Protein AF-A0A7C4NMW8-F1 (afdb_monomer_lite)

Radius of gyration: 54.1 Å; chains: 1; bounding box: 124×41×170 Å

Secondary structure (DSSP, 8-state):
-HHHHHHHHHHHHHHHHHHHS-----------PPP----HHHHHHHHHHHHHHHHHHHHHHHHHHHHHHHHHHHHHHHHHHHHHHHHHHHHHHHHHHHHHHHHHHHHTTSS-HHHHHHHHHHHHHHHHHHHHHHHHHHHHHHHHHHHHHHHHHHHHHHHHHHHHHHHHHHHHHHHHHHHHHHHHHTS--STT---HHHHHHHHHHHHHHHHHHHHHHHHHHHHHHHHHHHHHHHHHHHHHHHHHHHHHHHHHHHHHHHHHHHHHHHHHHHHHHHHHHHHHHHHHHHHHHHHHHHHHHHHHHHHHHHHHHHHHHHHHHHHHHHHSTT--HHHHHHHHHHHHHHHHHHHHHHHHHHHHHHHHHHHHHHHHHHHHHHHHHHHHHHHHHHHHHHHHHHHHHHHHHHHHHHHHHHHHHHHHHHHHHHHHHHHHHHHHHHHHHHHHHHHHHHHHHHHHHHHHHHHHHHS---

Sequence (466 aa):
MKAVREILFRISALSIIVTLLVSPMSSVIAEEEPPIKIPLGLEMSASLKEIIMQHKEAIHLYIMEARTRNMIASQERLRLIDEYHQQLRQRIQLMNQERDNLLEKLQNGTISPQEFSLEIRRLMAESRILAIFSEKLGHKISDIGKNLSQDLTHVADEIVEANMLFSDQLKEMHQQIREELIMGMYTHDIWNVTNCTKLQSISSALNKALSRLEEARNKLMEKIENLRNNISAIDESIQQSSPNSSDCLELLSNLTARLDGLRKEIFYLNKTKSESMKKLSRLREDLNQFTGRLEELEKRINELESQYRALNSEKRELENKLNLKGEESKERERVRERLQELLREMNKLNTTRRQCNEIMNEIRNMIEKHLKVIEELRNATQRFQEEIRKKIREREELLKIVEEVREKCDAENRTVVKMYIKKSLLERMLKFLESELKKIELKIKILSNWLREVDEKIAEFCQQPT

pLDDT: mean 79.67, std 15.3, range [34.31, 96.19]

Structure (mmCIF, N/CA/C/O backbone):
data_AF-A0A7C4NMW8-F1
#
_entry.id   AF-A0A7C4NMW8-F1
#
loop_
_atom_site.group_PDB
_atom_site.id
_atom_site.type_symbol
_atom_site.label_atom_id
_atom_site.label_alt_id
_atom_site.label_comp_id
_atom_site.label_asym_id
_atom_site.label_entity_id
_atom_site.label_seq_id
_atom_site.pdbx_PDB_ins_code
_atom_site.Cartn_x
_atom_site.Cartn_y
_atom_site.Cartn_z
_atom_site.occupancy
_atom_site.B_iso_or_equiv
_atom_site.auth_seq_id
_atom_site.auth_comp_id
_atom_site.auth_asym_id
_atom_site.auth_atom_id
_atom_site.pdbx_PDB_model_num
ATOM 1 N N . MET A 1 1 ? -7.201 -20.386 -32.436 1.00 49.16 1 MET A N 1
ATOM 2 C CA . MET A 1 1 ? -6.227 -21.250 -33.150 1.00 49.16 1 MET A CA 1
ATOM 3 C C . MET A 1 1 ? -6.683 -21.724 -34.537 1.00 49.16 1 MET A C 1
ATOM 5 O O . MET A 1 1 ? -5.850 -21.712 -35.431 1.00 49.16 1 MET A O 1
ATOM 9 N N . LYS A 1 2 ? -7.959 -22.079 -34.782 1.00 40.78 2 LYS A N 1
ATOM 10 C CA . LYS A 1 2 ? -8.428 -22.478 -36.135 1.00 40.78 2 LYS A CA 1
ATOM 11 C C . LYS A 1 2 ? -8.317 -21.368 -37.200 1.00 40.78 2 LYS A C 1
ATOM 13 O O . LYS A 1 2 ? -7.809 -21.635 -38.278 1.00 40.78 2 LYS A O 1
ATOM 18 N N . ALA A 1 3 ? -8.656 -20.122 -36.857 1.00 40.47 3 ALA A N 1
ATOM 19 C CA . ALA A 1 3 ? -8.582 -18.986 -37.788 1.00 40.47 3 ALA A CA 1
ATOM 20 C C . ALA A 1 3 ? -7.149 -18.641 -38.253 1.00 40.47 3 ALA A C 1
ATOM 22 O O . ALA A 1 3 ? -6.945 -18.215 -39.382 1.00 40.47 3 ALA A O 1
ATOM 23 N N . VAL A 1 4 ? -6.137 -18.880 -37.411 1.00 48.34 4 VAL A N 1
ATOM 24 C CA . VAL A 1 4 ? -4.728 -18.583 -37.738 1.00 48.34 4 VAL A CA 1
ATOM 25 C C . VAL A 1 4 ? -4.149 -19.624 -38.705 1.00 48.34 4 VAL A C 1
ATOM 27 O O . VAL A 1 4 ? -3.396 -19.271 -39.607 1.00 48.34 4 VAL A O 1
ATOM 30 N N . ARG A 1 5 ? -4.565 -20.895 -38.588 1.00 49.50 5 ARG A N 1
ATOM 31 C CA . ARG A 1 5 ? -4.198 -21.953 -39.548 1.00 49.50 5 ARG A CA 1
ATOM 32 C C . ARG A 1 5 ? -4.803 -21.725 -40.931 1.00 49.50 5 ARG A C 1
ATOM 34 O O . ARG A 1 5 ? -4.155 -22.026 -41.925 1.00 49.50 5 ARG A O 1
ATOM 41 N N . GLU A 1 6 ? -6.012 -21.177 -40.995 1.00 47.78 6 GLU A N 1
ATOM 42 C CA . GLU A 1 6 ? -6.699 -20.924 -42.264 1.00 47.78 6 GLU A CA 1
ATOM 43 C C . GLU A 1 6 ? -6.092 -19.735 -43.031 1.00 47.78 6 GLU A C 1
ATOM 45 O O . GLU A 1 6 ? -6.010 -19.764 -44.257 1.00 47.78 6 GLU A O 1
ATOM 50 N N . ILE A 1 7 ? -5.573 -18.733 -42.312 1.00 50.16 7 ILE A N 1
ATOM 51 C CA . ILE A 1 7 ? -4.850 -17.595 -42.900 1.00 50.16 7 ILE A CA 1
ATOM 52 C C . ILE A 1 7 ? -3.465 -18.027 -43.412 1.00 50.16 7 ILE A C 1
ATOM 54 O O . ILE A 1 7 ? -3.103 -17.695 -44.538 1.00 50.16 7 ILE A O 1
ATOM 58 N N . LEU A 1 8 ? -2.724 -18.839 -42.647 1.00 43.47 8 LEU A N 1
ATOM 59 C CA . LEU A 1 8 ? -1.419 -19.374 -43.068 1.00 43.47 8 LEU A CA 1
ATOM 60 C C . LEU A 1 8 ? -1.516 -20.287 -44.303 1.00 43.47 8 LEU A C 1
ATOM 62 O O . LEU A 1 8 ? -0.653 -20.218 -45.174 1.00 43.47 8 LEU A O 1
ATOM 66 N N . PHE A 1 9 ? -2.586 -21.080 -44.424 1.00 53.34 9 PHE A N 1
ATOM 67 C CA . PHE A 1 9 ? -2.800 -21.957 -45.583 1.00 53.34 9 PHE A CA 1
ATOM 68 C C . PHE A 1 9 ? -3.190 -21.186 -46.858 1.00 53.34 9 PHE A C 1
ATOM 70 O O . PHE A 1 9 ? -2.839 -21.584 -47.966 1.00 53.34 9 PHE A O 1
ATOM 77 N N . ARG A 1 10 ? -3.886 -20.046 -46.727 1.00 48.50 10 ARG A N 1
ATOM 78 C CA . ARG A 1 10 ? -4.208 -19.180 -47.876 1.00 48.50 10 ARG A CA 1
ATOM 79 C C . ARG A 1 10 ? -2.997 -18.377 -48.360 1.00 48.50 10 ARG A C 1
ATOM 81 O O . ARG A 1 10 ? -2.871 -18.152 -49.560 1.00 48.50 10 ARG A O 1
ATOM 88 N N . ILE A 1 11 ? -2.087 -18.000 -47.459 1.00 49.03 11 ILE A N 1
ATOM 89 C CA . ILE A 1 11 ? -0.842 -17.291 -47.806 1.00 49.03 11 ILE A CA 1
ATOM 90 C C . ILE A 1 11 ? 0.150 -18.228 -48.517 1.00 49.03 11 ILE A C 1
ATOM 92 O O . ILE A 1 11 ? 0.778 -17.818 -49.494 1.00 49.03 11 ILE A O 1
ATOM 96 N N . SER A 1 12 ? 0.245 -19.501 -48.113 1.00 45.97 12 SER A N 1
ATOM 97 C CA . SER A 1 12 ? 1.097 -20.478 -48.808 1.00 45.97 12 SER A CA 1
ATOM 98 C C . SER A 1 12 ? 0.558 -20.857 -50.195 1.00 45.97 12 SER A C 1
ATOM 100 O O . SER A 1 12 ? 1.340 -20.978 -51.136 1.00 45.97 12 SER A O 1
ATOM 102 N N . ALA A 1 13 ? -0.766 -20.954 -50.362 1.00 44.22 13 ALA A N 1
ATOM 103 C CA . ALA A 1 13 ? -1.389 -21.211 -51.664 1.00 44.22 13 ALA A CA 1
ATOM 104 C C . ALA A 1 13 ? -1.203 -20.045 -52.657 1.00 44.22 13 ALA A C 1
ATOM 106 O O . ALA A 1 13 ? -0.971 -20.275 -53.842 1.00 44.22 13 ALA A O 1
ATOM 107 N N . LEU A 1 14 ? -1.235 -18.795 -52.178 1.00 42.06 14 LEU A N 1
ATOM 108 C CA . LEU A 1 14 ? -0.956 -17.610 -53.001 1.00 42.06 14 LEU A CA 1
ATOM 109 C C . LEU A 1 14 ? 0.518 -17.524 -53.433 1.00 42.06 14 LEU A C 1
ATOM 111 O O . LEU A 1 14 ? 0.790 -17.109 -54.556 1.00 42.06 14 LEU A O 1
ATOM 115 N N . SER A 1 15 ? 1.458 -17.983 -52.601 1.00 42.44 15 SER A N 1
ATOM 116 C CA . SER A 1 15 ? 2.891 -18.008 -52.941 1.00 42.44 15 SER A CA 1
ATOM 117 C C . SER A 1 15 ? 3.217 -18.993 -54.077 1.00 42.44 15 SER A C 1
ATOM 119 O O . SER A 1 15 ? 4.022 -18.689 -54.958 1.00 42.44 15 SER A O 1
ATOM 121 N N . ILE A 1 16 ? 2.521 -20.137 -54.121 1.00 43.94 16 ILE A N 1
ATOM 122 C CA . ILE A 1 16 ? 2.691 -21.165 -55.165 1.00 43.94 16 ILE A CA 1
ATOM 123 C C . ILE A 1 16 ? 2.050 -20.731 -56.497 1.00 43.94 16 ILE A C 1
ATOM 125 O O . ILE A 1 16 ? 2.579 -21.018 -57.568 1.00 43.94 16 ILE A O 1
ATOM 129 N N . ILE A 1 17 ? 0.947 -19.975 -56.458 1.00 42.94 17 ILE A N 1
ATOM 130 C CA . ILE A 1 17 ? 0.294 -19.452 -57.672 1.00 42.94 17 ILE A CA 1
ATOM 131 C C . ILE A 1 17 ? 1.106 -18.302 -58.295 1.00 42.94 17 ILE A C 1
ATOM 133 O O . ILE A 1 17 ? 1.182 -18.198 -59.518 1.00 42.94 17 ILE A O 1
ATOM 137 N N . VAL A 1 18 ? 1.778 -17.479 -57.483 1.00 39.56 18 VAL A N 1
ATOM 138 C CA . VAL A 1 18 ? 2.639 -16.387 -57.975 1.00 39.56 18 VAL A CA 1
ATOM 139 C C . VAL A 1 18 ? 3.952 -16.911 -58.570 1.00 39.56 18 VAL A C 1
ATOM 141 O O . VAL A 1 18 ? 4.450 -16.333 -59.531 1.00 39.56 18 VAL A O 1
ATOM 144 N N . THR A 1 19 ? 4.477 -18.043 -58.093 1.00 45.19 19 THR A N 1
ATOM 145 C CA . THR A 1 19 ? 5.669 -18.677 -58.693 1.00 45.19 19 THR A CA 1
ATOM 146 C C . THR A 1 19 ? 5.367 -19.455 -59.978 1.00 45.19 19 THR A C 1
ATOM 148 O O . THR A 1 19 ? 6.251 -19.591 -60.819 1.00 45.19 19 THR A O 1
ATOM 151 N N . LEU A 1 20 ? 4.120 -19.890 -60.194 1.00 41.28 20 LEU A N 1
ATOM 152 C CA . LEU A 1 20 ? 3.691 -20.551 -61.437 1.00 41.28 20 LEU A CA 1
ATOM 153 C C . LEU A 1 20 ? 3.237 -19.584 -62.548 1.00 41.28 20 LEU A C 1
ATOM 155 O O . LEU A 1 20 ? 3.164 -19.993 -63.703 1.00 41.28 20 LEU A O 1
ATOM 159 N N . LEU A 1 21 ? 2.975 -18.309 -62.236 1.00 36.28 21 LEU A N 1
ATOM 160 C CA . LEU A 1 21 ? 2.531 -17.296 -63.210 1.00 36.28 21 LEU A CA 1
ATOM 161 C C . LEU A 1 21 ? 3.660 -16.416 -63.786 1.00 36.28 21 LEU A C 1
ATOM 163 O O . LEU A 1 21 ? 3.390 -15.595 -64.659 1.00 36.28 21 LEU A O 1
ATOM 167 N N . VAL A 1 22 ? 4.915 -16.591 -63.352 1.00 37.41 22 VAL A N 1
ATOM 168 C CA . VAL A 1 22 ? 6.076 -15.794 -63.820 1.00 37.41 22 VAL A CA 1
ATOM 169 C C . VAL A 1 22 ? 7.091 -16.650 -64.603 1.00 37.41 22 VAL A C 1
ATOM 171 O O . VAL A 1 22 ? 8.282 -16.363 -64.640 1.00 37.41 22 VAL A O 1
ATOM 174 N N . SER A 1 23 ? 6.627 -17.701 -65.286 1.00 34.31 23 SER A N 1
ATOM 175 C CA . SER A 1 23 ? 7.383 -18.319 -66.388 1.00 34.31 23 SER A CA 1
ATOM 176 C C . SER A 1 23 ? 6.855 -17.784 -67.722 1.00 34.31 23 SER A C 1
ATOM 178 O O . SER A 1 23 ? 5.720 -18.104 -68.085 1.00 34.31 23 SER A O 1
ATOM 180 N N . PRO A 1 24 ? 7.621 -16.967 -68.466 1.00 37.84 24 PRO A N 1
ATOM 181 C CA . PRO A 1 24 ? 7.195 -16.518 -69.776 1.00 37.84 24 PRO A CA 1
ATOM 182 C C . PRO A 1 24 ? 7.506 -17.594 -70.821 1.00 37.84 24 PRO A C 1
ATOM 184 O O . PRO A 1 24 ? 8.658 -17.958 -71.054 1.00 37.84 24 PRO A O 1
ATOM 187 N N . MET A 1 25 ? 6.463 -18.042 -71.522 1.00 34.38 25 MET A N 1
ATOM 188 C CA . MET A 1 25 ? 6.618 -18.350 -72.938 1.00 34.38 25 MET A CA 1
ATOM 189 C C . MET A 1 25 ? 7.061 -17.069 -73.651 1.00 34.38 25 MET A C 1
ATOM 191 O O . MET A 1 25 ? 6.269 -16.143 -73.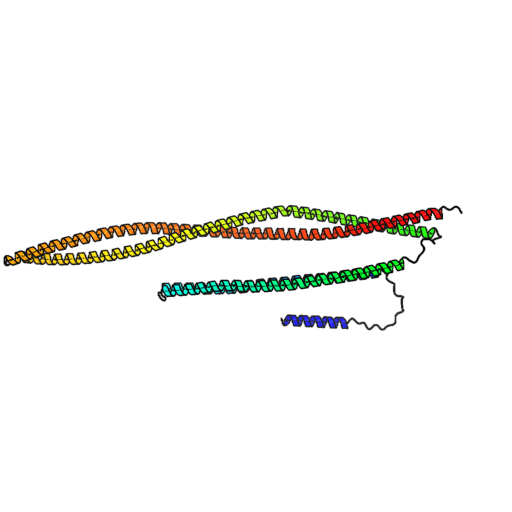783 1.00 34.38 25 MET A O 1
ATOM 195 N N . SER A 1 26 ? 8.298 -17.060 -74.138 1.00 36.88 26 SER A N 1
ATOM 196 C CA . SER A 1 26 ? 8.734 -16.236 -75.268 1.00 36.88 26 SER A CA 1
ATOM 197 C C . SER A 1 26 ? 9.766 -17.027 -76.064 1.00 36.88 26 SER A C 1
ATOM 199 O O . SER A 1 26 ? 10.967 -16.815 -75.957 1.00 36.88 26 SER A O 1
ATOM 201 N N . SER A 1 27 ? 9.286 -17.978 -76.863 1.00 41.97 27 SER A N 1
ATOM 202 C CA . SER A 1 27 ? 10.015 -18.473 -78.027 1.00 41.97 27 SER A CA 1
ATOM 203 C C . SER A 1 27 ? 9.708 -17.548 -79.205 1.00 41.97 27 SER A C 1
ATOM 205 O O . SER A 1 27 ? 8.776 -17.813 -79.960 1.00 41.97 27 SER A O 1
ATOM 207 N N . VAL A 1 28 ? 10.454 -16.452 -79.355 1.00 35.62 28 VAL A N 1
ATOM 208 C CA . VAL A 1 28 ? 10.549 -15.724 -80.628 1.00 35.62 28 VAL A CA 1
ATOM 209 C C . VAL A 1 28 ? 11.983 -15.231 -80.793 1.00 35.62 28 VAL A C 1
ATOM 211 O O . VAL A 1 28 ? 12.540 -14.565 -79.929 1.00 35.62 28 VAL A O 1
ATOM 214 N N . ILE A 1 29 ? 12.542 -15.638 -81.924 1.00 46.81 29 ILE A N 1
ATOM 215 C CA . ILE A 1 29 ? 13.834 -15.308 -82.516 1.00 46.81 29 ILE A CA 1
ATOM 216 C C . ILE A 1 29 ? 14.128 -13.803 -82.391 1.00 46.81 29 ILE A C 1
ATOM 218 O O . ILE A 1 29 ? 13.397 -12.987 -82.947 1.00 46.81 29 ILE A O 1
ATOM 222 N N . ALA A 1 30 ? 15.214 -13.453 -81.705 1.00 36.47 30 ALA A N 1
ATOM 223 C CA . ALA A 1 30 ? 15.873 -12.158 -81.816 1.00 36.47 30 ALA A CA 1
ATOM 224 C C . ALA A 1 30 ? 17.383 -12.380 -81.669 1.00 36.47 30 ALA A C 1
ATOM 226 O O . ALA A 1 30 ? 17.824 -13.175 -80.842 1.00 36.47 30 ALA A O 1
ATOM 227 N N . GLU A 1 31 ? 18.124 -11.741 -82.563 1.00 38.16 31 GLU A N 1
ATOM 228 C CA . GLU A 1 31 ? 19.546 -11.909 -82.841 1.00 38.16 31 GLU A CA 1
ATOM 229 C C . GLU A 1 31 ? 20.434 -11.830 -81.587 1.00 38.16 31 GLU A C 1
ATOM 231 O O . GLU A 1 31 ? 20.224 -11.005 -80.699 1.00 38.16 31 GLU A O 1
ATOM 236 N N . GLU A 1 32 ? 21.441 -12.707 -81.535 1.00 42.84 32 GLU A N 1
ATOM 237 C CA . GLU A 1 32 ? 22.483 -12.730 -80.509 1.00 42.84 32 GLU A CA 1
ATOM 238 C C . GLU A 1 32 ? 23.329 -11.446 -80.568 1.00 42.84 32 GLU A C 1
ATOM 240 O O . GLU A 1 32 ? 24.292 -11.346 -81.331 1.00 42.84 32 GLU A O 1
ATOM 245 N N . GLU A 1 33 ? 23.010 -10.466 -79.722 1.00 43.19 33 GLU A N 1
ATOM 246 C CA . GLU A 1 33 ? 24.017 -9.517 -79.251 1.00 43.19 33 GLU A CA 1
ATOM 247 C C . GLU A 1 33 ? 24.941 -10.233 -78.246 1.00 43.19 33 GLU A C 1
ATOM 249 O O . GLU A 1 33 ? 24.459 -10.948 -77.360 1.00 43.19 33 GLU A O 1
ATOM 254 N N . PRO A 1 34 ? 26.275 -10.077 -78.351 1.00 44.00 34 PRO A N 1
ATOM 255 C CA . PRO A 1 34 ? 27.205 -10.742 -77.451 1.00 44.00 34 PRO A CA 1
ATOM 256 C C . PRO A 1 34 ? 26.971 -10.268 -76.008 1.00 44.00 34 PRO A C 1
ATOM 258 O O . PRO A 1 34 ? 26.771 -9.071 -75.783 1.00 44.00 34 PRO A O 1
ATOM 261 N N . PRO A 1 35 ? 27.034 -11.172 -75.011 1.00 44.22 35 PRO A N 1
ATOM 262 C CA . PRO A 1 35 ? 26.771 -10.822 -73.625 1.00 44.22 35 PRO A CA 1
ATOM 263 C C . PRO A 1 35 ? 27.739 -9.723 -73.193 1.00 44.22 35 PRO A C 1
ATOM 265 O O . PRO A 1 35 ? 28.961 -9.897 -73.217 1.00 44.22 35 PRO A O 1
ATOM 268 N N . ILE A 1 36 ? 27.178 -8.577 -72.808 1.00 45.88 36 ILE A N 1
ATOM 269 C CA . ILE A 1 36 ? 27.913 -7.467 -72.210 1.00 45.88 36 ILE A CA 1
ATOM 270 C C . ILE A 1 36 ? 28.590 -8.023 -70.952 1.00 45.88 36 ILE A C 1
ATOM 272 O O . ILE A 1 36 ? 27.945 -8.216 -69.923 1.00 45.88 36 ILE A O 1
ATOM 276 N N . LYS A 1 37 ? 29.890 -8.328 -71.047 1.00 45.94 37 LYS A N 1
ATOM 277 C CA . LYS A 1 37 ? 30.715 -8.755 -69.912 1.00 45.94 37 LYS A CA 1
ATOM 278 C C . LYS A 1 37 ? 30.719 -7.629 -68.884 1.00 45.94 37 LYS A C 1
ATOM 280 O O . LYS A 1 37 ? 31.415 -6.626 -69.051 1.00 45.94 37 LYS A O 1
ATOM 285 N N . ILE A 1 38 ? 29.918 -7.796 -67.836 1.00 48.00 38 ILE A N 1
ATOM 286 C CA . ILE A 1 38 ? 29.947 -6.938 -66.657 1.00 48.00 38 ILE A CA 1
ATOM 287 C C . ILE A 1 38 ? 31.390 -6.977 -66.128 1.00 48.00 38 ILE A C 1
ATOM 289 O O . ILE A 1 38 ? 31.969 -8.058 -66.020 1.00 48.00 38 ILE A O 1
ATOM 293 N N . PRO A 1 39 ? 32.022 -5.825 -65.847 1.00 57.22 39 PRO A N 1
ATOM 294 C CA . PRO A 1 39 ? 33.359 -5.813 -65.275 1.00 57.22 39 PRO A CA 1
ATOM 295 C C . PRO A 1 39 ? 33.366 -6.627 -63.979 1.00 57.22 39 PRO A C 1
ATOM 297 O O . PRO A 1 39 ? 32.587 -6.338 -63.078 1.00 57.22 39 PRO A O 1
ATOM 300 N N . LEU A 1 40 ? 34.259 -7.608 -63.879 1.00 56.06 40 LEU A N 1
ATOM 301 C CA . LEU A 1 40 ? 34.371 -8.590 -62.788 1.00 56.06 40 LEU A CA 1
ATOM 302 C C . LEU A 1 40 ? 34.248 -7.976 -61.373 1.00 56.06 40 LEU A C 1
ATOM 304 O O . LEU A 1 40 ? 33.588 -8.518 -60.492 1.00 56.06 40 LEU A O 1
ATOM 308 N N . GLY A 1 41 ? 34.784 -6.767 -61.164 1.00 55.41 41 GLY A N 1
ATOM 309 C CA . GLY A 1 41 ? 34.668 -6.043 -59.891 1.00 55.41 41 GLY A CA 1
ATOM 310 C C . GLY A 1 41 ? 33.250 -5.565 -59.527 1.00 55.41 41 GLY A C 1
ATOM 311 O O . GLY A 1 41 ? 32.942 -5.416 -58.344 1.00 55.41 41 GLY A O 1
ATOM 312 N N . LEU A 1 42 ? 32.375 -5.328 -60.509 1.00 59.97 42 LEU A N 1
ATOM 313 C CA . LEU A 1 42 ? 30.954 -5.020 -60.293 1.00 59.97 42 LEU A CA 1
ATOM 314 C C . LEU A 1 42 ? 30.159 -6.278 -59.929 1.00 59.97 42 LEU A C 1
ATOM 316 O O . LEU A 1 42 ? 29.295 -6.197 -59.060 1.00 59.97 42 LEU A O 1
ATOM 320 N N . GLU A 1 43 ? 30.489 -7.423 -60.527 1.00 64.19 43 GLU A N 1
ATOM 321 C CA . GLU A 1 43 ? 29.882 -8.723 -60.215 1.00 64.19 43 GLU A CA 1
ATOM 322 C C . GLU A 1 43 ? 30.256 -9.181 -58.797 1.00 64.19 43 GLU A C 1
ATOM 324 O O . GLU A 1 43 ? 29.385 -9.475 -57.978 1.00 64.19 43 GLU A O 1
ATOM 329 N N . MET A 1 44 ? 31.538 -9.080 -58.437 1.00 60.34 44 MET A N 1
ATOM 330 C CA . MET A 1 44 ? 32.023 -9.344 -57.078 1.00 60.34 44 MET A CA 1
ATOM 331 C C . MET A 1 44 ? 31.428 -8.387 -56.040 1.00 60.34 44 MET A C 1
ATOM 333 O O . MET A 1 44 ? 31.054 -8.798 -54.942 1.00 60.34 44 MET A O 1
ATOM 337 N N . SER A 1 45 ? 31.303 -7.096 -56.373 1.00 63.62 45 SER A N 1
ATOM 338 C CA . SER A 1 45 ? 30.678 -6.127 -55.469 1.00 63.62 45 SER A CA 1
ATOM 339 C C . SER A 1 45 ? 29.182 -6.387 -55.282 1.00 63.62 45 SER A C 1
ATOM 341 O O . SER A 1 45 ? 28.671 -6.124 -54.190 1.00 63.62 45 SER A O 1
ATOM 343 N N . ALA A 1 46 ? 28.483 -6.864 -56.314 1.00 69.31 46 ALA A N 1
ATOM 344 C CA . ALA A 1 46 ? 27.080 -7.251 -56.227 1.00 69.31 46 ALA A CA 1
ATOM 345 C C . ALA A 1 46 ? 26.909 -8.497 -55.345 1.00 69.31 46 ALA A C 1
ATOM 347 O O . ALA A 1 46 ? 26.120 -8.453 -54.403 1.00 69.31 46 ALA A O 1
ATOM 348 N N . SER A 1 47 ? 27.732 -9.528 -55.558 1.00 71.62 47 SER A N 1
ATOM 349 C CA . SER A 1 47 ? 27.728 -10.765 -54.765 1.00 71.62 47 SER A CA 1
ATOM 350 C C . SER A 1 47 ? 28.034 -10.519 -53.277 1.00 71.62 47 SER A C 1
ATOM 352 O O . SER A 1 47 ? 27.296 -10.962 -52.397 1.00 71.62 47 SER A O 1
ATOM 354 N N . LEU A 1 48 ? 29.044 -9.695 -52.959 1.00 70.50 48 LEU A N 1
ATOM 355 C CA . LEU A 1 48 ? 29.348 -9.314 -51.571 1.00 70.50 48 LEU A CA 1
ATOM 356 C C . LEU A 1 48 ? 28.176 -8.569 -50.910 1.00 70.50 48 LEU A C 1
ATOM 358 O O . LEU A 1 48 ? 27.850 -8.813 -49.747 1.00 70.50 48 LEU A O 1
ATOM 362 N N . LYS A 1 49 ? 27.539 -7.640 -51.635 1.00 72.25 49 LYS A N 1
ATOM 363 C CA . LYS A 1 49 ? 26.376 -6.903 -51.120 1.00 72.25 49 LYS A CA 1
ATOM 364 C C . LYS A 1 49 ? 25.199 -7.830 -50.852 1.00 72.25 49 LYS A C 1
ATOM 366 O O . LYS A 1 49 ? 24.521 -7.637 -49.847 1.00 72.25 49 LYS A O 1
ATOM 371 N N . GLU A 1 50 ? 24.974 -8.807 -51.720 1.00 78.06 50 GLU A N 1
ATOM 372 C CA . GLU A 1 50 ? 23.913 -9.794 -51.565 1.00 78.06 50 GLU A CA 1
ATOM 373 C C . GLU A 1 50 ? 24.134 -10.666 -50.324 1.00 78.06 50 GLU A C 1
ATOM 375 O O . GLU A 1 50 ? 23.242 -10.751 -49.483 1.00 78.06 50 GLU A O 1
ATOM 380 N N . ILE A 1 51 ? 25.344 -11.194 -50.120 1.00 73.12 51 ILE A N 1
ATOM 381 C CA . ILE A 1 51 ? 25.676 -12.008 -48.938 1.00 73.12 51 ILE A CA 1
ATOM 382 C C . ILE A 1 51 ? 25.573 -11.188 -47.642 1.00 73.12 51 ILE A C 1
ATOM 384 O O . ILE A 1 51 ? 25.016 -11.653 -46.646 1.00 73.12 51 ILE A O 1
ATOM 388 N N . ILE A 1 52 ? 26.032 -9.929 -47.645 1.00 72.50 52 ILE A N 1
ATOM 389 C CA . ILE A 1 52 ? 25.863 -9.017 -46.499 1.00 72.50 52 ILE A CA 1
ATOM 390 C C . ILE A 1 52 ? 24.378 -8.767 -46.208 1.00 72.50 52 ILE A C 1
ATOM 392 O O . ILE A 1 52 ? 23.977 -8.706 -45.043 1.00 72.50 52 ILE A O 1
ATOM 396 N N . MET A 1 53 ? 23.561 -8.594 -47.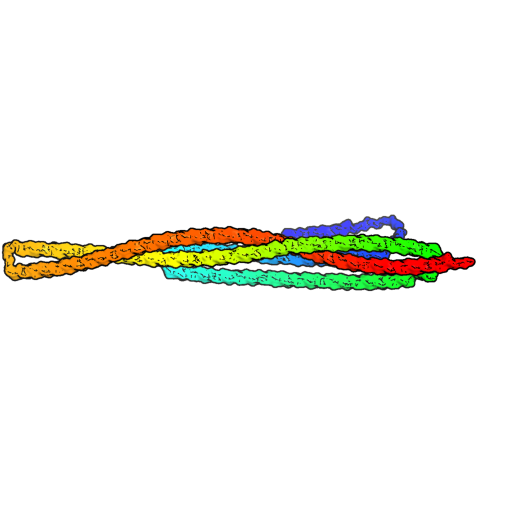249 1.00 76.50 53 MET A N 1
ATOM 397 C CA . MET A 1 53 ? 22.129 -8.348 -47.110 1.00 76.50 53 MET A CA 1
ATOM 398 C C . MET A 1 53 ? 21.409 -9.573 -46.541 1.00 76.50 53 MET A C 1
ATOM 400 O O . MET A 1 53 ? 20.706 -9.433 -45.542 1.00 76.50 53 MET A O 1
ATOM 404 N N . GLN A 1 54 ? 21.664 -10.763 -47.088 1.00 76.31 54 GLN A N 1
ATOM 405 C CA . GLN A 1 54 ? 21.103 -12.029 -46.608 1.00 76.31 54 GLN A CA 1
ATOM 406 C C . GLN A 1 54 ? 21.491 -12.305 -45.148 1.00 76.31 54 GLN A C 1
ATOM 408 O O . GLN A 1 54 ? 20.638 -12.634 -44.324 1.00 76.31 54 GLN A O 1
ATOM 413 N N . HIS A 1 55 ? 22.757 -12.090 -44.781 1.00 79.38 55 HIS A N 1
ATOM 414 C CA . HIS A 1 55 ? 23.215 -12.258 -43.401 1.00 79.38 55 HIS A CA 1
ATOM 415 C C . HIS A 1 55 ? 22.551 -11.259 -42.438 1.00 79.38 55 HIS A C 1
ATOM 417 O O . HIS A 1 55 ? 22.129 -11.617 -41.334 1.00 79.38 55 HIS A O 1
ATOM 423 N N . LYS A 1 56 ? 22.393 -10.000 -42.866 1.00 77.56 56 LYS A N 1
ATOM 424 C CA . LYS A 1 56 ? 21.697 -8.970 -42.086 1.00 77.56 56 LYS A CA 1
ATOM 425 C C . LYS A 1 56 ? 20.217 -9.308 -41.889 1.00 77.56 56 LYS A C 1
ATOM 427 O O . LYS A 1 56 ? 19.694 -9.081 -40.798 1.00 77.56 56 LYS A O 1
ATOM 432 N N . GLU A 1 57 ? 19.554 -9.833 -42.915 1.00 82.62 57 GLU A N 1
ATOM 433 C CA . GLU A 1 57 ? 18.165 -10.294 -42.840 1.00 82.62 57 GLU A CA 1
ATOM 434 C C . GLU A 1 57 ? 18.017 -11.495 -41.901 1.00 82.62 57 GLU A C 1
ATOM 436 O O . GLU A 1 57 ? 17.131 -11.479 -41.046 1.00 82.62 57 GLU A O 1
ATOM 441 N N . ALA A 1 58 ? 18.929 -12.469 -41.968 1.00 79.38 58 ALA A N 1
ATOM 442 C CA . ALA A 1 58 ? 18.938 -13.626 -41.074 1.00 79.38 58 ALA A CA 1
ATOM 443 C C . ALA A 1 58 ? 19.089 -13.214 -39.598 1.00 79.38 58 ALA A C 1
ATOM 445 O O . ALA A 1 58 ? 18.266 -13.583 -38.760 1.00 79.38 58 ALA A O 1
ATOM 446 N N . ILE A 1 59 ? 20.073 -12.363 -39.273 1.00 80.69 59 ILE A N 1
ATOM 447 C CA . ILE A 1 59 ? 20.238 -11.832 -37.907 1.00 80.69 59 ILE A CA 1
ATOM 448 C C . ILE A 1 59 ? 18.988 -11.066 -37.465 1.00 80.69 59 ILE A C 1
ATOM 450 O O . ILE A 1 59 ? 18.553 -11.179 -36.316 1.00 80.69 59 ILE A O 1
ATOM 454 N N . HIS A 1 60 ? 18.406 -10.260 -38.356 1.00 82.38 60 HIS A N 1
ATOM 455 C CA . HIS A 1 60 ? 17.210 -9.497 -38.030 1.00 82.38 60 HIS A CA 1
ATOM 456 C C . HIS A 1 60 ? 16.027 -10.409 -37.686 1.00 82.38 60 HIS A C 1
ATOM 458 O O . HIS A 1 60 ? 15.329 -10.142 -36.704 1.00 82.38 60 HIS A O 1
ATOM 464 N N . LEU A 1 61 ? 15.842 -11.495 -38.439 1.00 83.81 61 LEU A N 1
ATOM 465 C CA . LEU A 1 61 ? 14.798 -12.486 -38.199 1.00 83.81 61 LEU A CA 1
ATOM 466 C C . LEU A 1 61 ? 14.966 -13.154 -36.826 1.00 83.81 61 LEU A C 1
ATOM 468 O O . LEU A 1 61 ? 14.021 -13.146 -36.038 1.00 83.81 61 LEU A O 1
ATOM 472 N N . TYR A 1 62 ? 16.178 -13.604 -36.486 1.00 84.75 62 TYR A N 1
ATOM 473 C CA . TYR A 1 62 ? 16.468 -14.202 -35.177 1.00 84.75 62 TYR A CA 1
ATOM 474 C C . TYR A 1 62 ? 16.221 -13.228 -34.015 1.00 84.75 62 TYR A C 1
ATOM 476 O O . TYR A 1 62 ? 15.632 -13.588 -32.993 1.00 84.75 62 TYR A O 1
ATOM 484 N N . ILE A 1 63 ? 16.585 -11.949 -34.170 1.00 80.38 63 ILE A N 1
ATOM 485 C CA . ILE A 1 63 ? 16.300 -10.918 -33.158 1.00 80.38 63 ILE A CA 1
ATOM 486 C C . ILE A 1 63 ? 14.788 -10.698 -33.000 1.00 80.38 63 ILE A C 1
ATOM 488 O O . ILE A 1 63 ? 14.302 -10.508 -31.878 1.00 80.38 63 ILE A O 1
ATOM 492 N N . MET A 1 64 ? 14.034 -10.687 -34.102 1.00 84.75 64 MET A N 1
ATOM 493 C CA . MET A 1 64 ? 12.576 -10.546 -34.064 1.00 84.75 64 MET A CA 1
ATOM 494 C C . MET A 1 64 ? 11.906 -11.743 -33.400 1.00 84.75 64 MET A C 1
ATOM 496 O O . MET A 1 64 ? 10.995 -11.563 -32.587 1.00 84.75 64 MET A O 1
ATOM 500 N N . GLU A 1 65 ? 12.398 -12.944 -33.670 1.00 84.06 65 GLU A N 1
ATOM 501 C CA . GLU A 1 65 ? 11.927 -14.161 -33.033 1.00 84.06 65 GLU A CA 1
ATOM 502 C C . GLU A 1 65 ? 12.201 -14.156 -31.522 1.00 84.06 65 GLU A C 1
ATOM 504 O O . GLU A 1 65 ? 11.267 -14.330 -30.735 1.00 84.06 65 GLU A O 1
ATOM 509 N N . ALA A 1 66 ? 13.422 -13.820 -31.091 1.00 82.25 66 ALA A N 1
ATOM 510 C CA . ALA A 1 66 ? 13.766 -13.681 -29.673 1.00 82.25 66 ALA A CA 1
ATOM 511 C C . ALA A 1 66 ? 12.880 -12.653 -28.951 1.00 82.25 66 ALA A C 1
ATOM 513 O O . ALA A 1 66 ? 12.390 -12.902 -27.844 1.00 82.25 66 ALA A O 1
ATOM 514 N N . ARG A 1 67 ? 12.628 -11.494 -29.578 1.00 84.44 67 ARG A N 1
ATOM 515 C CA . ARG A 1 67 ? 11.723 -10.475 -29.019 1.00 84.44 67 ARG A CA 1
ATOM 516 C C . ARG A 1 67 ? 10.294 -10.988 -28.895 1.00 84.44 67 ARG A C 1
ATOM 518 O O . ARG A 1 67 ? 9.654 -10.737 -27.875 1.00 84.44 67 ARG A O 1
ATOM 525 N N . THR A 1 68 ? 9.810 -11.712 -29.899 1.00 85.19 68 THR A N 1
ATOM 526 C CA . THR A 1 68 ? 8.454 -12.270 -29.907 1.00 85.19 68 THR A CA 1
ATOM 527 C C . THR A 1 68 ? 8.294 -13.332 -28.820 1.00 85.19 68 THR A C 1
ATOM 529 O O . THR A 1 68 ? 7.348 -13.256 -28.036 1.00 85.19 68 THR A O 1
ATOM 532 N N . ARG A 1 69 ? 9.251 -14.262 -28.688 1.00 85.94 69 ARG A N 1
ATOM 533 C CA . ARG A 1 69 ? 9.253 -15.289 -27.630 1.00 85.94 69 ARG A CA 1
ATOM 534 C C . ARG A 1 69 ? 9.283 -14.662 -26.231 1.00 85.94 69 ARG A C 1
ATOM 536 O O . ARG A 1 69 ? 8.493 -15.041 -25.369 1.00 85.94 69 ARG A O 1
ATOM 543 N N . ASN A 1 70 ? 10.115 -13.638 -26.018 1.00 87.31 70 ASN A N 1
ATOM 544 C CA . ASN A 1 70 ? 10.164 -12.911 -24.745 1.00 87.31 70 ASN A CA 1
ATOM 545 C C . ASN A 1 70 ? 8.842 -12.182 -24.440 1.00 87.31 70 ASN A C 1
ATOM 547 O O . ASN A 1 70 ? 8.318 -12.283 -23.330 1.00 87.31 70 ASN A O 1
ATOM 551 N N . MET A 1 71 ? 8.251 -11.508 -25.434 1.00 89.25 71 MET A N 1
ATOM 552 C CA . MET A 1 71 ? 6.949 -10.853 -25.283 1.00 89.25 71 MET A CA 1
ATOM 553 C C . MET A 1 71 ? 5.857 -11.853 -24.880 1.00 89.25 71 MET A C 1
ATOM 555 O O . MET A 1 71 ? 5.128 -11.590 -23.924 1.00 89.25 71 MET A O 1
ATOM 559 N N . ILE A 1 72 ? 5.777 -13.008 -25.550 1.00 87.06 72 ILE A N 1
ATOM 560 C CA . ILE A 1 72 ? 4.805 -14.068 -25.237 1.00 87.06 72 ILE A CA 1
ATOM 561 C C . ILE A 1 72 ? 5.017 -14.590 -23.809 1.00 87.06 72 ILE A C 1
ATOM 563 O O . ILE A 1 72 ? 4.067 -14.669 -23.033 1.00 87.06 72 ILE A O 1
ATOM 567 N N . ALA A 1 73 ? 6.260 -14.881 -23.419 1.00 86.81 73 ALA A N 1
ATOM 568 C CA . ALA A 1 73 ? 6.577 -15.357 -22.073 1.00 86.81 73 ALA A CA 1
ATOM 569 C C . ALA A 1 73 ? 6.290 -14.310 -20.978 1.00 86.81 73 ALA A C 1
ATOM 571 O O . ALA A 1 73 ? 5.960 -14.667 -19.845 1.00 86.81 73 ALA A O 1
ATOM 572 N N . SER A 1 74 ? 6.429 -13.018 -21.286 1.00 81.94 74 SER A N 1
ATOM 573 C CA . SER A 1 74 ? 6.061 -11.923 -20.383 1.00 81.94 74 SER A CA 1
ATOM 574 C C . SER A 1 74 ? 4.541 -11.806 -20.234 1.00 81.94 74 SER A C 1
ATOM 576 O O . SER A 1 74 ? 4.030 -11.743 -19.116 1.00 81.94 74 SER A O 1
ATOM 578 N N . GLN A 1 75 ? 3.804 -11.869 -21.347 1.00 88.50 75 GLN A N 1
ATOM 579 C CA . GLN A 1 75 ? 2.339 -11.866 -21.343 1.00 88.50 75 GLN A CA 1
ATOM 580 C C . GLN A 1 75 ? 1.766 -13.062 -20.580 1.00 88.50 75 GLN A C 1
ATOM 582 O O . GLN A 1 75 ? 0.851 -12.885 -19.782 1.00 88.50 75 GLN A O 1
ATOM 587 N N . GLU A 1 76 ? 2.326 -14.259 -20.758 1.00 89.81 76 GLU A N 1
ATOM 588 C CA . GLU A 1 76 ? 1.868 -15.451 -20.040 1.00 89.81 76 GLU A CA 1
ATOM 589 C C . GLU A 1 76 ? 2.154 -15.361 -18.534 1.00 89.81 76 GLU A C 1
ATOM 591 O O . GLU A 1 76 ? 1.309 -15.736 -17.720 1.00 89.81 76 GLU A O 1
ATOM 596 N N . ARG A 1 77 ? 3.301 -14.786 -18.138 1.00 90.12 77 ARG A N 1
ATOM 597 C CA . ARG A 1 77 ? 3.589 -14.489 -16.726 1.00 90.12 77 ARG A CA 1
ATOM 598 C C . ARG A 1 77 ? 2.560 -13.534 -16.130 1.00 90.12 77 ARG A C 1
ATOM 600 O O . ARG A 1 77 ? 2.033 -13.821 -15.059 1.00 90.12 77 ARG A O 1
ATOM 607 N N . LEU A 1 78 ? 2.254 -12.435 -16.821 1.00 85.25 78 LEU A N 1
ATOM 608 C CA . LEU A 1 78 ? 1.242 -11.472 -16.376 1.00 85.25 78 LEU A CA 1
ATOM 609 C C . LEU A 1 78 ? -0.144 -12.119 -16.278 1.00 85.25 78 LEU A C 1
ATOM 611 O O . LEU A 1 78 ? -0.805 -11.981 -15.253 1.00 85.25 78 LEU A O 1
ATOM 615 N N . ARG A 1 79 ? -0.539 -12.906 -17.286 1.00 93.62 79 ARG A N 1
ATOM 616 C CA . ARG A 1 79 ? -1.812 -13.638 -17.302 1.00 93.62 79 ARG A CA 1
ATOM 617 C C . ARG A 1 79 ? -1.949 -14.569 -16.096 1.00 93.62 79 ARG A C 1
ATOM 619 O O . ARG A 1 79 ? -2.985 -14.563 -15.438 1.00 93.62 79 ARG A O 1
ATOM 626 N N . LEU A 1 80 ? -0.906 -15.342 -15.787 1.00 91.12 80 LEU A N 1
ATOM 627 C CA . LEU A 1 80 ? -0.896 -16.238 -14.628 1.00 91.12 80 LEU A CA 1
ATOM 628 C C . LEU A 1 80 ? -0.941 -15.474 -13.304 1.00 91.12 80 LEU A C 1
ATOM 630 O O . LEU A 1 80 ? -1.664 -15.881 -12.397 1.00 91.12 80 LEU A O 1
ATOM 634 N N . ILE A 1 81 ? -0.196 -14.372 -13.186 1.00 86.62 81 ILE A N 1
ATOM 635 C CA . ILE A 1 81 ? -0.223 -13.511 -11.997 1.00 86.62 81 ILE A CA 1
ATOM 636 C C . ILE A 1 81 ? -1.635 -12.958 -11.773 1.00 86.62 81 ILE A C 1
ATOM 638 O O . ILE A 1 81 ? -2.146 -13.034 -10.655 1.00 86.62 81 ILE A O 1
ATOM 642 N N . ASP A 1 82 ? -2.285 -12.460 -12.824 1.00 87.12 82 ASP A N 1
ATOM 643 C CA . ASP A 1 82 ? -3.640 -11.913 -12.747 1.00 87.12 82 ASP A CA 1
ATOM 644 C C . ASP A 1 82 ? -4.675 -12.974 -12.369 1.00 87.12 82 ASP A C 1
ATOM 646 O O . ASP A 1 82 ? -5.498 -12.739 -11.479 1.00 87.12 82 ASP A O 1
ATOM 650 N N . GLU A 1 83 ? -4.611 -14.156 -12.987 1.00 89.81 83 GLU A N 1
ATOM 651 C CA . GLU A 1 83 ? -5.499 -15.281 -12.678 1.00 89.81 83 GLU A CA 1
ATOM 652 C C . GLU A 1 83 ? -5.358 -15.705 -11.207 1.00 89.81 83 GLU A C 1
ATOM 654 O O . GLU A 1 83 ? -6.352 -15.826 -10.484 1.00 89.81 83 GLU A O 1
ATOM 659 N N . TYR A 1 84 ? -4.121 -15.828 -10.715 1.00 89.94 84 TYR A N 1
ATOM 660 C CA . TYR A 1 84 ? -3.855 -16.147 -9.312 1.00 89.94 84 TYR A CA 1
ATOM 661 C C . TYR A 1 84 ? -4.310 -15.033 -8.362 1.00 89.94 84 TYR A C 1
ATOM 663 O O . TYR A 1 84 ? -4.896 -15.318 -7.315 1.00 89.94 84 TYR A O 1
ATOM 671 N N . HIS A 1 85 ? -4.099 -13.763 -8.713 1.00 84.75 85 HIS A N 1
ATOM 672 C CA . HIS A 1 85 ? -4.587 -12.639 -7.917 1.00 84.75 85 HIS A CA 1
ATOM 673 C C . HIS A 1 85 ? -6.114 -12.599 -7.844 1.00 84.75 85 HIS A C 1
ATOM 675 O O . HIS A 1 85 ? -6.666 -12.288 -6.787 1.00 84.75 85 HIS A O 1
ATOM 681 N N . GLN A 1 86 ? -6.815 -12.901 -8.939 1.00 89.50 86 GLN A N 1
ATOM 682 C CA . GLN A 1 86 ? -8.274 -13.000 -8.941 1.00 89.50 86 GLN A CA 1
ATOM 683 C C . GLN A 1 86 ? -8.761 -14.138 -8.040 1.00 89.50 86 GLN A C 1
ATOM 685 O O . GLN A 1 86 ? -9.627 -13.901 -7.197 1.00 89.50 86 GLN A O 1
ATOM 690 N N . GLN A 1 87 ? -8.160 -15.325 -8.141 1.00 87.75 87 GLN A N 1
ATOM 691 C CA . GLN A 1 87 ? -8.503 -16.467 -7.287 1.00 87.75 87 GLN A CA 1
ATOM 692 C C . GLN A 1 87 ? -8.253 -16.168 -5.800 1.00 87.75 87 GLN A C 1
ATOM 694 O O . GLN A 1 87 ? -9.109 -16.445 -4.958 1.00 87.75 87 GLN A O 1
ATOM 699 N N . LEU A 1 88 ? -7.128 -15.526 -5.464 1.00 86.88 88 LEU A N 1
ATOM 700 C CA . LEU A 1 88 ? -6.828 -15.090 -4.096 1.00 86.88 88 LEU A CA 1
ATOM 701 C C . LEU A 1 88 ? -7.852 -14.076 -3.579 1.00 86.88 88 LEU A C 1
ATOM 703 O O . LEU A 1 88 ? -8.343 -14.223 -2.460 1.00 86.88 88 LEU A O 1
ATOM 707 N N . ARG A 1 89 ? -8.210 -13.070 -4.388 1.00 87.75 89 ARG A N 1
ATOM 708 C CA . ARG A 1 89 ? -9.234 -12.078 -4.022 1.00 87.75 89 ARG A CA 1
ATOM 709 C C . ARG A 1 89 ? -10.578 -12.742 -3.735 1.00 87.75 89 ARG A C 1
ATOM 711 O O . ARG A 1 89 ? -11.161 -12.470 -2.689 1.00 87.75 89 ARG A O 1
ATOM 718 N N . GLN A 1 90 ? -11.026 -13.641 -4.610 1.00 90.62 90 GLN A N 1
ATOM 719 C CA . GLN A 1 90 ? -12.273 -14.387 -4.424 1.00 90.62 90 GLN A CA 1
ATOM 720 C C . GLN A 1 90 ? -12.240 -15.231 -3.145 1.00 90.62 90 GLN A C 1
ATOM 722 O O . GLN A 1 90 ? -13.188 -15.205 -2.361 1.00 90.62 90 GLN A O 1
ATOM 727 N N . ARG A 1 91 ? -11.133 -15.937 -2.878 1.00 89.62 91 ARG A N 1
ATOM 728 C CA . ARG A 1 91 ? -11.015 -16.772 -1.674 1.00 89.62 91 ARG A CA 1
ATOM 729 C C . ARG A 1 91 ? -10.989 -15.942 -0.391 1.00 89.62 91 ARG A C 1
ATOM 731 O O . ARG A 1 91 ? -11.653 -16.305 0.572 1.00 89.62 91 ARG A O 1
ATOM 738 N N . ILE A 1 92 ? -10.277 -14.814 -0.380 1.00 87.38 92 ILE A N 1
ATOM 739 C CA . ILE A 1 92 ? -10.257 -13.884 0.761 1.00 87.38 92 ILE A CA 1
ATOM 740 C C . ILE A 1 92 ? -11.649 -13.300 1.012 1.00 87.38 92 ILE A C 1
ATOM 742 O O . ILE A 1 92 ? -12.065 -13.199 2.164 1.00 87.38 92 ILE A O 1
ATOM 746 N N . GLN A 1 93 ? -12.382 -12.938 -0.044 1.00 91.19 93 GLN A N 1
ATOM 747 C CA . GLN A 1 93 ? -13.760 -12.462 0.082 1.00 91.19 93 GLN A CA 1
ATOM 748 C C . GLN A 1 93 ? -14.669 -13.523 0.707 1.00 91.19 93 GLN A C 1
ATOM 750 O O . GLN A 1 93 ? -15.359 -13.209 1.673 1.00 91.19 93 GLN A O 1
ATOM 755 N N . LEU A 1 94 ? -14.613 -14.770 0.225 1.00 92.56 94 LEU A N 1
ATOM 756 C CA . LEU A 1 94 ? -15.380 -15.884 0.791 1.00 92.56 94 LEU A CA 1
ATOM 757 C C . LEU A 1 94 ? -15.034 -16.127 2.267 1.00 92.56 94 LEU A C 1
ATOM 759 O O . LEU A 1 94 ? -15.935 -16.214 3.093 1.00 92.56 94 LEU A O 1
ATOM 763 N N . MET A 1 95 ? -13.746 -16.151 2.628 1.00 91.12 95 MET A N 1
ATOM 764 C CA . MET A 1 95 ? -13.332 -16.316 4.029 1.00 91.12 95 MET A CA 1
ATOM 765 C C . MET A 1 95 ? -13.797 -15.157 4.921 1.00 91.12 95 MET A C 1
ATOM 767 O O . MET A 1 95 ? -14.168 -15.380 6.070 1.00 91.12 95 MET A O 1
ATOM 771 N N . ASN A 1 96 ? -13.767 -13.917 4.421 1.00 91.06 96 ASN A N 1
ATOM 772 C CA . ASN A 1 96 ? -14.264 -12.762 5.172 1.00 91.06 96 ASN A CA 1
ATOM 773 C C . ASN A 1 96 ? -15.778 -12.850 5.381 1.00 91.06 96 ASN A C 1
ATOM 775 O O . ASN A 1 96 ? -16.234 -12.632 6.497 1.00 91.06 96 ASN A O 1
ATOM 779 N N . GLN A 1 97 ? -16.536 -13.232 4.350 1.00 94.94 97 GLN A N 1
ATOM 780 C CA . GLN A 1 97 ? -17.975 -13.476 4.467 1.00 94.94 97 GLN A CA 1
ATOM 781 C C . GLN A 1 97 ? -18.274 -14.587 5.477 1.00 94.94 97 GLN A C 1
ATOM 783 O O . GLN A 1 97 ? -19.146 -14.435 6.323 1.00 94.94 97 GLN A O 1
ATOM 788 N N . GLU A 1 98 ? -17.528 -15.690 5.436 1.00 95.25 98 GLU A N 1
ATOM 789 C CA . GLU A 1 98 ? -17.704 -16.802 6.369 1.00 95.25 98 GLU A CA 1
ATOM 790 C C . GLU A 1 98 ? -17.372 -16.392 7.811 1.00 95.25 98 GLU A C 1
ATOM 792 O O . GLU A 1 98 ? -18.126 -16.705 8.731 1.00 95.25 98 GLU A O 1
ATOM 797 N N . ARG A 1 99 ? -16.309 -15.606 8.015 1.00 94.69 99 ARG A N 1
ATOM 798 C CA . ARG A 1 99 ? -15.985 -15.003 9.315 1.00 94.69 99 ARG A CA 1
ATOM 799 C C . ARG A 1 99 ? -17.110 -14.097 9.817 1.00 94.69 99 ARG A C 1
ATOM 801 O O . ARG A 1 99 ? -17.461 -14.173 10.992 1.00 94.69 99 ARG A O 1
ATOM 808 N N . ASP A 1 100 ? -17.645 -13.237 8.958 1.00 94.94 100 ASP A N 1
ATOM 809 C CA . ASP A 1 100 ? -18.696 -12.289 9.332 1.00 94.94 100 ASP A CA 1
ATOM 810 C C . ASP A 1 100 ? -20.001 -13.035 9.674 1.00 94.94 100 ASP A C 1
ATOM 812 O O . ASP A 1 100 ? -20.605 -12.763 10.710 1.00 94.94 100 ASP A O 1
ATOM 816 N N . ASN A 1 101 ? -20.342 -14.084 8.917 1.00 96.19 101 ASN A N 1
ATOM 817 C CA . ASN A 1 101 ? -21.450 -14.992 9.232 1.00 96.19 101 ASN A CA 1
ATOM 818 C C . ASN A 1 101 ? -21.255 -15.713 10.578 1.00 96.19 101 ASN A C 1
ATOM 820 O O . ASN A 1 101 ? -22.211 -15.917 11.325 1.00 96.19 101 ASN A O 1
ATOM 824 N N . LEU A 1 102 ? -20.027 -16.131 10.908 1.00 95.12 102 LEU A N 1
ATOM 825 C CA . LEU A 1 102 ? -19.725 -16.750 12.203 1.00 95.12 102 LEU A CA 1
ATOM 826 C C . LEU A 1 102 ? -19.865 -15.755 13.359 1.00 95.12 102 LEU A C 1
ATOM 828 O O . LEU A 1 102 ? -20.350 -16.131 14.425 1.00 95.12 102 LEU A O 1
ATOM 832 N N . LEU A 1 103 ? -19.472 -14.495 13.157 1.00 93.25 103 LEU A N 1
ATOM 833 C CA . LEU A 1 103 ? -19.670 -13.432 14.145 1.00 93.25 103 LEU A CA 1
ATOM 834 C C . LEU A 1 103 ? -21.156 -13.168 14.387 1.00 93.25 103 LEU A C 1
ATOM 836 O O . LEU A 1 103 ? -21.568 -13.056 15.540 1.00 93.25 103 LEU A O 1
ATOM 840 N N . GLU A 1 104 ? -21.958 -13.125 13.326 1.00 95.94 104 GLU A N 1
ATOM 841 C CA . GLU A 1 104 ? -23.408 -12.957 13.426 1.00 95.94 104 GLU A CA 1
ATOM 842 C C . GLU A 1 104 ? -24.062 -14.133 14.169 1.00 95.94 104 GLU A C 1
ATOM 844 O O . GLU A 1 104 ? -24.827 -13.930 15.112 1.00 95.94 104 GLU A O 1
ATOM 849 N N . LYS A 1 105 ? -23.694 -15.379 13.835 1.00 95.06 105 LYS A N 1
ATOM 850 C CA . LYS A 1 105 ? -24.176 -16.576 14.548 1.00 95.06 105 LYS A CA 1
ATOM 851 C C . LYS A 1 105 ? -23.799 -16.574 16.030 1.00 95.06 105 LYS A C 1
ATOM 853 O O . LYS A 1 105 ? -24.593 -17.027 16.853 1.00 95.06 105 LYS A O 1
ATOM 858 N N . LEU A 1 106 ? -22.610 -16.080 16.381 1.00 94.31 106 LEU A N 1
ATOM 859 C CA . LEU A 1 106 ? -22.182 -15.947 17.775 1.00 94.31 106 LEU A CA 1
ATOM 860 C C . LEU A 1 106 ? -23.002 -14.877 18.510 1.00 94.31 106 LEU A C 1
ATOM 862 O O . LEU A 1 106 ? -23.431 -15.106 19.637 1.00 94.31 106 LEU A O 1
ATOM 866 N N . GLN A 1 107 ? -23.246 -13.727 17.874 1.00 92.62 107 GLN A N 1
ATOM 867 C CA . GLN A 1 107 ? -24.060 -12.641 18.438 1.00 92.62 107 GLN A CA 1
ATOM 868 C C . GLN A 1 107 ? -25.513 -13.066 18.664 1.00 92.62 107 GLN A C 1
ATOM 870 O O . GLN A 1 107 ? -26.098 -12.726 19.689 1.00 92.62 107 GLN A O 1
ATOM 875 N N . ASN A 1 108 ? -26.063 -13.863 17.748 1.00 94.81 108 ASN A N 1
ATOM 876 C CA . ASN A 1 108 ? -27.421 -14.394 17.834 1.00 94.81 108 ASN A CA 1
ATOM 877 C C . ASN A 1 108 ? -27.529 -15.627 18.754 1.00 94.81 108 ASN A C 1
ATOM 879 O O . ASN A 1 108 ? -28.603 -16.216 18.863 1.00 94.81 108 ASN A O 1
ATOM 883 N N . GLY A 1 109 ? -26.429 -16.052 19.390 1.00 92.25 109 GLY A N 1
ATOM 884 C CA . GLY A 1 109 ? -26.392 -17.212 20.286 1.00 92.25 109 GLY A CA 1
ATOM 885 C C . GLY A 1 109 ? -26.622 -18.559 19.592 1.00 92.25 109 GLY A C 1
ATOM 886 O O . GLY A 1 109 ? -26.886 -19.554 20.258 1.00 92.25 109 GLY A O 1
ATOM 887 N N . THR A 1 110 ? -26.540 -18.606 18.259 1.00 94.94 110 THR A N 1
ATOM 888 C CA . THR A 1 110 ? -26.766 -19.820 17.457 1.00 94.94 110 THR A CA 1
ATOM 889 C C . THR A 1 110 ? -25.598 -20.803 17.554 1.00 94.94 110 THR A C 1
ATOM 891 O O . THR A 1 110 ? -25.780 -21.994 17.321 1.00 94.94 110 THR A O 1
ATOM 894 N N . ILE A 1 111 ? -24.401 -20.307 17.877 1.00 94.62 111 ILE A N 1
ATOM 895 C CA . ILE A 1 111 ? -23.199 -21.113 18.121 1.00 94.62 111 ILE A CA 1
ATOM 896 C C . ILE A 1 111 ? -22.548 -20.701 19.439 1.00 94.62 111 ILE A C 1
ATOM 898 O O . ILE A 1 111 ? -22.594 -19.534 19.837 1.00 94.62 111 ILE A O 1
ATOM 902 N N . SER A 1 112 ? -21.900 -21.651 20.105 1.00 95.31 112 SER A N 1
ATOM 903 C CA . SER A 1 112 ? -21.142 -21.385 21.328 1.00 95.31 112 SER A CA 1
ATOM 904 C C . SER A 1 112 ? -19.806 -20.667 21.045 1.00 95.31 112 SER A C 1
ATOM 906 O O . SER A 1 112 ? -19.228 -20.803 19.960 1.00 95.31 112 SER A O 1
ATOM 908 N N . PRO A 1 113 ? -19.222 -19.960 22.034 1.00 92.50 113 PRO A N 1
ATOM 909 C CA . PRO A 1 113 ? -17.883 -19.370 21.905 1.00 92.50 113 PRO A CA 1
ATOM 910 C C . PRO A 1 113 ? -16.778 -20.394 21.591 1.00 92.50 113 PRO A C 1
ATOM 912 O O . PRO A 1 113 ? -15.762 -20.061 20.971 1.00 92.50 113 PRO A O 1
ATOM 915 N N . GLN A 1 114 ? -16.963 -21.645 22.022 1.00 93.19 114 GLN A N 1
ATOM 916 C CA . GLN A 1 114 ? -16.027 -22.744 21.785 1.00 93.19 114 GLN A CA 1
ATOM 917 C C . GLN A 1 114 ? -16.089 -23.218 20.328 1.00 93.19 114 GLN A C 1
ATOM 919 O O . GLN A 1 114 ? -15.040 -23.327 19.692 1.00 93.19 114 GLN A O 1
ATOM 924 N N . GLU A 1 115 ? -17.293 -23.407 19.780 1.00 91.62 115 GLU A N 1
ATOM 925 C CA . GLU A 1 115 ? -17.502 -23.727 18.359 1.00 91.62 115 GLU A CA 1
ATOM 926 C C . GLU A 1 115 ? -16.991 -22.602 17.456 1.00 91.62 115 GLU A C 1
ATOM 928 O O . GLU A 1 115 ? -16.252 -22.863 16.509 1.00 91.62 115 GLU A O 1
ATOM 933 N N . PHE A 1 116 ? -17.270 -21.342 17.803 1.00 93.94 116 PHE A N 1
ATOM 934 C CA . PHE A 1 116 ? -16.721 -20.187 17.090 1.00 93.94 116 PHE A CA 1
ATOM 935 C C . PHE A 1 116 ? -15.184 -20.204 17.067 1.00 93.94 116 PHE A C 1
ATOM 937 O O . PHE A 1 116 ? -14.560 -20.040 16.020 1.00 93.94 116 PHE A O 1
ATOM 944 N N . SER A 1 117 ? -14.549 -20.458 18.214 1.00 90.50 117 SER A N 1
ATOM 945 C CA . SER A 1 117 ? -13.084 -20.510 18.315 1.00 90.50 117 SER A CA 1
ATOM 946 C C . SER A 1 117 ? -12.460 -21.664 17.524 1.00 90.50 117 SER A C 1
ATOM 948 O O . SER A 1 117 ? -11.293 -21.580 17.123 1.00 90.50 117 SER A O 1
ATOM 950 N N . LEU A 1 118 ? -13.190 -22.766 17.345 1.00 94.00 118 LEU A N 1
ATOM 951 C CA . LEU A 1 118 ? -12.756 -23.908 16.546 1.00 94.00 118 LEU A CA 1
ATOM 952 C C . LEU A 1 118 ? -12.861 -23.587 15.049 1.00 94.00 118 LEU A C 1
ATOM 954 O O . LEU A 1 118 ? -11.907 -23.809 14.303 1.00 94.00 118 LEU A O 1
ATOM 958 N N . GLU A 1 119 ? -13.953 -22.947 14.641 1.00 93.88 119 GLU A N 1
ATOM 959 C CA . GLU A 1 119 ? -14.208 -22.612 13.242 1.00 93.88 119 GLU A CA 1
ATOM 960 C C . GLU A 1 119 ? -13.317 -21.472 12.731 1.00 93.88 119 GLU A C 1
ATOM 962 O O . GLU A 1 119 ? -12.770 -21.537 11.629 1.00 93.88 119 GLU A O 1
ATOM 967 N N . ILE A 1 120 ? -13.028 -20.478 13.576 1.00 92.06 120 ILE A N 1
ATOM 968 C CA . ILE A 1 120 ? -12.009 -19.460 13.284 1.00 92.06 120 ILE A CA 1
ATOM 969 C C . ILE A 1 120 ? -10.621 -20.095 13.135 1.00 92.06 120 ILE A C 1
ATOM 971 O O . ILE A 1 120 ? -9.837 -19.677 12.281 1.00 92.06 120 ILE A O 1
ATOM 975 N N . ARG A 1 121 ? -10.296 -21.129 13.924 1.00 91.38 121 ARG A N 1
ATOM 976 C CA . ARG A 1 121 ? -9.040 -21.875 13.754 1.00 91.38 121 ARG A CA 1
ATOM 977 C C . ARG A 1 121 ? -9.003 -22.640 12.431 1.00 91.38 121 ARG A C 1
ATOM 979 O O . ARG A 1 121 ? -7.949 -22.628 11.794 1.00 91.38 121 ARG A O 1
ATOM 986 N N . ARG A 1 122 ? -10.119 -23.233 11.988 1.00 94.81 122 ARG A N 1
ATOM 987 C CA . ARG A 1 122 ? -10.234 -23.839 10.649 1.00 94.81 122 ARG A CA 1
ATOM 988 C C . ARG A 1 122 ? -9.987 -22.801 9.554 1.00 94.81 122 ARG A C 1
ATOM 990 O O . ARG A 1 122 ? -9.119 -23.023 8.715 1.00 94.81 122 ARG A O 1
ATOM 997 N N . LEU A 1 123 ? -10.655 -21.647 9.613 1.00 91.62 123 LEU A N 1
ATOM 998 C CA . LEU A 1 123 ? -10.458 -20.551 8.654 1.00 91.62 123 LEU A CA 1
ATOM 999 C C . LEU A 1 123 ? -9.013 -20.034 8.640 1.00 91.62 123 LEU A C 1
ATOM 1001 O O . LEU A 1 123 ? -8.456 -19.766 7.577 1.00 91.62 123 LEU A O 1
ATOM 1005 N N . MET A 1 124 ? -8.358 -19.937 9.801 1.00 87.00 124 MET A N 1
ATOM 1006 C CA . MET A 1 124 ? -6.937 -19.580 9.864 1.00 87.00 124 MET A CA 1
ATOM 1007 C C . MET A 1 124 ? -6.028 -20.650 9.247 1.00 87.00 124 MET A C 1
ATOM 1009 O O . MET A 1 124 ? -5.038 -20.304 8.605 1.00 87.00 124 MET A O 1
ATOM 1013 N N . ALA A 1 125 ? -6.333 -21.938 9.429 1.00 87.69 125 ALA A N 1
ATOM 1014 C CA . ALA A 1 125 ? -5.596 -23.017 8.776 1.00 87.69 125 ALA A CA 1
ATOM 1015 C C . ALA A 1 125 ? -5.783 -22.973 7.251 1.00 87.69 125 ALA A C 1
ATOM 1017 O O . ALA A 1 125 ? -4.818 -23.125 6.506 1.00 87.69 125 ALA A O 1
ATOM 1018 N N . GLU A 1 126 ? -6.993 -22.671 6.788 1.00 86.69 126 GLU A N 1
ATOM 1019 C CA . GLU A 1 126 ? -7.305 -22.500 5.371 1.00 86.69 126 GLU A CA 1
ATOM 1020 C C . GLU A 1 126 ? -6.600 -21.276 4.761 1.00 86.69 126 GLU A C 1
ATOM 1022 O O . GLU A 1 126 ? -6.061 -21.350 3.657 1.00 86.69 126 GLU A O 1
ATOM 1027 N N . SER A 1 127 ? -6.468 -20.185 5.520 1.00 81.69 127 SER A N 1
ATOM 1028 C CA . SER A 1 127 ? -5.664 -19.021 5.125 1.00 81.69 127 SER A CA 1
ATOM 1029 C C . SER A 1 127 ? -4.180 -19.372 4.945 1.00 81.69 127 SER A C 1
ATOM 1031 O O . SER A 1 127 ? -3.533 -18.872 4.026 1.00 81.69 127 SER A O 1
ATOM 1033 N N . ARG A 1 128 ? -3.635 -20.295 5.750 1.00 82.94 128 ARG A N 1
ATOM 1034 C CA . ARG A 1 128 ? -2.254 -20.781 5.577 1.00 82.94 128 ARG A CA 1
ATOM 1035 C C . ARG A 1 128 ? -2.079 -21.602 4.299 1.00 82.94 128 ARG A C 1
ATOM 1037 O O . ARG A 1 128 ? -1.003 -21.558 3.710 1.00 82.94 128 ARG A O 1
ATOM 1044 N N . ILE A 1 129 ? -3.120 -22.284 3.816 1.00 79.56 129 ILE A N 1
ATOM 1045 C CA . ILE A 1 129 ? -3.084 -22.989 2.521 1.00 79.56 129 ILE A CA 1
ATOM 1046 C C . ILE A 1 129 ? -2.936 -21.990 1.356 1.00 79.56 129 ILE A C 1
ATOM 1048 O O . ILE A 1 129 ? -2.321 -22.323 0.341 1.00 79.56 129 ILE A O 1
ATOM 1052 N N . LEU A 1 130 ? -3.382 -20.735 1.509 1.00 77.38 130 LEU A N 1
ATOM 1053 C CA . LEU A 1 130 ? -3.139 -19.684 0.509 1.00 77.38 130 LEU A CA 1
ATOM 1054 C C . LEU A 1 130 ? -1.644 -19.347 0.354 1.00 77.38 130 LEU A C 1
ATOM 1056 O O . LEU A 1 130 ? -1.230 -18.940 -0.730 1.00 77.38 130 LEU A O 1
ATOM 1060 N N . ALA A 1 131 ? -0.811 -19.578 1.377 1.00 71.94 131 ALA A N 1
ATOM 1061 C CA . ALA A 1 131 ? 0.642 -19.429 1.254 1.00 71.94 131 ALA A CA 1
ATOM 1062 C C . ALA A 1 131 ? 1.241 -20.483 0.301 1.00 71.94 131 ALA A C 1
ATOM 1064 O O . ALA A 1 131 ? 2.029 -20.138 -0.579 1.00 71.94 131 ALA A O 1
ATOM 1065 N N . ILE A 1 132 ? 0.775 -21.735 0.380 1.00 76.12 132 ILE A N 1
ATOM 1066 C CA . ILE A 1 132 ? 1.147 -22.821 -0.553 1.00 76.12 132 ILE A CA 1
ATOM 1067 C C . ILE A 1 132 ? 0.710 -22.475 -1.988 1.00 76.12 132 ILE A C 1
ATOM 1069 O O . ILE A 1 132 ? 1.345 -22.854 -2.973 1.00 76.12 132 ILE A O 1
ATOM 1073 N N . PHE A 1 133 ? -0.372 -21.709 -2.134 1.00 77.38 133 PHE A N 1
ATOM 1074 C CA . PHE A 1 133 ? -0.840 -21.234 -3.433 1.00 77.38 133 PHE A CA 1
ATOM 1075 C C . PHE A 1 133 ? 0.157 -20.272 -4.100 1.00 77.38 133 PHE A C 1
ATOM 1077 O O . PHE A 1 133 ? 0.388 -20.367 -5.307 1.00 77.38 133 PHE A O 1
ATOM 1084 N N . SER A 1 134 ? 0.797 -19.399 -3.315 1.00 75.44 134 SER A N 1
ATOM 1085 C CA . SER A 1 134 ? 1.845 -18.494 -3.809 1.00 75.44 134 SER A CA 1
ATOM 1086 C C . SER A 1 134 ? 3.120 -19.235 -4.229 1.00 75.44 134 SER A C 1
ATOM 1088 O O . SER A 1 134 ? 3.726 -18.894 -5.242 1.00 75.44 134 SER A O 1
ATOM 1090 N N . GLU A 1 135 ? 3.470 -20.313 -3.528 1.00 80.94 135 GLU A N 1
ATOM 1091 C CA . GLU A 1 135 ? 4.604 -21.176 -3.871 1.00 80.94 135 GLU A CA 1
ATOM 1092 C C . GLU A 1 135 ? 4.386 -21.884 -5.220 1.00 80.94 135 GLU A C 1
ATOM 1094 O O . GLU A 1 135 ? 5.257 -21.867 -6.091 1.00 80.94 135 GLU A O 1
ATOM 1099 N N . LYS A 1 136 ? 3.173 -22.403 -5.466 1.00 87.69 136 LYS A N 1
ATOM 1100 C CA . LYS A 1 136 ? 2.794 -22.986 -6.768 1.00 87.69 136 LYS A CA 1
ATOM 1101 C C . LYS A 1 136 ? 2.880 -21.984 -7.922 1.00 87.69 136 LYS A C 1
ATOM 1103 O O . LYS A 1 136 ? 3.278 -22.366 -9.023 1.00 87.69 136 LYS A O 1
ATOM 1108 N N . LEU A 1 137 ? 2.499 -20.724 -7.695 1.00 87.56 137 LEU A N 1
ATOM 1109 C CA . LEU A 1 137 ? 2.675 -19.661 -8.689 1.00 87.56 137 LEU A CA 1
ATOM 1110 C C . LEU A 1 137 ? 4.162 -19.418 -8.965 1.00 87.56 137 LEU A C 1
ATOM 1112 O O . LEU A 1 137 ? 4.561 -19.342 -10.126 1.00 87.56 137 LEU A O 1
ATOM 1116 N N . GLY A 1 138 ? 4.977 -19.361 -7.908 1.00 84.62 138 GLY A N 1
ATOM 1117 C CA . GLY A 1 138 ? 6.429 -19.231 -8.008 1.00 84.62 138 GLY A CA 1
ATOM 1118 C C . GLY A 1 138 ? 7.053 -20.310 -8.895 1.00 84.62 138 GLY A C 1
ATOM 1119 O O . GLY A 1 138 ? 7.830 -19.982 -9.790 1.00 84.62 138 GLY A O 1
ATOM 1120 N N . HIS A 1 139 ? 6.649 -21.573 -8.726 1.00 91.06 139 HIS A N 1
ATOM 1121 C CA . HIS A 1 139 ? 7.104 -22.672 -9.582 1.00 91.06 139 HIS A CA 1
ATOM 1122 C C . HIS A 1 139 ? 6.716 -22.481 -11.052 1.00 91.06 139 HIS A C 1
ATOM 1124 O O . HIS A 1 139 ? 7.587 -22.532 -11.915 1.00 91.06 139 HIS A O 1
ATOM 1130 N N . LYS A 1 140 ? 5.449 -22.166 -11.350 1.00 89.56 140 LYS A N 1
ATOM 1131 C CA . LYS A 1 140 ? 4.999 -21.951 -12.738 1.00 89.56 140 LYS A CA 1
ATOM 1132 C C . LYS A 1 140 ? 5.706 -20.775 -13.417 1.00 89.56 140 LYS A C 1
ATOM 1134 O O . LYS A 1 140 ? 6.074 -20.867 -14.585 1.00 89.56 140 LYS A O 1
ATOM 1139 N N . ILE A 1 141 ? 5.916 -19.673 -12.693 1.00 88.25 141 ILE A N 1
ATOM 1140 C CA . ILE A 1 141 ? 6.674 -18.517 -13.197 1.00 88.25 141 ILE A CA 1
ATOM 1141 C C . ILE A 1 141 ? 8.137 -18.904 -13.440 1.00 88.25 141 ILE A C 1
ATOM 1143 O O . ILE A 1 141 ? 8.718 -18.498 -14.448 1.00 88.25 141 ILE A O 1
ATOM 1147 N N . SER A 1 142 ? 8.725 -19.695 -12.537 1.00 89.56 142 SER A N 1
ATOM 1148 C CA . SER A 1 142 ? 10.090 -20.202 -12.682 1.00 89.56 142 SER A CA 1
ATOM 1149 C C . SER A 1 142 ? 10.234 -21.091 -13.916 1.00 89.56 142 SER A C 1
ATOM 1151 O O . SER A 1 142 ? 11.180 -20.902 -14.676 1.00 89.56 142 SER A O 1
ATOM 1153 N N . ASP A 1 143 ? 9.280 -21.986 -14.170 1.00 92.31 143 ASP A N 1
ATOM 1154 C CA . ASP A 1 143 ? 9.293 -22.870 -15.338 1.00 92.31 143 ASP A CA 1
ATOM 1155 C C . ASP A 1 143 ? 9.191 -22.080 -16.651 1.00 92.31 143 ASP A C 1
ATOM 1157 O O . ASP A 1 143 ? 9.960 -22.329 -17.578 1.00 92.31 143 ASP A O 1
ATOM 1161 N N . ILE A 1 144 ? 8.341 -21.046 -16.713 1.00 88.94 144 ILE A N 1
ATOM 1162 C CA . ILE A 1 144 ? 8.298 -20.127 -17.867 1.00 88.94 144 ILE A CA 1
ATOM 1163 C C . ILE A 1 144 ? 9.641 -19.411 -18.049 1.00 88.94 144 ILE A C 1
ATOM 1165 O O . ILE A 1 144 ? 10.109 -19.245 -19.174 1.00 88.94 144 ILE A O 1
ATOM 1169 N N . GLY A 1 145 ? 10.276 -18.991 -16.951 1.00 83.62 145 GLY A N 1
ATOM 1170 C CA . GLY A 1 145 ? 11.602 -18.376 -16.981 1.00 83.62 145 GLY A CA 1
ATOM 1171 C C . GLY A 1 145 ? 12.682 -19.317 -17.519 1.00 83.62 145 GLY A C 1
ATOM 1172 O O . GLY A 1 145 ? 13.496 -18.895 -18.338 1.00 83.62 145 GLY A O 1
ATOM 1173 N N . LYS A 1 146 ? 12.668 -20.589 -17.103 1.00 90.12 146 LYS A N 1
ATOM 1174 C CA . LYS A 1 146 ? 13.605 -21.620 -17.577 1.00 90.12 146 LYS A CA 1
ATOM 1175 C C . LYS A 1 146 ? 13.416 -21.922 -19.059 1.00 90.12 146 LYS A C 1
ATOM 1177 O O . LYS A 1 146 ? 14.401 -21.911 -19.789 1.00 90.12 146 LYS A O 1
ATOM 1182 N N . ASN A 1 147 ? 12.174 -22.116 -19.501 1.00 89.25 147 ASN A N 1
ATOM 1183 C CA . ASN A 1 147 ? 11.871 -22.389 -20.907 1.00 89.25 147 ASN A CA 1
ATOM 1184 C C . ASN A 1 147 ? 12.285 -21.209 -21.793 1.00 89.25 147 ASN A C 1
ATOM 1186 O O . ASN A 1 147 ? 12.990 -21.401 -22.776 1.00 89.25 147 ASN A O 1
ATOM 1190 N N . LEU A 1 148 ? 11.956 -19.973 -21.392 1.00 88.56 148 LEU A N 1
ATOM 1191 C CA . LEU A 1 148 ? 12.406 -18.785 -22.120 1.00 88.56 148 LEU A CA 1
ATOM 1192 C C . LEU A 1 148 ? 13.936 -18.694 -22.164 1.00 88.56 148 LEU A C 1
ATOM 1194 O O . LEU A 1 148 ? 14.493 -18.313 -23.187 1.00 88.56 148 L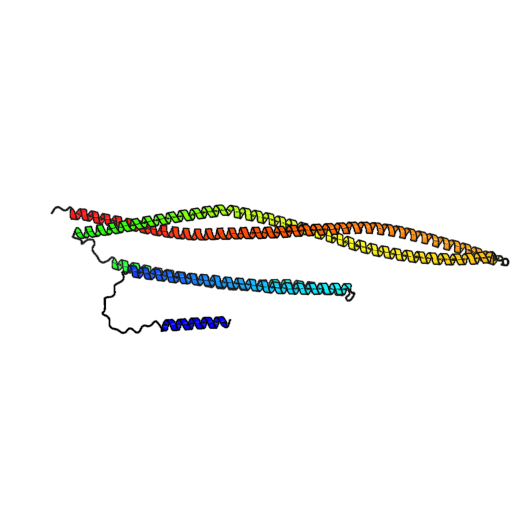EU A O 1
ATOM 1198 N N . SER A 1 149 ? 14.621 -19.015 -21.063 1.00 86.31 149 SER A N 1
ATOM 1199 C CA . SER A 1 149 ? 16.083 -19.019 -21.052 1.00 86.31 149 SER A CA 1
ATOM 1200 C C . SER A 1 149 ? 16.639 -20.013 -22.066 1.00 86.31 149 SER A C 1
ATOM 1202 O O . SER A 1 149 ? 17.535 -19.642 -22.812 1.00 86.31 149 SER A O 1
ATOM 1204 N N . GLN A 1 150 ? 16.107 -21.238 -22.111 1.00 90.69 150 GLN A N 1
ATOM 1205 C CA . GLN A 1 150 ? 16.526 -22.264 -23.070 1.00 90.69 150 GLN A CA 1
ATOM 1206 C C . GLN A 1 150 ? 16.268 -21.821 -24.513 1.00 90.69 150 GLN A C 1
ATOM 1208 O O . GLN A 1 150 ? 17.163 -21.908 -25.350 1.00 90.69 150 GLN A O 1
ATOM 1213 N N . ASP A 1 151 ? 15.087 -21.262 -24.784 1.00 84.62 151 ASP A N 1
ATOM 1214 C CA . ASP A 1 151 ? 14.727 -20.753 -26.107 1.00 84.62 151 ASP A CA 1
ATOM 1215 C C . ASP A 1 151 ? 15.646 -19.611 -26.559 1.00 84.62 151 ASP A C 1
ATOM 1217 O O . ASP A 1 151 ? 15.992 -19.526 -27.735 1.00 84.62 151 ASP A O 1
ATOM 1221 N N . LEU A 1 152 ? 16.035 -18.714 -25.647 1.00 81.50 152 LEU A N 1
ATOM 1222 C CA . LEU A 1 152 ? 16.958 -17.620 -25.954 1.00 81.50 152 LEU A CA 1
ATOM 1223 C C . LEU A 1 152 ? 18.392 -18.113 -26.150 1.00 81.50 152 LEU A C 1
ATOM 1225 O O . LEU A 1 152 ? 19.107 -17.538 -26.968 1.00 81.50 152 LEU A O 1
ATOM 1229 N N . THR A 1 153 ? 18.808 -19.163 -25.437 1.00 85.69 153 THR A N 1
ATOM 1230 C CA . THR A 1 153 ? 20.097 -19.824 -25.678 1.00 85.69 153 THR A CA 1
ATOM 1231 C C . THR A 1 153 ? 20.131 -20.435 -27.075 1.00 85.69 153 THR A C 1
ATOM 1233 O O . THR A 1 153 ? 21.071 -20.165 -27.810 1.00 85.69 153 THR A O 1
ATOM 1236 N N . HIS A 1 154 ? 19.068 -21.127 -27.492 1.00 85.50 154 HIS A N 1
ATOM 1237 C CA . HIS A 1 154 ? 18.968 -21.674 -28.848 1.00 85.50 154 HIS A CA 1
ATOM 1238 C C . HIS A 1 154 ? 19.096 -20.590 -29.928 1.00 85.50 154 HIS A C 1
ATOM 1240 O O . HIS A 1 154 ? 19.866 -20.741 -30.868 1.00 85.50 154 HIS A O 1
ATOM 1246 N N . VAL A 1 155 ? 18.395 -19.460 -29.772 1.00 80.44 155 VAL A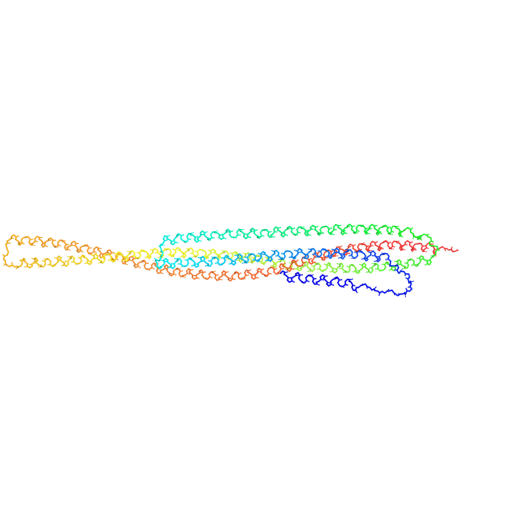 N 1
ATOM 1247 C CA . VAL A 1 155 ? 18.505 -18.346 -30.734 1.00 80.44 155 VAL A CA 1
ATOM 1248 C C . VAL A 1 155 ? 19.909 -17.734 -30.730 1.00 80.44 155 VAL A C 1
ATOM 1250 O O . VAL A 1 155 ? 20.399 -17.294 -31.768 1.00 80.44 155 VAL A O 1
ATOM 1253 N N . ALA A 1 156 ? 20.577 -17.685 -29.574 1.00 80.75 156 ALA A N 1
ATOM 1254 C CA . ALA A 1 156 ? 21.959 -17.221 -29.504 1.00 80.75 156 ALA A CA 1
ATOM 1255 C C . ALA A 1 156 ? 22.908 -18.161 -30.265 1.00 80.75 156 ALA A C 1
ATOM 1257 O O . ALA A 1 156 ? 23.762 -17.668 -31.001 1.00 80.75 156 ALA A O 1
ATOM 1258 N N . ASP A 1 157 ? 22.719 -19.476 -30.143 1.00 84.75 157 ASP A N 1
ATOM 1259 C CA . ASP A 1 157 ? 23.497 -20.484 -30.868 1.00 84.75 157 ASP A CA 1
ATOM 1260 C C . ASP A 1 157 ? 23.271 -20.379 -32.388 1.00 84.75 157 ASP A C 1
ATOM 1262 O O . ASP A 1 157 ? 24.238 -20.333 -33.148 1.00 84.75 157 ASP A O 1
ATOM 1266 N N . GLU A 1 158 ? 22.023 -20.206 -32.838 1.00 82.94 158 GLU A N 1
ATOM 1267 C CA . GLU A 1 158 ? 21.687 -19.992 -34.259 1.00 82.94 158 GLU A CA 1
ATOM 1268 C C . GLU A 1 158 ? 22.323 -18.711 -34.829 1.00 82.94 158 GLU A C 1
ATOM 1270 O O . GLU A 1 158 ? 22.797 -18.684 -35.968 1.00 82.94 158 GLU A O 1
ATOM 1275 N N . ILE A 1 159 ? 22.390 -17.633 -34.037 1.00 76.88 159 ILE A N 1
ATOM 1276 C CA . ILE A 1 159 ? 23.084 -16.397 -34.430 1.00 76.88 159 ILE A CA 1
ATOM 1277 C C . ILE A 1 159 ? 24.594 -16.633 -34.542 1.00 76.88 159 ILE A C 1
ATOM 1279 O O . ILE A 1 159 ? 25.236 -16.102 -35.453 1.00 76.88 159 ILE A O 1
ATOM 1283 N N . VAL A 1 160 ? 25.184 -17.397 -33.619 1.00 82.94 160 VAL A N 1
ATOM 1284 C CA . VAL A 1 160 ? 26.607 -17.757 -33.678 1.00 82.94 160 VAL A CA 1
ATOM 1285 C C . VAL A 1 160 ? 26.891 -18.570 -34.938 1.00 82.94 160 VAL A C 1
ATOM 1287 O O . VAL A 1 160 ? 27.820 -18.230 -35.670 1.00 82.94 160 VAL A O 1
ATOM 1290 N N . GLU A 1 161 ? 26.066 -19.568 -35.244 1.00 83.06 161 GLU A N 1
ATOM 1291 C CA . GLU A 1 161 ? 26.196 -20.389 -36.449 1.00 83.06 161 GLU A CA 1
ATOM 1292 C C . GLU A 1 161 ? 26.074 -19.550 -37.731 1.00 83.06 161 GLU A C 1
ATOM 1294 O O . GLU A 1 161 ? 26.943 -19.618 -38.603 1.00 83.06 161 GLU A O 1
ATOM 1299 N N . ALA A 1 162 ? 25.078 -18.662 -37.811 1.00 76.19 162 ALA A N 1
ATOM 1300 C CA . ALA A 1 162 ? 24.915 -17.750 -38.943 1.00 76.19 162 ALA A CA 1
ATOM 1301 C C . ALA A 1 162 ? 26.124 -16.811 -39.135 1.00 76.19 162 ALA A C 1
ATOM 1303 O O . ALA A 1 162 ? 26.492 -16.495 -40.269 1.00 76.19 162 ALA A O 1
ATOM 1304 N N . ASN A 1 163 ? 26.763 -16.370 -38.045 1.00 75.81 163 ASN A N 1
ATOM 1305 C CA . ASN A 1 163 ? 27.990 -15.569 -38.099 1.00 75.81 163 ASN A CA 1
ATOM 1306 C C . ASN A 1 163 ? 29.204 -16.383 -38.567 1.00 75.81 163 ASN A C 1
ATOM 1308 O O . ASN A 1 163 ? 30.036 -15.849 -39.304 1.00 75.81 163 ASN A O 1
ATOM 1312 N N . MET A 1 164 ? 29.319 -17.652 -38.161 1.00 79.44 164 MET A N 1
ATOM 1313 C CA . MET A 1 164 ? 30.390 -18.530 -38.646 1.00 79.44 164 MET A CA 1
ATOM 1314 C C . MET A 1 164 ? 30.266 -18.760 -40.153 1.00 79.44 164 MET A C 1
ATOM 1316 O O . MET A 1 164 ? 31.233 -18.533 -40.877 1.00 79.44 164 MET A O 1
ATOM 1320 N N . LEU A 1 165 ? 29.065 -19.101 -40.633 1.00 77.31 165 LEU A N 1
ATOM 1321 C CA . LEU A 1 165 ? 28.797 -19.319 -42.057 1.00 77.31 165 LEU A CA 1
ATOM 1322 C C . LEU A 1 165 ? 29.113 -18.075 -42.899 1.00 77.31 165 LEU A C 1
ATOM 1324 O O . LEU A 1 165 ? 29.786 -18.173 -43.922 1.00 77.31 165 LEU A O 1
ATOM 1328 N N . PHE A 1 166 ? 28.703 -16.890 -42.439 1.00 73.94 166 PHE A N 1
ATOM 1329 C CA . PHE A 1 166 ? 29.038 -15.628 -43.104 1.00 73.94 166 PHE A CA 1
ATOM 1330 C C . PHE A 1 166 ? 30.550 -15.353 -43.114 1.00 73.94 166 PHE A C 1
ATOM 1332 O O . PHE A 1 166 ? 31.093 -14.882 -44.114 1.00 73.94 166 PHE A O 1
ATOM 1339 N N . SER A 1 167 ? 31.255 -15.667 -42.020 1.00 72.12 167 SER A N 1
ATOM 1340 C CA . SER A 1 167 ? 32.713 -15.523 -41.957 1.00 72.12 167 SER A CA 1
ATOM 1341 C C . SER A 1 167 ? 33.423 -16.435 -42.955 1.00 72.12 167 SER A C 1
ATOM 1343 O O . SER A 1 167 ? 34.374 -15.992 -43.600 1.00 72.12 167 SER A O 1
ATOM 1345 N N . ASP A 1 168 ? 32.968 -17.675 -43.106 1.00 78.50 168 ASP A N 1
ATOM 1346 C CA . ASP A 1 168 ? 33.571 -18.631 -44.033 1.00 78.50 168 ASP A CA 1
ATOM 1347 C C . ASP A 1 168 ? 33.285 -18.262 -45.494 1.00 78.50 168 ASP A C 1
ATOM 1349 O O . ASP A 1 168 ? 34.219 -18.225 -46.296 1.00 78.50 168 ASP A O 1
ATOM 1353 N N . GLN A 1 169 ? 32.060 -17.831 -45.813 1.00 73.50 169 GLN A N 1
ATOM 1354 C CA . GLN A 1 169 ? 31.718 -17.289 -47.136 1.00 73.50 169 GLN A CA 1
ATOM 1355 C C . GLN A 1 169 ? 32.558 -16.052 -47.497 1.00 73.50 169 GLN A C 1
ATOM 1357 O O . GLN A 1 169 ? 33.025 -15.912 -48.628 1.00 73.50 169 GLN A O 1
ATOM 1362 N N . LEU A 1 170 ? 32.808 -15.158 -46.534 1.00 70.50 170 LEU A N 1
ATOM 1363 C CA . LEU A 1 170 ? 33.683 -14.003 -46.746 1.00 70.50 170 LEU A CA 1
ATOM 1364 C C . LEU A 1 170 ? 35.141 -14.404 -46.992 1.00 70.50 170 LEU A C 1
ATOM 1366 O O . LEU A 1 170 ? 35.804 -13.776 -47.818 1.00 70.50 170 LEU A O 1
ATOM 1370 N N . LYS A 1 171 ? 35.662 -15.417 -46.286 1.00 74.88 171 LYS A N 1
ATOM 1371 C CA . LYS A 1 171 ? 37.031 -15.918 -46.508 1.00 74.88 171 LYS A CA 1
ATOM 1372 C C . LYS A 1 171 ? 37.179 -16.512 -47.903 1.00 74.88 171 LYS A C 1
ATOM 1374 O O . LYS A 1 171 ? 38.165 -16.214 -48.572 1.00 74.88 171 LYS A O 1
ATOM 1379 N N . GLU A 1 172 ? 36.210 -17.312 -48.335 1.00 75.62 172 GLU A N 1
ATOM 1380 C CA . GLU A 1 172 ? 36.210 -17.943 -49.654 1.00 75.62 172 GLU A CA 1
ATOM 1381 C C . GLU A 1 172 ? 36.159 -16.892 -50.768 1.00 75.62 172 GLU A C 1
ATOM 1383 O O . GLU A 1 172 ? 37.001 -16.900 -51.665 1.00 75.62 172 GLU A O 1
ATOM 1388 N N . MET A 1 173 ? 35.278 -15.896 -50.647 1.00 67.50 173 MET A N 1
ATOM 1389 C CA . MET A 1 173 ? 35.225 -14.788 -51.600 1.00 67.50 173 MET A CA 1
ATOM 1390 C C . MET A 1 173 ? 36.516 -13.959 -51.597 1.00 67.50 173 MET A C 1
ATOM 1392 O O . MET A 1 173 ? 37.017 -13.581 -52.654 1.00 67.50 173 MET A O 1
ATOM 1396 N N . HIS A 1 174 ? 37.100 -13.681 -50.428 1.00 66.25 174 HIS A N 1
ATOM 1397 C CA . HIS A 1 174 ? 38.388 -12.990 -50.350 1.00 66.25 174 HIS A CA 1
ATOM 1398 C C . HIS A 1 174 ? 39.520 -13.776 -51.021 1.00 66.25 174 HIS A C 1
ATOM 1400 O O . HIS A 1 174 ? 40.401 -13.162 -51.630 1.00 66.25 174 HIS A O 1
ATOM 1406 N N . GLN A 1 175 ? 39.501 -15.106 -50.925 1.00 71.56 175 GLN A N 1
ATOM 1407 C CA . GLN A 1 175 ? 40.465 -15.980 -51.582 1.00 71.56 175 GLN A CA 1
ATOM 1408 C C . GLN A 1 175 ? 40.263 -15.991 -53.105 1.00 71.56 175 GLN A C 1
ATOM 1410 O O . GLN A 1 175 ? 41.238 -15.812 -53.830 1.00 71.56 175 GLN A O 1
ATOM 1415 N N . GLN A 1 176 ? 39.018 -16.061 -53.586 1.00 66.31 176 GLN A N 1
ATOM 1416 C CA . GLN A 1 176 ? 38.686 -15.933 -55.012 1.00 66.31 176 GLN A CA 1
ATOM 1417 C C . GLN A 1 176 ? 39.123 -14.574 -55.582 1.00 66.31 176 GLN A C 1
ATOM 1419 O O . GLN A 1 176 ? 39.808 -14.519 -56.599 1.00 66.31 176 GLN A O 1
ATOM 1424 N N . ILE A 1 177 ? 38.843 -13.469 -54.876 1.00 63.06 177 ILE A N 1
ATOM 1425 C CA . ILE A 1 177 ? 39.309 -12.119 -55.250 1.00 63.06 177 ILE A CA 1
ATOM 1426 C C . ILE A 1 177 ? 40.837 -12.071 -55.350 1.00 63.06 177 ILE A C 1
ATOM 1428 O O . ILE A 1 177 ? 41.387 -11.446 -56.255 1.00 63.06 177 ILE A O 1
ATOM 1432 N N . ARG A 1 178 ? 41.539 -12.713 -54.412 1.00 60.69 178 ARG A N 1
ATOM 1433 C CA . ARG A 1 178 ? 43.003 -12.763 -54.397 1.00 60.69 178 ARG A CA 1
ATOM 1434 C C . ARG A 1 178 ? 43.551 -13.575 -55.572 1.00 60.69 178 ARG A C 1
ATOM 1436 O O . ARG A 1 178 ? 44.499 -13.119 -56.201 1.00 60.69 178 ARG A O 1
ATOM 1443 N N . GLU A 1 179 ? 42.982 -14.737 -55.865 1.00 60.44 179 GLU A N 1
ATOM 1444 C CA . GLU A 1 179 ? 43.397 -15.605 -56.974 1.00 60.44 179 GLU A CA 1
ATOM 1445 C C . GLU A 1 179 ? 43.133 -14.952 -58.336 1.00 60.44 179 GLU A C 1
ATOM 1447 O O . GLU A 1 179 ? 44.012 -14.958 -59.198 1.00 60.44 179 GLU A O 1
ATOM 1452 N N . GLU A 1 180 ? 41.993 -14.280 -58.503 1.00 56.22 180 GLU A N 1
ATOM 1453 C CA . GLU A 1 180 ? 41.664 -13.554 -59.733 1.00 56.22 180 GLU A CA 1
ATOM 1454 C C . GLU A 1 180 ? 42.484 -12.267 -59.913 1.00 56.22 180 GLU A C 1
ATOM 1456 O O . GLU A 1 180 ? 42.891 -11.952 -61.031 1.00 56.22 180 GLU A O 1
ATOM 1461 N N . LEU A 1 181 ? 42.818 -11.547 -58.833 1.00 55.28 181 LEU A N 1
ATOM 1462 C CA . LEU A 1 181 ? 43.767 -10.425 -58.891 1.00 55.28 181 LEU A CA 1
ATOM 1463 C C . LEU A 1 181 ? 45.190 -10.894 -59.214 1.00 55.28 181 LEU A C 1
ATOM 1465 O O . LEU A 1 181 ? 45.878 -10.232 -59.986 1.00 55.28 181 LEU A O 1
ATOM 1469 N N . ILE A 1 182 ? 45.631 -12.031 -58.666 1.00 49.97 182 ILE A N 1
ATOM 1470 C CA . ILE A 1 182 ? 46.935 -12.628 -58.991 1.00 49.97 182 ILE A CA 1
ATOM 1471 C C . ILE A 1 182 ? 46.966 -13.067 -60.465 1.00 49.97 182 ILE A C 1
ATOM 1473 O O . ILE A 1 182 ? 47.952 -12.800 -61.147 1.00 49.97 182 ILE A O 1
ATOM 1477 N N . MET A 1 183 ? 45.879 -13.635 -60.994 1.00 44.53 183 MET A N 1
ATOM 1478 C CA . MET A 1 183 ? 45.755 -13.981 -62.418 1.00 44.53 183 MET A CA 1
ATOM 1479 C C . MET A 1 183 ? 45.641 -12.749 -63.335 1.00 44.53 183 MET A C 1
ATOM 1481 O O . MET A 1 183 ? 46.157 -12.772 -64.450 1.00 44.53 183 MET A O 1
ATOM 1485 N N . GLY A 1 184 ? 45.034 -11.649 -62.873 1.00 47.09 184 GLY A N 1
ATOM 1486 C CA . GLY A 1 184 ? 44.929 -10.387 -63.617 1.00 47.09 184 GLY A CA 1
ATOM 1487 C C . GLY A 1 184 ? 46.183 -9.503 -63.573 1.00 47.09 184 GLY A C 1
ATOM 1488 O O . GLY A 1 184 ? 46.372 -8.661 -64.449 1.00 47.09 184 GLY A O 1
ATOM 1489 N N . MET A 1 185 ? 47.065 -9.692 -62.585 1.00 39.81 185 MET A N 1
ATOM 1490 C CA . MET A 1 185 ? 48.324 -8.942 -62.456 1.00 39.81 185 MET A CA 1
ATOM 1491 C C . MET A 1 185 ? 49.486 -9.527 -63.277 1.00 39.81 185 MET A C 1
ATOM 1493 O O . MET A 1 185 ? 50.494 -8.843 -63.444 1.00 39.81 185 MET A O 1
ATOM 1497 N N . TYR A 1 186 ? 49.356 -10.737 -63.838 1.00 45.47 186 TYR A N 1
ATOM 1498 C CA . TYR A 1 186 ? 50.403 -11.372 -64.657 1.00 45.47 186 TYR A CA 1
ATOM 1499 C C . TYR A 1 186 ? 50.267 -11.186 -66.174 1.00 45.47 186 TYR A C 1
ATOM 1501 O O . TYR A 1 186 ? 50.920 -11.899 -66.932 1.00 45.47 186 TYR A O 1
ATOM 1509 N N . THR A 1 187 ? 49.517 -10.192 -66.656 1.00 44.75 187 THR A N 1
ATOM 1510 C CA . THR A 1 187 ? 49.580 -9.812 -68.078 1.00 44.75 187 THR A CA 1
ATOM 1511 C C . THR A 1 187 ? 49.380 -8.309 -68.293 1.00 44.75 187 THR A C 1
ATOM 1513 O O . THR A 1 187 ? 48.267 -7.885 -68.583 1.00 44.75 187 THR A O 1
ATOM 1516 N N . HIS A 1 188 ? 50.444 -7.505 -68.193 1.00 38.81 188 HIS A N 1
ATOM 1517 C CA . HIS A 1 188 ? 50.910 -6.628 -69.286 1.00 38.81 188 HIS A CA 1
ATOM 1518 C C . HIS A 1 188 ? 52.022 -5.659 -68.849 1.00 38.81 188 HIS A C 1
ATOM 1520 O O . HIS A 1 188 ? 51.893 -4.887 -67.902 1.00 38.81 188 HIS A O 1
ATOM 1526 N N . ASP A 1 189 ? 53.093 -5.690 -69.637 1.00 46.06 189 ASP A N 1
ATOM 1527 C CA . ASP A 1 189 ? 54.269 -4.830 -69.645 1.00 46.06 189 ASP A CA 1
ATOM 1528 C C . ASP A 1 189 ? 53.967 -3.321 -69.540 1.00 46.06 189 ASP A C 1
ATOM 1530 O O . ASP A 1 189 ? 53.695 -2.650 -70.536 1.00 46.06 189 ASP A O 1
ATOM 1534 N N . ILE A 1 190 ? 54.158 -2.728 -68.358 1.00 41.97 190 ILE A N 1
ATOM 1535 C CA . ILE A 1 190 ? 54.395 -1.272 -68.250 1.00 41.97 190 ILE A CA 1
ATOM 1536 C C . ILE A 1 190 ? 55.813 -0.919 -68.756 1.00 41.97 190 ILE A C 1
ATOM 1538 O O . ILE A 1 190 ? 56.099 0.225 -69.100 1.00 41.97 190 ILE A O 1
ATOM 1542 N N . TRP A 1 191 ? 56.701 -1.909 -68.893 1.00 44.03 191 TRP A N 1
ATOM 1543 C CA . TRP A 1 191 ? 58.095 -1.706 -69.298 1.00 44.03 191 TRP A CA 1
ATOM 1544 C C . TRP A 1 191 ? 58.380 -1.777 -70.811 1.00 44.03 191 TRP A C 1
ATOM 1546 O O . TRP A 1 191 ? 59.500 -1.462 -71.200 1.00 44.03 191 TRP A O 1
ATOM 1556 N N . ASN A 1 192 ? 57.393 -2.086 -71.666 1.00 46.53 192 ASN A N 1
ATOM 1557 C CA . ASN A 1 192 ? 57.548 -2.099 -73.137 1.00 46.53 192 ASN A CA 1
ATOM 1558 C C . ASN A 1 192 ? 56.898 -0.897 -73.857 1.00 46.53 192 ASN A C 1
ATOM 1560 O O . ASN A 1 192 ? 56.754 -0.898 -75.081 1.00 46.53 192 ASN A O 1
ATOM 1564 N N . VAL A 1 193 ? 56.489 0.153 -73.134 1.00 48.97 193 VAL A N 1
ATOM 1565 C CA . VAL A 1 193 ? 55.898 1.346 -73.762 1.00 48.97 193 VAL A CA 1
ATOM 1566 C C . VAL A 1 193 ? 57.001 2.229 -74.362 1.00 48.97 193 VAL A C 1
ATOM 1568 O O . VAL A 1 193 ? 57.582 3.063 -73.682 1.00 48.97 193 VAL A O 1
ATOM 1571 N N . THR A 1 194 ? 57.254 2.082 -75.663 1.00 53.44 194 THR A N 1
ATOM 1572 C CA . THR A 1 194 ? 58.232 2.873 -76.444 1.00 53.44 194 THR A CA 1
ATOM 1573 C C . THR A 1 194 ? 57.682 4.201 -76.984 1.00 53.44 194 THR A C 1
ATOM 1575 O O . THR A 1 194 ? 58.325 4.853 -77.802 1.00 53.44 194 THR A O 1
ATOM 1578 N N . ASN A 1 195 ? 56.479 4.620 -76.571 1.00 64.12 195 ASN A N 1
ATOM 1579 C CA . ASN A 1 195 ? 55.796 5.789 -77.131 1.00 64.12 195 ASN A CA 1
ATOM 1580 C C . ASN A 1 195 ? 55.395 6.795 -76.037 1.00 64.12 195 ASN A C 1
ATOM 1582 O O . ASN A 1 195 ? 54.495 6.524 -75.238 1.00 64.12 195 ASN A O 1
ATOM 1586 N N . CYS A 1 196 ? 56.025 7.977 -76.065 1.00 65.75 196 CYS A N 1
ATOM 1587 C CA . CYS A 1 196 ? 55.801 9.109 -75.151 1.00 65.75 196 CYS A CA 1
ATOM 1588 C C . CYS A 1 196 ? 54.301 9.472 -75.023 1.00 65.75 196 CYS A C 1
ATOM 1590 O O . CYS A 1 196 ? 53.821 9.733 -73.923 1.00 65.75 196 CYS A O 1
ATOM 1592 N N . THR A 1 197 ? 53.511 9.371 -76.102 1.00 70.44 197 THR A N 1
ATOM 1593 C CA . THR A 1 197 ? 52.063 9.685 -76.077 1.00 70.44 197 THR A CA 1
ATOM 1594 C C . THR A 1 197 ? 51.237 8.717 -75.220 1.00 70.44 197 THR A C 1
ATOM 1596 O O . THR A 1 197 ? 50.276 9.123 -74.564 1.00 70.44 197 THR A O 1
ATOM 1599 N N . LYS A 1 198 ? 51.626 7.434 -75.162 1.00 71.38 198 LYS A N 1
ATOM 1600 C CA . LYS A 1 198 ? 50.963 6.430 -74.315 1.00 71.38 198 LYS A CA 1
ATOM 1601 C C . LYS A 1 198 ? 51.297 6.653 -72.840 1.00 71.38 198 LYS A C 1
ATOM 1603 O O . LYS A 1 198 ? 50.394 6.589 -72.012 1.00 71.38 198 LYS A O 1
ATOM 1608 N N . LEU A 1 199 ? 52.553 6.978 -72.518 1.00 69.75 199 LEU A N 1
ATOM 1609 C CA . LEU A 1 199 ? 52.955 7.334 -71.151 1.00 69.75 199 LEU A CA 1
ATOM 1610 C C . LEU A 1 199 ? 52.246 8.610 -70.669 1.00 69.75 199 LEU A C 1
ATOM 1612 O O . LEU A 1 199 ? 51.722 8.629 -69.559 1.00 69.75 199 LEU A O 1
ATOM 1616 N N . GLN A 1 200 ? 52.120 9.630 -71.523 1.00 75.12 200 GLN A N 1
ATOM 1617 C CA . GLN A 1 200 ? 51.354 10.849 -71.223 1.00 75.12 200 GLN A CA 1
ATOM 1618 C C . GLN A 1 200 ? 49.864 10.562 -70.968 1.00 75.12 200 GLN A C 1
ATOM 1620 O O . GLN A 1 200 ? 49.276 11.117 -70.040 1.00 75.12 200 GLN A O 1
ATOM 1625 N N . SER A 1 201 ? 49.248 9.654 -71.735 1.00 73.94 201 SER A N 1
ATOM 1626 C CA . SER A 1 201 ? 47.869 9.213 -71.480 1.00 73.94 201 SER A CA 1
ATOM 1627 C C . SER A 1 201 ? 47.731 8.477 -70.141 1.00 73.94 201 SER A C 1
ATOM 1629 O O . SER A 1 201 ? 46.718 8.651 -69.460 1.00 73.94 201 SER A O 1
ATOM 1631 N N . ILE A 1 202 ? 48.726 7.670 -69.753 1.00 72.31 202 ILE A N 1
ATOM 1632 C CA . ILE A 1 202 ? 48.760 6.982 -68.453 1.00 72.31 202 ILE A CA 1
ATOM 1633 C C . ILE A 1 202 ? 48.925 8.001 -67.317 1.00 72.31 202 ILE A C 1
ATOM 1635 O O . ILE A 1 202 ? 48.149 7.957 -66.364 1.00 72.31 202 ILE A O 1
ATOM 1639 N N . SER A 1 203 ? 49.848 8.962 -67.438 1.00 75.00 203 SER A N 1
ATOM 1640 C CA . SER A 1 203 ? 50.029 10.052 -66.462 1.00 75.00 203 SER A CA 1
ATOM 1641 C C . SER A 1 203 ? 48.748 10.885 -66.296 1.00 75.00 203 SER A C 1
ATOM 1643 O O . SER A 1 203 ? 48.305 11.141 -65.176 1.00 75.00 203 SER A O 1
ATOM 1645 N N . SER A 1 204 ? 48.055 11.224 -67.391 1.00 76.19 204 SER A N 1
ATOM 1646 C CA . SER A 1 204 ? 46.760 11.923 -67.337 1.00 76.19 204 SER A CA 1
ATOM 1647 C C . SER A 1 204 ? 45.674 11.106 -66.618 1.00 76.19 204 SER A C 1
ATOM 1649 O O . SER A 1 204 ? 44.930 11.637 -65.786 1.00 76.19 204 SER A O 1
ATOM 1651 N N . ALA A 1 205 ? 45.596 9.800 -66.890 1.00 72.94 205 ALA A N 1
ATOM 1652 C CA . ALA A 1 205 ? 44.649 8.905 -66.231 1.00 72.94 205 ALA A CA 1
ATOM 1653 C C . ALA A 1 205 ? 44.949 8.740 -64.730 1.00 72.94 205 ALA A C 1
ATOM 1655 O O . ALA A 1 205 ? 44.020 8.782 -63.917 1.00 72.94 205 ALA A O 1
ATOM 1656 N N . LEU A 1 206 ? 46.228 8.613 -64.358 1.00 71.31 206 LEU A N 1
ATOM 1657 C CA . LEU A 1 206 ? 46.689 8.546 -62.969 1.00 71.31 206 LEU A CA 1
ATOM 1658 C C . LEU A 1 206 ? 46.379 9.843 -62.216 1.00 71.31 206 LEU A C 1
ATOM 1660 O O . LEU A 1 206 ? 45.798 9.779 -61.135 1.00 71.31 206 LEU A O 1
ATOM 1664 N N . ASN A 1 207 ? 46.650 11.006 -62.812 1.00 74.88 207 ASN A N 1
ATOM 1665 C CA . ASN A 1 207 ? 46.288 12.310 -62.250 1.00 74.88 207 ASN A CA 1
ATOM 1666 C C . ASN A 1 207 ? 44.780 12.418 -61.980 1.00 74.88 207 ASN A C 1
ATOM 1668 O O . ASN A 1 207 ? 44.355 12.782 -60.885 1.00 74.88 207 ASN A O 1
ATOM 1672 N N . LYS A 1 208 ? 43.945 12.020 -62.945 1.00 78.12 208 LYS A N 1
ATOM 1673 C CA . LYS A 1 208 ? 42.483 12.038 -62.787 1.00 78.12 208 LYS A CA 1
ATOM 1674 C C . LYS A 1 208 ? 41.998 11.076 -61.697 1.00 78.12 208 LYS A C 1
ATOM 1676 O O . LYS A 1 208 ? 41.039 11.384 -60.986 1.00 78.12 208 LYS A O 1
ATOM 1681 N N . ALA A 1 209 ? 42.628 9.909 -61.568 1.00 72.75 209 ALA A N 1
ATOM 1682 C CA . ALA A 1 209 ? 42.338 8.959 -60.497 1.00 72.75 209 ALA A CA 1
ATOM 1683 C C . ALA A 1 209 ? 42.759 9.507 -59.123 1.00 72.75 209 ALA A C 1
ATOM 1685 O O . ALA A 1 209 ? 42.001 9.369 -58.161 1.00 72.75 209 ALA A O 1
ATOM 1686 N N . LEU A 1 210 ? 43.911 10.181 -59.050 1.00 76.56 210 LEU A N 1
ATOM 1687 C CA . LEU A 1 210 ? 44.409 10.835 -57.845 1.00 76.56 210 LEU A CA 1
ATOM 1688 C C . LEU A 1 210 ? 43.435 11.916 -57.361 1.00 76.56 210 LEU A C 1
ATOM 1690 O O . LEU A 1 210 ? 42.976 11.847 -56.223 1.00 76.56 210 LEU A O 1
ATOM 1694 N N . SER A 1 211 ? 43.018 12.833 -58.242 1.00 81.94 211 SER A N 1
ATOM 1695 C CA . SER A 1 211 ? 42.074 13.903 -57.886 1.00 81.94 211 SER A CA 1
ATOM 1696 C C . SER A 1 211 ? 40.738 13.359 -57.372 1.00 81.94 211 SER A C 1
ATOM 1698 O O . SER A 1 211 ? 40.181 13.875 -56.405 1.00 81.94 211 SER A O 1
ATOM 1700 N N . ARG A 1 212 ? 40.225 12.275 -57.973 1.00 77.31 212 ARG A N 1
ATOM 1701 C CA . ARG A 1 212 ? 38.992 11.613 -57.507 1.00 77.31 212 ARG A CA 1
ATOM 1702 C C . ARG A 1 212 ? 39.148 11.008 -56.112 1.00 77.31 212 ARG A C 1
ATOM 1704 O O . ARG A 1 212 ? 38.210 11.058 -55.317 1.00 77.31 212 ARG A O 1
ATOM 1711 N N . LEU A 1 213 ? 40.306 10.421 -55.812 1.00 73.31 213 LEU A N 1
ATOM 1712 C CA . LEU A 1 213 ? 40.583 9.865 -54.488 1.00 73.31 213 LEU A CA 1
ATOM 1713 C C . LEU A 1 213 ? 40.786 10.957 -53.438 1.00 73.31 213 LEU A C 1
ATOM 1715 O O . LEU A 1 213 ? 40.309 10.798 -52.317 1.00 73.31 213 LEU A O 1
ATOM 1719 N N . GLU A 1 214 ? 41.430 12.068 -53.786 1.00 81.25 214 GLU A N 1
ATOM 1720 C CA . GLU A 1 214 ? 41.564 13.229 -52.901 1.00 81.25 214 GLU A CA 1
ATOM 1721 C C . GLU A 1 214 ? 40.205 13.858 -52.577 1.00 81.25 214 GLU A C 1
ATOM 1723 O O . GLU A 1 214 ? 39.925 14.167 -51.417 1.00 81.25 214 GLU A O 1
ATOM 1728 N N . GLU A 1 215 ? 39.317 13.975 -53.566 1.00 82.25 215 GLU A N 1
ATOM 1729 C CA . GLU A 1 215 ? 37.940 14.424 -53.351 1.00 82.25 215 GLU A CA 1
ATOM 1730 C C . GLU A 1 215 ? 37.177 13.466 -52.418 1.00 82.25 215 GLU A C 1
ATOM 1732 O O . GLU A 1 215 ? 36.512 13.904 -51.475 1.00 82.25 215 GLU A O 1
ATOM 1737 N N . ALA A 1 216 ? 37.307 12.152 -52.633 1.00 74.62 216 ALA A N 1
ATOM 1738 C CA . ALA A 1 216 ? 36.700 11.140 -51.770 1.00 74.62 216 ALA A CA 1
ATOM 1739 C C . ALA A 1 216 ? 37.252 11.194 -50.333 1.00 74.62 216 ALA A C 1
ATOM 1741 O O . ALA A 1 216 ? 36.472 11.120 -49.381 1.00 74.62 216 ALA A O 1
ATOM 1742 N N . ARG A 1 217 ? 38.570 11.383 -50.166 1.00 86.75 217 ARG A N 1
ATOM 1743 C CA . ARG A 1 217 ? 39.232 11.584 -48.867 1.00 86.75 217 ARG A CA 1
ATOM 1744 C C . ARG A 1 217 ? 38.659 12.799 -48.144 1.00 86.75 217 ARG A C 1
ATOM 1746 O O . ARG A 1 217 ? 38.295 12.692 -46.977 1.00 86.75 217 ARG A O 1
ATOM 1753 N N . ASN A 1 218 ? 38.550 13.938 -48.826 1.00 84.19 218 ASN A N 1
ATOM 1754 C CA . ASN A 1 218 ? 38.063 15.181 -48.223 1.00 84.19 218 ASN A CA 1
ATOM 1755 C C . ASN A 1 218 ? 36.596 15.054 -47.773 1.00 84.19 218 ASN A C 1
ATOM 1757 O O . ASN A 1 218 ? 36.276 15.396 -46.637 1.00 84.19 218 ASN A O 1
ATOM 1761 N N . LYS A 1 219 ? 35.725 14.464 -48.605 1.00 83.56 219 LYS A N 1
ATOM 1762 C CA . LYS A 1 219 ? 34.326 14.167 -48.230 1.00 83.56 219 LYS A CA 1
ATOM 1763 C C . LYS A 1 219 ? 34.229 13.208 -47.043 1.00 83.56 219 LYS A C 1
ATOM 1765 O O . LYS A 1 219 ? 33.310 13.305 -46.232 1.00 83.56 219 LYS A O 1
ATOM 1770 N N . LEU A 1 220 ? 35.145 12.244 -46.950 1.00 80.38 220 LEU A N 1
ATOM 1771 C CA . LEU A 1 220 ? 35.181 11.298 -45.839 1.00 80.38 220 LEU A CA 1
ATOM 1772 C C . LEU A 1 220 ? 35.654 11.965 -44.540 1.00 80.38 220 LEU A C 1
ATOM 1774 O O . LEU A 1 220 ? 35.046 11.726 -43.499 1.00 80.38 220 LEU A O 1
ATOM 1778 N N . MET A 1 221 ? 36.665 12.839 -44.604 1.00 84.44 221 MET A N 1
ATOM 1779 C CA . MET A 1 221 ? 37.095 13.655 -43.463 1.00 84.44 221 MET A CA 1
ATOM 1780 C C . MET A 1 221 ? 35.965 14.540 -42.932 1.00 84.44 221 MET A C 1
ATOM 1782 O O . MET A 1 221 ? 35.724 14.552 -41.729 1.00 84.44 221 MET A O 1
ATOM 1786 N N . GLU A 1 222 ? 35.221 15.213 -43.810 1.00 86.19 222 GLU A N 1
ATOM 1787 C CA . GLU A 1 222 ? 34.074 16.038 -43.409 1.00 86.19 222 GLU A CA 1
ATOM 1788 C C . GLU A 1 222 ? 33.004 15.211 -42.671 1.00 86.19 222 GLU A C 1
ATOM 1790 O O . GLU A 1 222 ? 32.489 15.613 -41.627 1.00 86.19 222 GLU A O 1
ATOM 1795 N N . LYS A 1 223 ? 32.697 14.004 -43.167 1.00 85.69 223 LYS A N 1
ATOM 1796 C CA . LYS A 1 223 ? 31.763 13.084 -42.495 1.00 85.69 223 LYS A CA 1
ATOM 1797 C C . LYS A 1 223 ? 32.266 12.628 -41.125 1.00 85.69 223 LYS A C 1
ATOM 1799 O O . LYS A 1 223 ? 31.463 12.528 -40.200 1.00 85.69 223 LYS A O 1
ATOM 1804 N N . ILE A 1 224 ? 33.560 12.333 -41.002 1.00 84.44 224 ILE A N 1
ATOM 1805 C CA . ILE A 1 224 ? 34.200 11.956 -39.733 1.00 84.44 224 ILE A CA 1
ATOM 1806 C C . ILE A 1 224 ? 34.080 13.100 -38.724 1.00 84.44 224 ILE A C 1
ATOM 1808 O O . ILE A 1 224 ? 33.664 12.862 -37.591 1.00 84.44 224 ILE A O 1
ATOM 1812 N N . GLU A 1 225 ? 34.360 14.333 -39.141 1.00 90.25 225 GLU A N 1
ATOM 1813 C CA . GLU A 1 225 ? 34.277 15.506 -38.269 1.00 90.25 225 GLU A CA 1
ATOM 1814 C C . GLU A 1 225 ? 32.840 15.772 -37.802 1.00 90.25 225 GLU A C 1
ATOM 1816 O O . GLU A 1 225 ? 32.576 15.917 -36.608 1.00 90.25 225 GLU A O 1
ATOM 1821 N N . ASN A 1 226 ? 31.870 15.698 -38.717 1.00 88.56 226 ASN A N 1
ATOM 1822 C CA . ASN A 1 226 ? 30.451 15.802 -38.373 1.00 88.56 226 ASN A CA 1
ATOM 1823 C C . ASN A 1 226 ? 30.007 14.717 -37.377 1.00 88.56 226 ASN A C 1
ATOM 1825 O O . ASN A 1 226 ? 29.214 14.983 -36.471 1.00 88.56 226 ASN A O 1
ATOM 1829 N N . LEU A 1 227 ? 30.508 13.485 -37.513 1.00 88.44 227 LEU A N 1
ATOM 1830 C CA . LEU A 1 227 ? 30.216 12.413 -36.559 1.00 88.44 227 LEU A CA 1
ATOM 1831 C C . LEU A 1 227 ? 30.845 12.662 -35.188 1.00 88.44 227 LEU A C 1
ATOM 1833 O O . LEU A 1 227 ? 30.174 12.419 -34.186 1.00 88.44 227 LEU A O 1
ATOM 1837 N N . ARG A 1 228 ? 32.080 13.170 -35.127 1.00 93.50 228 ARG A N 1
ATOM 1838 C CA . ARG A 1 228 ? 32.728 13.552 -33.861 1.00 93.50 228 ARG A CA 1
ATOM 1839 C C . ARG A 1 228 ? 31.934 14.631 -33.135 1.00 93.50 228 ARG A C 1
ATOM 1841 O O . ARG A 1 228 ? 31.626 14.455 -31.959 1.00 93.50 228 ARG A O 1
ATOM 1848 N N . ASN A 1 229 ? 31.503 15.667 -33.852 1.00 93.06 229 ASN A N 1
ATOM 1849 C CA . ASN A 1 229 ? 30.669 16.733 -33.293 1.00 93.06 229 ASN A CA 1
ATOM 1850 C C . ASN A 1 229 ? 29.334 16.196 -32.756 1.00 93.06 229 ASN A C 1
ATOM 1852 O O . ASN A 1 229 ? 28.933 16.522 -31.641 1.00 93.06 229 ASN A O 1
ATOM 1856 N N . ASN A 1 230 ? 28.676 15.301 -33.499 1.00 92.06 230 ASN A N 1
ATOM 1857 C CA . ASN A 1 230 ? 27.441 14.658 -33.043 1.00 92.06 230 ASN A CA 1
ATOM 1858 C C . ASN A 1 230 ? 27.643 13.792 -31.789 1.00 92.06 230 ASN A C 1
ATOM 1860 O O . ASN A 1 230 ? 26.770 13.767 -30.923 1.00 92.06 230 ASN A O 1
ATOM 1864 N N . ILE A 1 231 ? 28.760 13.065 -31.693 1.00 90.94 231 ILE A N 1
ATOM 1865 C CA . ILE A 1 231 ? 29.099 12.276 -30.501 1.00 90.94 231 ILE A CA 1
ATOM 1866 C C . ILE A 1 231 ? 29.331 13.206 -29.305 1.00 90.94 231 ILE A C 1
ATOM 1868 O O . ILE A 1 231 ? 28.758 12.957 -28.248 1.00 90.94 231 ILE A O 1
ATOM 1872 N N . SER A 1 232 ? 30.076 14.303 -29.489 1.00 93.19 232 SER A N 1
ATOM 1873 C CA . SER A 1 232 ? 30.322 15.302 -28.439 1.00 93.19 232 SER A CA 1
ATOM 1874 C C . SER A 1 232 ? 29.023 15.927 -27.923 1.00 93.19 232 SER A C 1
ATOM 1876 O O . SER A 1 232 ? 28.794 15.972 -26.719 1.00 93.19 232 SER A O 1
ATOM 1878 N N . ALA A 1 233 ? 28.116 16.323 -28.821 1.00 92.56 233 ALA A N 1
ATOM 1879 C CA . ALA A 1 233 ? 26.819 16.885 -28.440 1.00 92.56 233 ALA A CA 1
ATOM 1880 C C . ALA A 1 233 ? 25.943 15.886 -27.657 1.00 92.56 233 ALA A C 1
ATOM 1882 O O . ALA A 1 233 ? 25.206 16.264 -26.741 1.00 92.56 233 ALA A O 1
ATOM 1883 N N . ILE A 1 234 ? 26.015 14.593 -28.000 1.00 91.12 234 ILE A N 1
ATOM 1884 C CA . ILE A 1 234 ? 25.337 13.537 -27.236 1.00 91.12 234 ILE A CA 1
ATOM 1885 C C . ILE A 1 234 ? 25.980 13.372 -25.855 1.00 91.12 234 ILE A C 1
ATOM 1887 O O . ILE A 1 234 ? 25.250 13.197 -24.883 1.00 91.12 234 ILE A O 1
ATOM 1891 N N . ASP A 1 235 ? 27.306 13.453 -25.749 1.00 90.25 235 ASP A N 1
ATOM 1892 C CA . ASP A 1 235 ? 28.005 13.382 -24.463 1.00 90.25 235 ASP A CA 1
ATOM 1893 C C . ASP A 1 235 ? 27.644 14.535 -23.531 1.00 90.25 235 ASP A C 1
ATOM 1895 O O . ASP A 1 235 ? 27.326 14.297 -22.365 1.00 90.25 235 ASP A O 1
ATOM 1899 N N . GLU A 1 236 ? 27.594 15.761 -24.046 1.00 91.38 236 GLU A N 1
ATOM 1900 C CA . GLU A 1 236 ? 27.116 16.923 -23.292 1.00 91.38 236 GLU A CA 1
ATOM 1901 C C . GLU A 1 236 ? 25.671 16.728 -22.816 1.00 91.38 236 GLU A C 1
ATOM 1903 O O . GLU A 1 236 ? 25.363 16.971 -21.649 1.00 91.38 236 GLU A O 1
ATOM 1908 N N . SER A 1 237 ? 24.794 16.212 -23.685 1.00 91.00 237 SER A N 1
ATOM 1909 C CA . SER A 1 237 ? 23.398 15.925 -23.328 1.00 91.00 237 SER A CA 1
ATOM 1910 C C . SER A 1 237 ? 23.292 14.866 -22.220 1.00 91.00 237 SER A C 1
ATOM 1912 O O . SER A 1 237 ? 22.516 15.028 -21.281 1.00 91.00 237 SER A O 1
ATOM 1914 N N . ILE A 1 238 ? 24.098 13.798 -22.286 1.00 88.81 238 ILE A N 1
ATOM 1915 C CA . ILE A 1 238 ? 24.153 12.757 -21.247 1.00 88.81 238 ILE A CA 1
ATOM 1916 C C . ILE A 1 238 ? 24.654 13.343 -19.920 1.00 88.81 238 ILE A C 1
ATOM 1918 O O . ILE A 1 238 ? 24.082 13.049 -18.868 1.00 88.81 238 ILE A O 1
ATOM 1922 N N . GLN A 1 239 ? 25.690 14.187 -19.952 1.00 86.94 239 GLN A N 1
ATOM 1923 C CA . GLN A 1 239 ? 26.220 14.830 -18.748 1.00 86.94 239 GLN A CA 1
ATOM 1924 C C . GLN A 1 239 ? 25.202 15.758 -18.086 1.00 86.94 239 GLN A C 1
ATOM 1926 O O . GLN A 1 239 ? 25.123 15.774 -16.862 1.00 86.94 239 GLN A O 1
ATOM 1931 N N . GLN A 1 240 ? 24.397 16.483 -18.865 1.00 85.31 240 GLN A N 1
ATOM 1932 C CA . GLN A 1 240 ? 23.344 17.354 -18.334 1.00 85.31 240 GLN A CA 1
ATOM 1933 C C . GLN A 1 240 ? 22.170 16.572 -17.721 1.00 85.31 240 GLN A C 1
ATOM 1935 O O . GLN A 1 240 ? 21.579 17.037 -16.751 1.00 85.31 240 GLN A O 1
ATOM 1940 N N . SER A 1 241 ? 21.846 15.377 -18.228 1.00 80.31 241 SER A N 1
ATOM 1941 C CA . SER A 1 241 ? 20.783 14.520 -17.666 1.00 80.31 241 SER A CA 1
ATOM 1942 C C . SER A 1 241 ? 21.225 13.675 -16.458 1.00 80.31 241 SER A C 1
ATOM 1944 O O . SER A 1 241 ? 20.390 13.217 -15.680 1.00 80.31 241 SER A O 1
ATOM 1946 N N . SER A 1 242 ? 22.529 13.456 -16.262 1.00 75.88 242 SER A N 1
ATOM 1947 C CA . SER A 1 242 ? 23.058 12.696 -15.118 1.00 75.88 242 SER A CA 1
ATOM 1948 C C . SER A 1 242 ? 22.748 13.304 -13.732 1.00 75.88 242 SER A C 1
ATOM 1950 O O . SER A 1 242 ? 22.361 12.534 -12.850 1.00 75.88 242 SER A O 1
ATOM 1952 N N . PRO A 1 243 ? 22.910 14.623 -13.482 1.00 63.81 243 PRO A N 1
ATOM 1953 C CA . PRO A 1 243 ? 22.597 15.218 -12.181 1.00 63.81 243 PRO A CA 1
ATOM 1954 C C . PRO A 1 243 ? 21.107 15.125 -11.841 1.00 63.81 243 PRO A C 1
ATOM 1956 O O . PRO A 1 243 ? 20.773 14.711 -10.736 1.00 63.81 243 PRO A O 1
ATOM 1959 N N . ASN A 1 244 ? 20.216 15.351 -12.812 1.00 72.81 244 ASN A N 1
ATOM 1960 C CA . ASN A 1 244 ? 18.772 15.192 -12.612 1.00 72.81 244 ASN A CA 1
ATOM 1961 C C . ASN A 1 244 ? 18.408 13.775 -12.146 1.00 72.81 244 ASN A C 1
ATOM 1963 O O . ASN A 1 244 ? 17.608 13.611 -11.228 1.00 72.81 244 ASN A O 1
ATOM 1967 N N . SER A 1 245 ? 19.039 12.744 -12.724 1.00 75.31 245 SER A N 1
ATOM 1968 C CA . SER A 1 245 ? 18.836 11.357 -12.293 1.00 75.31 245 SER A CA 1
ATOM 1969 C C . SER A 1 245 ? 19.328 11.104 -10.863 1.00 75.31 245 SER A C 1
ATOM 1971 O O . SER A 1 245 ? 18.735 10.278 -10.166 1.00 75.31 245 SER A O 1
ATOM 1973 N N . SER A 1 246 ? 20.400 11.771 -10.425 1.00 78.56 246 SER A N 1
ATOM 1974 C CA . SER A 1 246 ? 20.914 11.671 -9.052 1.00 78.56 246 SER A CA 1
ATOM 1975 C C . SER A 1 246 ? 19.951 12.315 -8.054 1.00 78.56 246 SER A C 1
ATOM 1977 O O . SER A 1 246 ? 19.582 11.684 -7.063 1.00 78.56 246 SER A O 1
ATOM 1979 N N . ASP A 1 247 ? 19.466 13.517 -8.360 1.00 82.31 247 ASP A N 1
ATOM 1980 C CA . ASP A 1 247 ? 18.495 14.242 -7.533 1.00 82.31 247 ASP A CA 1
ATOM 1981 C C . ASP A 1 247 ? 17.178 13.458 -7.407 1.00 82.31 247 ASP A C 1
ATOM 1983 O O . ASP A 1 247 ? 16.574 13.375 -6.336 1.00 82.31 247 ASP A O 1
ATOM 1987 N N . CYS A 1 248 ? 16.762 12.803 -8.496 1.00 83.44 248 CYS A N 1
ATOM 1988 C CA . CYS A 1 248 ? 15.604 11.911 -8.539 1.00 83.44 248 CYS A CA 1
ATOM 1989 C C . CYS A 1 248 ? 15.741 10.742 -7.543 1.00 83.44 248 CYS A C 1
ATOM 1991 O O . CYS A 1 248 ? 14.801 10.426 -6.808 1.00 83.44 248 CYS A O 1
ATOM 1993 N N . LEU A 1 249 ? 16.919 10.106 -7.485 1.00 83.44 249 LEU A N 1
ATOM 1994 C CA . LEU A 1 249 ? 17.198 9.002 -6.558 1.00 83.44 249 LEU A CA 1
ATOM 1995 C C . LEU A 1 249 ? 17.237 9.470 -5.101 1.00 83.44 249 LEU A C 1
ATOM 1997 O O . LEU A 1 249 ? 16.704 8.784 -4.225 1.00 83.44 249 LEU A O 1
ATOM 2001 N N . GLU A 1 250 ? 17.826 10.636 -4.837 1.00 87.88 250 GLU A N 1
ATOM 2002 C CA . GLU A 1 250 ? 17.855 11.221 -3.497 1.00 87.88 250 GLU A CA 1
ATOM 2003 C C . GLU A 1 250 ? 16.442 11.570 -3.010 1.00 87.88 250 GLU A C 1
ATOM 2005 O O . GLU A 1 250 ? 16.054 11.204 -1.895 1.00 87.88 250 GLU A O 1
ATOM 2010 N N . LEU A 1 251 ? 15.627 12.192 -3.866 1.00 90.00 251 LEU A N 1
ATOM 2011 C CA . LEU A 1 251 ? 14.234 12.500 -3.557 1.00 90.00 251 LEU A CA 1
ATOM 2012 C C . LEU A 1 251 ? 13.424 11.228 -3.268 1.00 90.00 251 LEU A C 1
ATOM 2014 O O . LEU A 1 251 ? 12.705 11.176 -2.268 1.00 90.00 251 LEU A O 1
ATOM 2018 N N . LEU A 1 252 ? 13.565 10.182 -4.091 1.00 88.06 252 LEU A N 1
ATOM 2019 C CA . LEU A 1 252 ? 12.909 8.890 -3.858 1.00 88.06 252 LEU A CA 1
ATOM 2020 C C . LEU A 1 252 ? 13.349 8.248 -2.539 1.00 88.06 252 LEU A C 1
ATOM 2022 O O . LEU A 1 252 ? 12.509 7.715 -1.810 1.00 88.06 252 LEU A O 1
ATOM 2026 N N . SER A 1 253 ? 14.637 8.324 -2.202 1.00 89.50 253 SER A N 1
ATOM 2027 C CA . SER A 1 253 ? 15.170 7.834 -0.927 1.00 89.50 253 SER A CA 1
ATOM 2028 C C . SER A 1 253 ? 14.534 8.564 0.262 1.00 89.50 253 SER A C 1
ATOM 2030 O O . SER A 1 253 ? 13.990 7.929 1.172 1.00 89.50 253 SER A O 1
ATOM 2032 N N . ASN A 1 254 ? 14.493 9.898 0.212 1.00 91.00 254 ASN A N 1
ATOM 2033 C CA . ASN A 1 254 ? 13.902 10.735 1.257 1.00 91.00 254 ASN A CA 1
ATOM 2034 C C . ASN A 1 254 ? 12.397 10.478 1.429 1.00 91.00 254 ASN A C 1
ATOM 2036 O O . ASN A 1 254 ? 11.909 10.325 2.555 1.00 91.00 254 ASN A O 1
ATOM 2040 N N . LEU A 1 255 ? 11.652 10.371 0.325 1.00 89.88 255 LEU A N 1
ATOM 2041 C CA . LEU A 1 255 ? 10.224 10.050 0.356 1.00 89.88 255 LEU A CA 1
ATOM 2042 C C . LEU A 1 255 ? 9.968 8.643 0.911 1.00 89.88 255 LEU A C 1
ATOM 2044 O O . LEU A 1 255 ? 9.056 8.454 1.719 1.00 89.88 255 LEU A O 1
ATOM 2048 N N . THR A 1 256 ? 10.800 7.666 0.546 1.00 87.81 256 THR A N 1
ATOM 2049 C CA . THR A 1 256 ? 10.718 6.295 1.072 1.00 87.81 256 THR A CA 1
ATOM 2050 C C . THR A 1 256 ? 10.957 6.273 2.582 1.00 87.81 256 THR A C 1
ATOM 2052 O O . THR A 1 256 ? 10.161 5.696 3.326 1.00 87.81 256 THR A O 1
ATOM 2055 N N . ALA A 1 257 ? 11.983 6.979 3.065 1.00 90.44 257 ALA A N 1
ATOM 2056 C CA . ALA A 1 257 ? 12.254 7.111 4.494 1.00 90.44 257 ALA A CA 1
ATOM 2057 C C . ALA A 1 257 ? 11.080 7.769 5.243 1.00 90.44 257 ALA A C 1
ATOM 2059 O O . ALA A 1 257 ? 10.702 7.331 6.337 1.00 90.44 257 ALA A O 1
ATOM 2060 N N . ARG A 1 258 ? 10.448 8.789 4.644 1.00 91.50 258 ARG A N 1
ATOM 2061 C CA . ARG A 1 258 ? 9.259 9.439 5.214 1.00 91.50 258 ARG A CA 1
ATOM 2062 C C . ARG A 1 258 ? 8.056 8.494 5.281 1.00 91.50 258 ARG A C 1
ATOM 2064 O O . ARG A 1 258 ? 7.375 8.469 6.310 1.00 91.50 258 ARG A O 1
ATOM 2071 N N . LEU A 1 259 ? 7.808 7.704 4.235 1.00 85.94 259 LEU A N 1
ATOM 2072 C CA . LEU A 1 259 ? 6.750 6.687 4.208 1.00 85.94 259 LEU A CA 1
ATOM 2073 C C . LEU A 1 259 ? 6.955 5.618 5.289 1.00 85.94 259 LEU A C 1
ATOM 2075 O O . LEU A 1 259 ? 5.995 5.236 5.967 1.00 85.94 259 LEU A O 1
ATOM 2079 N N . ASP A 1 260 ? 8.194 5.178 5.500 1.00 85.81 260 ASP A N 1
ATOM 2080 C CA . ASP A 1 260 ? 8.536 4.247 6.577 1.00 85.81 260 ASP A CA 1
ATOM 2081 C C . ASP A 1 260 ? 8.324 4.859 7.967 1.00 85.81 260 ASP A C 1
ATOM 2083 O O . ASP A 1 260 ? 7.821 4.185 8.873 1.00 85.81 260 ASP A O 1
ATOM 2087 N N . GLY A 1 261 ? 8.646 6.144 8.137 1.00 85.81 261 GLY A N 1
ATOM 2088 C CA . GLY A 1 261 ? 8.330 6.902 9.348 1.00 85.81 261 GLY A CA 1
ATOM 2089 C C . GLY A 1 261 ? 6.829 6.907 9.647 1.00 85.81 261 GLY A C 1
ATOM 2090 O O . GLY A 1 261 ? 6.410 6.488 10.728 1.00 85.81 261 GLY A O 1
ATOM 2091 N N . LEU A 1 262 ? 6.003 7.272 8.662 1.00 83.19 262 LEU A N 1
ATOM 2092 C CA . LEU A 1 262 ? 4.541 7.276 8.802 1.00 83.19 262 LEU A CA 1
ATOM 2093 C C . LEU A 1 262 ? 3.977 5.884 9.097 1.00 83.19 262 LEU A C 1
ATOM 2095 O O . LEU A 1 262 ? 3.085 5.738 9.934 1.00 83.19 262 LEU A O 1
ATOM 2099 N N . ARG A 1 263 ? 4.513 4.837 8.460 1.00 87.69 263 ARG A N 1
ATOM 2100 C CA . ARG A 1 263 ? 4.123 3.450 8.742 1.00 87.69 263 ARG A CA 1
ATOM 2101 C C . ARG A 1 263 ? 4.357 3.092 10.211 1.00 87.69 263 ARG A C 1
ATOM 2103 O O . ARG A 1 263 ? 3.486 2.477 10.830 1.00 87.69 263 ARG A O 1
ATOM 2110 N N . LYS A 1 264 ? 5.508 3.477 10.773 1.00 88.69 264 LYS A N 1
ATOM 2111 C CA . LYS A 1 264 ? 5.835 3.256 12.191 1.00 88.69 264 LYS A CA 1
ATOM 2112 C C . LYS A 1 264 ? 4.908 4.057 13.108 1.00 88.69 264 LYS A C 1
ATOM 2114 O O . LYS A 1 264 ? 4.373 3.485 14.054 1.00 88.69 264 LYS A O 1
ATOM 2119 N N . GLU A 1 265 ? 4.663 5.335 12.815 1.00 84.88 265 GLU A N 1
ATOM 2120 C CA . GLU A 1 265 ? 3.727 6.180 13.577 1.00 84.88 265 GLU A CA 1
ATOM 2121 C C . GLU A 1 265 ? 2.315 5.566 13.625 1.00 84.88 265 GLU A C 1
ATOM 2123 O O . GLU A 1 265 ? 1.756 5.374 14.707 1.00 84.88 265 GLU A O 1
ATOM 2128 N N . ILE A 1 266 ? 1.763 5.166 12.471 1.00 81.31 266 ILE A N 1
ATOM 2129 C CA . ILE A 1 266 ? 0.449 4.505 12.371 1.00 81.31 266 ILE A CA 1
ATOM 2130 C C . ILE A 1 266 ? 0.422 3.199 13.174 1.00 81.31 266 ILE A C 1
ATOM 2132 O O . ILE A 1 266 ? -0.579 2.888 13.827 1.00 81.31 266 ILE A O 1
ATOM 2136 N N . PHE A 1 267 ? 1.506 2.421 13.137 1.00 89.19 267 PHE A N 1
ATOM 2137 C CA . PHE A 1 267 ? 1.619 1.187 13.910 1.00 89.19 267 PHE A CA 1
ATOM 2138 C C . PHE A 1 267 ? 1.562 1.456 15.421 1.00 89.19 267 PHE A C 1
ATOM 2140 O O . PHE A 1 267 ? 0.765 0.827 16.122 1.00 89.19 267 PHE A O 1
ATOM 2147 N N . TYR A 1 268 ? 2.345 2.417 15.921 1.00 85.50 268 TYR A N 1
ATOM 2148 C CA . TYR A 1 268 ? 2.338 2.782 17.339 1.00 85.50 268 TYR A CA 1
ATOM 2149 C C . TYR A 1 268 ? 0.977 3.317 17.790 1.00 85.50 268 TYR A C 1
ATOM 2151 O O . TYR A 1 268 ? 0.459 2.866 18.810 1.00 85.50 268 TYR A O 1
ATOM 2159 N N . LEU A 1 269 ? 0.350 4.199 17.007 1.00 85.69 269 LEU A N 1
ATOM 2160 C CA . LEU A 1 269 ? -0.984 4.719 17.314 1.00 85.69 269 LEU A CA 1
ATOM 2161 C C . LEU A 1 269 ? -2.032 3.600 17.394 1.00 85.69 269 LEU A C 1
ATOM 2163 O O . LEU A 1 269 ? -2.839 3.572 18.325 1.00 85.69 269 LEU A O 1
ATOM 2167 N N . ASN A 1 270 ? -2.005 2.641 16.463 1.00 80.12 270 ASN A N 1
ATOM 2168 C CA . ASN A 1 270 ? -2.906 1.488 16.499 1.00 80.12 270 ASN A CA 1
ATOM 2169 C C . ASN A 1 270 ? -2.674 0.598 17.725 1.00 80.12 270 ASN A C 1
ATOM 2171 O O . ASN A 1 270 ? -3.641 0.119 18.323 1.00 80.12 270 ASN A O 1
ATOM 2175 N N . LYS A 1 271 ? -1.413 0.395 18.121 1.00 87.69 271 LYS A N 1
ATOM 2176 C CA . LYS A 1 271 ? -1.073 -0.360 19.331 1.00 87.69 271 LYS A CA 1
ATOM 2177 C C . LYS A 1 271 ? -1.652 0.315 20.577 1.00 87.69 271 LYS A C 1
ATOM 2179 O O . LYS A 1 271 ? -2.400 -0.329 21.312 1.00 87.69 271 LYS A O 1
ATOM 2184 N N . THR A 1 272 ? -1.408 1.613 20.758 1.00 83.69 272 THR A N 1
ATOM 2185 C CA . THR A 1 272 ? -1.935 2.387 21.895 1.00 83.69 272 THR A CA 1
ATOM 2186 C C . THR A 1 272 ? -3.464 2.392 21.915 1.00 83.69 272 THR A C 1
ATOM 2188 O O . THR A 1 272 ? -4.082 2.151 22.950 1.00 83.69 272 THR A O 1
ATOM 2191 N N . LYS A 1 273 ? -4.104 2.574 20.753 1.00 84.81 273 LYS A N 1
ATOM 2192 C CA . LYS A 1 273 ? -5.564 2.490 20.603 1.00 84.81 273 LYS A CA 1
ATOM 2193 C C . LYS A 1 273 ? -6.108 1.115 21.030 1.00 84.81 273 LYS A C 1
ATOM 2195 O O . LYS A 1 273 ? -7.131 1.044 21.709 1.00 84.81 273 LYS A O 1
ATOM 2200 N N . SER A 1 274 ? -5.438 0.026 20.645 1.00 84.31 274 SER A N 1
ATOM 2201 C CA . SER A 1 274 ? -5.809 -1.345 21.028 1.00 84.31 274 SER A CA 1
ATOM 2202 C C . SER A 1 274 ? -5.698 -1.568 22.539 1.00 84.31 274 SER A C 1
ATOM 2204 O O . SER A 1 274 ? -6.598 -2.137 23.157 1.00 84.31 274 SER A O 1
ATOM 2206 N N . GLU A 1 275 ? -4.634 -1.062 23.162 1.00 84.75 275 GLU A N 1
ATOM 2207 C CA . GLU A 1 275 ? -4.452 -1.119 24.615 1.00 84.75 275 GLU A CA 1
ATOM 2208 C C . GLU A 1 275 ? -5.542 -0.335 25.362 1.00 84.75 275 GLU A C 1
ATOM 2210 O O . GLU A 1 275 ? -6.113 -0.857 26.323 1.00 84.75 275 GLU A O 1
ATOM 2215 N N . SER A 1 276 ? -5.904 0.865 24.893 1.00 83.81 276 SER A N 1
ATOM 2216 C CA . SER A 1 276 ? -7.025 1.635 25.454 1.00 83.81 276 SER A CA 1
ATOM 2217 C C . SER A 1 276 ? -8.365 0.909 25.313 1.00 83.81 276 SER A C 1
ATOM 2219 O O . SER A 1 276 ? -9.143 0.886 26.265 1.00 83.81 276 SER A O 1
ATOM 2221 N N . MET A 1 277 ? -8.623 0.245 24.181 1.00 79.75 277 MET A N 1
ATOM 2222 C CA . MET A 1 277 ? -9.828 -0.579 24.014 1.00 79.75 277 MET A CA 1
ATOM 2223 C C . MET A 1 277 ? -9.871 -1.759 24.989 1.00 79.75 277 MET A C 1
ATOM 2225 O O . MET A 1 277 ? -10.917 -2.022 25.575 1.00 79.75 277 MET A O 1
ATOM 2229 N N . LYS A 1 278 ? -8.741 -2.434 25.236 1.00 86.00 278 LYS A N 1
ATOM 2230 C CA . LYS A 1 278 ? -8.674 -3.504 26.247 1.00 86.00 278 LYS A CA 1
ATOM 2231 C C . LYS A 1 278 ? -8.981 -2.983 27.652 1.00 86.00 278 LYS A C 1
ATOM 2233 O O . LYS A 1 278 ? -9.690 -3.652 28.400 1.00 86.00 278 LYS A O 1
ATOM 2238 N N . LYS A 1 279 ? -8.467 -1.799 28.010 1.00 89.31 279 LYS A N 1
ATOM 2239 C CA . LYS A 1 279 ? -8.784 -1.143 29.292 1.00 89.31 279 LYS A CA 1
ATOM 2240 C C . LYS A 1 279 ? -10.275 -0.806 29.397 1.00 89.31 279 LYS A C 1
ATOM 2242 O O . LYS A 1 279 ? -10.875 -1.097 30.425 1.00 89.31 279 LYS A O 1
ATOM 2247 N N . LEU A 1 280 ? -10.880 -0.276 28.331 1.00 84.25 280 LEU A N 1
ATOM 2248 C CA . LEU A 1 280 ? -12.321 -0.003 28.271 1.00 84.25 280 LEU A CA 1
ATOM 2249 C C . LEU A 1 280 ? -13.169 -1.262 28.489 1.00 84.25 280 LEU A C 1
ATOM 2251 O O . LEU A 1 280 ? -14.139 -1.208 29.238 1.00 84.25 280 LEU A O 1
ATOM 2255 N N . SER A 1 281 ? -12.806 -2.390 27.871 1.00 86.00 281 SER A N 1
ATOM 2256 C CA . SER A 1 281 ? -13.532 -3.651 28.070 1.00 86.00 281 SER A CA 1
ATOM 2257 C C . SER A 1 281 ? -13.477 -4.124 29.522 1.00 86.00 281 SER A C 1
ATOM 2259 O O . SER A 1 281 ? -14.509 -4.495 30.068 1.00 86.00 281 SER A O 1
ATOM 2261 N N . ARG A 1 282 ? -12.306 -4.044 30.171 1.00 87.31 282 ARG A N 1
ATOM 2262 C CA . ARG A 1 282 ? -12.160 -4.408 31.592 1.00 87.31 282 ARG A CA 1
ATOM 2263 C C . ARG A 1 282 ? -12.997 -3.513 32.504 1.00 87.31 282 ARG A C 1
ATOM 2265 O O . ARG A 1 282 ? -13.726 -4.022 33.338 1.00 87.31 282 ARG A O 1
ATOM 2272 N N . LEU A 1 283 ? -12.970 -2.197 32.290 1.00 87.19 283 LEU A N 1
ATOM 2273 C CA . LEU A 1 283 ? -13.772 -1.267 33.094 1.00 87.19 283 LEU A CA 1
ATOM 2274 C C . LEU A 1 283 ? -15.283 -1.501 32.942 1.00 87.19 283 LEU A C 1
ATOM 2276 O O . LEU A 1 283 ? -16.029 -1.289 33.894 1.00 87.19 283 LEU A O 1
ATOM 2280 N N . ARG A 1 284 ? -15.747 -1.940 31.764 1.00 85.19 284 ARG A N 1
ATOM 2281 C CA . ARG A 1 284 ? -17.151 -2.336 31.562 1.00 85.19 284 ARG A CA 1
ATOM 2282 C C . ARG A 1 284 ? -17.506 -3.617 32.316 1.00 85.19 284 ARG A C 1
ATOM 2284 O O . ARG A 1 284 ? -18.589 -3.684 32.883 1.00 85.19 284 ARG A O 1
ATOM 2291 N N . GLU A 1 285 ? -16.606 -4.597 32.332 1.00 89.69 285 GLU A N 1
ATOM 2292 C CA . GLU A 1 285 ? -16.755 -5.817 33.136 1.00 89.69 285 GLU A CA 1
ATOM 2293 C C . GLU A 1 285 ? -16.894 -5.466 34.626 1.00 89.69 285 GLU A C 1
ATOM 2295 O O . GLU A 1 285 ? -17.853 -5.883 35.273 1.00 89.69 285 GLU A O 1
ATOM 2300 N N . ASP A 1 286 ? -15.992 -4.621 35.138 1.00 84.94 286 ASP A N 1
ATOM 2301 C CA . ASP A 1 286 ? -16.006 -4.169 36.532 1.00 84.94 286 ASP A CA 1
ATOM 2302 C C . ASP A 1 286 ? -17.310 -3.429 36.870 1.00 84.94 286 ASP A C 1
ATOM 2304 O O . ASP A 1 286 ? -17.901 -3.657 37.925 1.00 84.94 286 ASP A O 1
ATOM 2308 N N . LEU A 1 287 ? -17.801 -2.569 35.966 1.00 84.88 287 LEU A N 1
ATOM 2309 C CA . LEU A 1 287 ? -19.089 -1.891 36.141 1.00 84.88 287 LEU A CA 1
ATOM 2310 C C . LEU A 1 287 ? -20.256 -2.877 36.228 1.00 84.88 287 LEU A C 1
ATOM 2312 O O . LEU A 1 287 ? -21.093 -2.726 37.112 1.00 84.88 287 LEU A O 1
ATOM 2316 N N . ASN A 1 288 ? -20.299 -3.897 35.367 1.00 86.06 288 ASN A N 1
ATOM 2317 C CA . ASN A 1 288 ? -21.346 -4.919 35.423 1.00 86.06 288 ASN A CA 1
ATOM 2318 C C . ASN A 1 288 ? -21.315 -5.683 36.755 1.00 86.06 288 ASN A C 1
ATOM 2320 O O . ASN A 1 288 ? -22.365 -5.930 37.350 1.00 86.06 288 ASN A O 1
ATOM 2324 N N . GLN A 1 289 ? -20.120 -6.009 37.260 1.00 88.25 289 GLN A N 1
ATOM 2325 C CA . GLN A 1 289 ? -19.964 -6.647 38.570 1.00 88.25 289 GLN A CA 1
ATOM 2326 C C . GLN A 1 289 ? -20.431 -5.735 39.711 1.00 88.25 289 GLN A C 1
ATOM 2328 O O . GLN A 1 289 ? -21.126 -6.190 40.620 1.00 88.25 289 GLN A O 1
ATOM 2333 N N . PHE A 1 290 ? -20.083 -4.446 39.674 1.00 85.81 290 PHE A N 1
ATOM 2334 C CA . PHE A 1 290 ? -20.534 -3.479 40.675 1.00 85.81 290 PHE A CA 1
ATOM 2335 C C . PHE A 1 290 ? -22.048 -3.276 40.657 1.00 85.81 290 PHE A C 1
ATOM 2337 O O . PHE A 1 290 ? -22.657 -3.248 41.727 1.00 85.81 290 PHE A O 1
ATOM 2344 N N . THR A 1 291 ? -22.664 -3.199 39.478 1.00 86.25 291 THR A N 1
ATOM 2345 C CA . THR A 1 291 ? -24.123 -3.124 39.342 1.00 86.25 291 THR A CA 1
ATOM 2346 C C . THR A 1 291 ? -24.797 -4.367 39.924 1.00 86.25 291 THR A C 1
ATOM 2348 O O . THR A 1 291 ? -25.698 -4.227 40.745 1.00 86.25 291 THR A O 1
ATOM 2351 N N . GLY A 1 292 ? -24.303 -5.572 39.615 1.00 85.75 292 GLY A N 1
ATOM 2352 C CA . GLY A 1 292 ? -24.845 -6.809 40.193 1.00 85.75 292 GLY A CA 1
ATOM 2353 C C . GLY A 1 292 ? -24.735 -6.860 41.724 1.00 85.75 292 GLY A C 1
ATOM 2354 O O . GLY A 1 292 ? -25.682 -7.250 42.405 1.00 85.75 292 GLY A O 1
ATOM 2355 N N . ARG A 1 293 ? -23.613 -6.391 42.292 1.00 88.81 293 ARG A N 1
ATOM 2356 C CA . ARG A 1 293 ? -23.446 -6.291 43.754 1.00 88.81 293 ARG A CA 1
ATOM 2357 C C . ARG A 1 293 ? -24.397 -5.277 44.393 1.00 88.81 293 ARG A C 1
ATOM 2359 O O . ARG A 1 293 ? -24.840 -5.506 45.516 1.00 88.81 293 ARG A O 1
ATOM 2366 N N . LEU A 1 294 ? -24.705 -4.165 43.720 1.00 87.25 294 LEU A N 1
ATOM 2367 C CA . LEU A 1 294 ? -25.708 -3.210 44.207 1.00 87.25 294 LEU A CA 1
ATOM 2368 C C . LEU A 1 294 ? -27.101 -3.841 44.252 1.00 87.25 294 LEU A C 1
ATOM 2370 O O . LEU A 1 294 ? -27.773 -3.715 45.270 1.00 87.25 294 LEU A O 1
ATOM 2374 N N . GLU A 1 295 ? -27.500 -4.566 43.205 1.00 88.19 295 GLU A N 1
ATOM 2375 C CA . GLU A 1 295 ? -28.791 -5.268 43.165 1.00 88.19 295 GLU A CA 1
ATOM 2376 C C . GLU A 1 295 ? -28.911 -6.321 44.281 1.00 88.19 295 GLU A C 1
ATOM 2378 O O . GLU A 1 295 ? -29.969 -6.472 44.896 1.00 88.19 295 GLU A O 1
ATOM 2383 N N . GLU A 1 296 ? -27.828 -7.047 44.576 1.00 90.06 296 GLU A N 1
ATOM 2384 C CA . GLU A 1 296 ? -27.785 -8.015 45.678 1.00 90.06 296 GLU A CA 1
ATOM 2385 C C . GLU A 1 296 ? -27.920 -7.334 47.049 1.00 90.06 296 GLU A C 1
ATOM 2387 O O . GLU A 1 296 ? -28.713 -7.771 47.888 1.00 90.06 296 GLU A O 1
ATOM 2392 N N . LEU A 1 297 ? -27.193 -6.235 47.274 1.00 88.75 297 LEU A N 1
ATOM 2393 C CA . LEU A 1 297 ? -27.288 -5.464 48.516 1.00 88.75 297 LEU A CA 1
ATOM 2394 C C . LEU A 1 297 ? -28.676 -4.844 48.702 1.00 88.75 297 LEU A C 1
ATOM 2396 O O . LEU A 1 297 ? -29.190 -4.835 49.820 1.00 88.75 297 LEU A O 1
ATOM 2400 N N . GLU A 1 298 ? -29.302 -4.372 47.627 1.00 89.75 298 GLU A N 1
ATOM 2401 C CA . GLU A 1 298 ? -30.656 -3.823 47.657 1.00 89.75 298 GLU A CA 1
ATOM 2402 C C . GLU A 1 298 ? -31.687 -4.896 48.035 1.00 89.75 298 GLU A C 1
ATOM 2404 O O . GLU A 1 298 ? -32.506 -4.682 48.933 1.00 89.75 298 GLU A O 1
ATOM 2409 N N . LYS A 1 299 ? -31.590 -6.100 47.450 1.00 91.44 299 LYS A N 1
ATOM 2410 C CA . LYS A 1 299 ? -32.398 -7.260 47.872 1.00 91.44 299 LYS A CA 1
ATOM 2411 C C . LYS A 1 299 ? -32.186 -7.581 49.349 1.00 91.44 299 LYS A C 1
ATOM 2413 O O . LYS A 1 299 ? -33.161 -7.747 50.082 1.00 91.44 299 LYS A O 1
ATOM 2418 N N . ARG A 1 300 ? -30.931 -7.601 49.808 1.00 91.00 300 ARG A N 1
ATOM 2419 C CA . ARG A 1 300 ? -30.606 -7.886 51.210 1.00 91.00 300 ARG A CA 1
ATOM 2420 C C . ARG A 1 300 ? -31.186 -6.846 52.163 1.00 91.00 300 ARG A C 1
ATOM 2422 O O . ARG A 1 300 ? -31.685 -7.204 53.226 1.00 91.00 300 ARG A O 1
ATOM 2429 N N . ILE A 1 301 ? -31.151 -5.567 51.801 1.00 90.06 301 ILE A N 1
ATOM 2430 C CA . ILE A 1 301 ? -31.766 -4.501 52.598 1.00 90.06 301 ILE A CA 1
ATOM 2431 C C . ILE A 1 301 ? -33.281 -4.681 52.662 1.00 90.06 301 ILE A C 1
ATOM 2433 O O . ILE A 1 301 ? -33.835 -4.610 53.756 1.00 90.06 301 ILE A O 1
ATOM 2437 N N . ASN A 1 302 ? -33.937 -4.990 51.543 1.00 90.12 302 ASN A N 1
ATOM 2438 C CA . ASN A 1 302 ? -35.378 -5.250 51.517 1.00 90.12 302 ASN A CA 1
ATOM 2439 C C . ASN A 1 302 ? -35.768 -6.440 52.415 1.00 90.12 302 ASN A C 1
ATOM 2441 O O . ASN A 1 302 ? -36.752 -6.364 53.155 1.00 90.12 302 ASN A O 1
ATOM 2445 N N . GLU A 1 303 ? -34.972 -7.514 52.422 1.00 92.44 303 GLU A N 1
ATOM 2446 C CA . GLU A 1 303 ? -35.147 -8.644 53.346 1.00 92.44 303 GLU A CA 1
ATOM 2447 C C . GLU A 1 303 ? -35.002 -8.219 54.812 1.00 92.44 303 GLU A C 1
ATOM 2449 O O . GLU A 1 303 ? -35.865 -8.537 55.635 1.00 92.44 303 GLU A O 1
ATOM 2454 N N . LEU A 1 304 ? -33.934 -7.482 55.143 1.00 89.69 304 LEU A N 1
ATOM 2455 C CA . LEU A 1 304 ? -33.688 -6.981 56.499 1.00 89.69 304 LEU A CA 1
ATOM 2456 C C . LEU A 1 304 ? -34.824 -6.062 56.968 1.00 89.69 304 LEU A C 1
ATOM 2458 O O . LEU A 1 304 ? -35.242 -6.138 58.122 1.00 89.69 304 LEU A O 1
ATOM 2462 N N . GLU A 1 305 ? -35.361 -5.220 56.085 1.00 89.38 305 GLU A N 1
ATOM 2463 C CA . GLU A 1 305 ? -36.504 -4.358 56.388 1.00 89.38 305 GLU A CA 1
ATOM 2464 C C . GLU A 1 305 ? -37.793 -5.148 56.609 1.00 89.38 305 GLU A C 1
ATOM 2466 O O . GLU A 1 305 ? -38.551 -4.828 57.527 1.00 89.38 305 GLU A O 1
ATOM 2471 N N . SER A 1 306 ? -38.036 -6.195 55.820 1.00 91.81 306 SER A N 1
ATOM 2472 C CA . SER A 1 306 ? -39.179 -7.089 56.020 1.00 91.81 306 SER A CA 1
ATOM 2473 C C . SER A 1 306 ? -39.091 -7.818 57.365 1.00 91.81 306 SER A C 1
ATOM 2475 O O . SER A 1 306 ? -40.064 -7.833 58.121 1.00 91.81 306 SER A O 1
ATOM 2477 N N . GLN A 1 307 ? -37.916 -8.362 57.706 1.00 91.00 307 GLN A N 1
ATOM 2478 C CA . GLN A 1 307 ? -37.664 -8.994 59.008 1.00 91.00 307 GLN A CA 1
ATOM 2479 C C . GLN A 1 307 ? -37.870 -8.002 60.155 1.00 91.00 307 GLN A C 1
ATOM 2481 O O . GLN A 1 307 ? -38.556 -8.304 61.130 1.00 91.00 307 GLN A O 1
ATOM 2486 N N . TYR A 1 308 ? -37.345 -6.783 60.017 1.00 89.25 308 TYR A N 1
ATOM 2487 C CA . TYR A 1 308 ? -37.516 -5.735 61.016 1.00 89.25 308 TYR A CA 1
ATOM 2488 C C . TYR A 1 308 ? -38.990 -5.368 61.228 1.00 89.25 308 TYR A C 1
ATOM 2490 O O . TYR A 1 308 ? -39.424 -5.196 62.367 1.00 89.25 308 TYR A O 1
ATOM 2498 N N . ARG A 1 309 ? -39.786 -5.270 60.152 1.00 90.88 309 ARG A N 1
ATOM 2499 C CA . ARG A 1 309 ? -41.234 -5.017 60.244 1.00 90.88 309 ARG A CA 1
ATOM 2500 C C . ARG A 1 309 ? -41.959 -6.141 60.985 1.00 90.88 309 ARG A C 1
ATOM 2502 O O . ARG A 1 309 ? -42.783 -5.825 61.838 1.00 90.88 309 ARG A O 1
ATOM 2509 N N . ALA A 1 310 ? -41.621 -7.400 60.703 1.00 91.12 310 ALA A N 1
ATOM 2510 C CA . ALA A 1 310 ? -42.208 -8.566 61.364 1.00 91.12 310 ALA A CA 1
ATOM 2511 C C . ALA A 1 310 ? -41.898 -8.604 62.874 1.00 91.12 310 ALA A C 1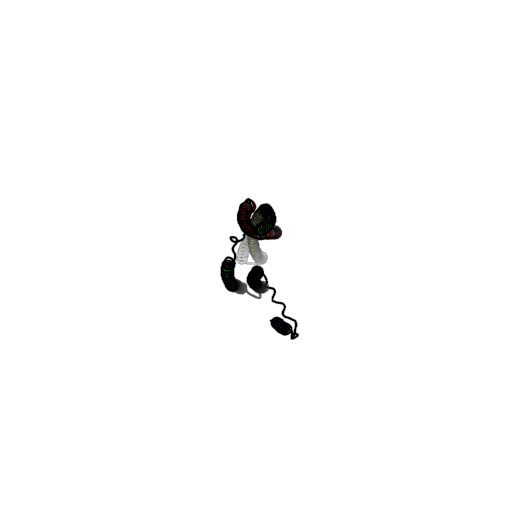
ATOM 2513 O O . ALA A 1 310 ? -42.810 -8.741 63.691 1.00 91.12 310 ALA A O 1
ATOM 2514 N N . LEU A 1 311 ? -40.635 -8.383 63.260 1.00 90.56 311 LEU A N 1
ATOM 2515 C CA . LEU A 1 311 ? -40.249 -8.296 64.676 1.00 90.56 311 LEU A CA 1
ATOM 2516 C C . LEU A 1 311 ? -40.928 -7.113 65.376 1.00 90.56 311 LEU A C 1
ATOM 2518 O O . LEU A 1 311 ? -41.338 -7.211 66.529 1.00 90.56 311 LEU A O 1
ATOM 2522 N N . ASN A 1 312 ? -41.094 -5.988 64.676 1.00 88.56 312 ASN A N 1
ATOM 2523 C CA . ASN A 1 312 ? -41.766 -4.818 65.228 1.00 88.56 312 ASN A CA 1
ATOM 2524 C C . ASN A 1 312 ? -43.282 -5.032 65.411 1.00 88.56 312 ASN A C 1
ATOM 2526 O O . ASN A 1 312 ? -43.856 -4.474 66.346 1.00 88.56 312 ASN A O 1
ATOM 2530 N N . SER A 1 313 ? -43.942 -5.826 64.558 1.00 90.62 313 SER A N 1
ATOM 2531 C CA . SER A 1 313 ? -45.329 -6.251 64.805 1.00 90.62 313 SER A CA 1
ATOM 2532 C C . SER A 1 313 ? -45.434 -7.200 65.997 1.00 90.62 313 SER A C 1
ATOM 2534 O O . SER A 1 313 ? -46.263 -6.945 66.866 1.00 90.62 313 SER A O 1
ATOM 2536 N N . GLU A 1 314 ? -44.556 -8.208 66.102 1.00 91.50 314 GLU A N 1
ATOM 2537 C CA . GLU A 1 314 ? -44.524 -9.130 67.253 1.00 91.50 314 GLU A CA 1
ATOM 2538 C C . GLU A 1 314 ? -44.310 -8.356 68.562 1.00 91.50 314 GLU A C 1
ATOM 2540 O O . GLU A 1 314 ? -45.034 -8.547 69.540 1.00 91.50 314 GLU A O 1
ATOM 2545 N N . LYS A 1 315 ? -43.374 -7.399 68.559 1.00 90.56 315 LYS A N 1
ATOM 2546 C CA . LYS A 1 315 ? -43.138 -6.494 69.685 1.00 90.56 315 LYS A CA 1
ATOM 2547 C C . LYS A 1 315 ? -44.420 -5.767 70.108 1.00 90.56 315 LYS A C 1
ATOM 2549 O O . LYS A 1 315 ? -44.740 -5.767 71.292 1.00 90.56 315 LYS A O 1
ATOM 2554 N N . ARG A 1 316 ? -45.162 -5.167 69.167 1.00 88.75 316 ARG A N 1
ATOM 2555 C CA . ARG A 1 316 ? -46.420 -4.455 69.471 1.00 88.75 316 ARG A CA 1
ATOM 2556 C C . ARG A 1 316 ? -47.484 -5.386 70.050 1.00 88.75 316 ARG A C 1
ATOM 2558 O O . ARG A 1 316 ? -48.199 -4.995 70.968 1.00 88.75 316 ARG A O 1
ATOM 2565 N N . GLU A 1 317 ? -47.603 -6.605 69.530 1.00 89.25 317 GLU A N 1
ATOM 2566 C CA . GLU A 1 317 ? -48.539 -7.601 70.061 1.00 89.25 317 GLU A CA 1
ATOM 2567 C C . GLU A 1 317 ? -48.196 -7.989 71.503 1.00 89.25 317 GLU A C 1
ATOM 2569 O O . GLU A 1 317 ? -49.082 -8.034 72.358 1.00 89.25 317 GLU A O 1
ATOM 2574 N N . LEU A 1 318 ? -46.914 -8.215 71.793 1.00 87.56 318 LEU A N 1
ATOM 2575 C CA . LEU A 1 318 ? -46.431 -8.523 73.139 1.00 87.56 318 LEU A CA 1
ATOM 2576 C C . LEU A 1 318 ? -46.598 -7.339 74.105 1.00 87.56 318 LEU A C 1
ATOM 2578 O O . LEU A 1 318 ? -47.028 -7.539 75.239 1.00 87.56 318 LEU A O 1
ATOM 2582 N N . GLU A 1 319 ? -46.333 -6.106 73.661 1.00 85.62 319 GLU A N 1
ATOM 2583 C CA . GLU A 1 319 ? -46.607 -4.883 74.435 1.00 85.62 319 GLU A CA 1
ATOM 2584 C C . GLU A 1 319 ? -48.103 -4.748 74.771 1.00 85.62 319 GLU A C 1
ATOM 2586 O O . GLU A 1 319 ? -48.458 -4.400 75.898 1.00 85.62 319 GLU A O 1
ATOM 2591 N N . ASN A 1 320 ? -48.991 -5.079 73.827 1.00 85.62 320 ASN A N 1
ATOM 2592 C CA . ASN A 1 320 ? -50.435 -5.073 74.056 1.00 85.62 320 ASN A CA 1
ATOM 2593 C C . ASN A 1 320 ? -50.868 -6.136 75.076 1.00 85.62 320 ASN A C 1
ATOM 2595 O O . ASN A 1 320 ? -51.677 -5.824 75.950 1.00 85.62 320 ASN A O 1
ATOM 2599 N N . LYS A 1 321 ? -50.315 -7.358 75.013 1.00 83.81 321 LYS A N 1
ATOM 2600 C CA . LYS A 1 321 ? -50.567 -8.410 76.019 1.00 83.81 321 LYS A CA 1
ATOM 2601 C C . LYS A 1 321 ? -50.159 -7.955 77.418 1.00 83.81 321 LYS A C 1
ATOM 2603 O O . LYS A 1 321 ? -50.945 -8.061 78.353 1.00 83.81 321 LYS A O 1
ATOM 2608 N N . LEU A 1 322 ? -48.993 -7.316 77.532 1.00 81.25 322 LEU A N 1
ATOM 2609 C CA . LEU A 1 322 ? -48.485 -6.787 78.799 1.00 81.25 322 LEU A CA 1
ATOM 2610 C C . LEU A 1 322 ? -49.404 -5.717 79.429 1.00 81.25 322 LEU A C 1
ATOM 2612 O O . LEU A 1 322 ? -49.402 -5.544 80.650 1.00 81.25 322 LEU A O 1
ATOM 2616 N N . ASN A 1 323 ? -50.193 -5.012 78.608 1.00 79.38 323 ASN A N 1
ATOM 2617 C CA . ASN A 1 323 ? -51.135 -3.970 79.028 1.00 79.38 323 ASN A CA 1
ATOM 2618 C C . ASN A 1 323 ? -52.533 -4.499 79.415 1.00 79.38 323 ASN A C 1
ATOM 2620 O O . ASN A 1 323 ? -53.314 -3.756 80.019 1.00 79.38 323 ASN A O 1
ATOM 2624 N N . LEU A 1 324 ? -52.875 -5.757 79.110 1.00 74.56 324 LEU A N 1
ATOM 2625 C CA . LEU A 1 324 ? -54.156 -6.355 79.498 1.00 74.56 324 LEU A CA 1
ATOM 2626 C C . LEU A 1 324 ? -54.136 -6.748 80.991 1.00 74.56 324 LEU A C 1
ATOM 2628 O O . LEU A 1 324 ? -53.284 -7.499 81.467 1.00 74.56 324 LEU A O 1
ATOM 2632 N N . LYS A 1 325 ? -55.092 -6.228 81.774 1.00 52.56 325 LYS A N 1
ATOM 2633 C CA . LYS A 1 325 ? -55.227 -6.546 83.208 1.00 52.56 325 LYS A CA 1
ATOM 2634 C C . LYS A 1 325 ? -55.796 -7.960 83.388 1.00 52.56 325 LYS A C 1
ATOM 2636 O O . LYS A 1 325 ? -56.996 -8.151 83.236 1.00 52.56 325 LYS A O 1
ATOM 2641 N N . GLY A 1 326 ? -54.948 -8.922 83.763 1.00 59.31 326 GLY A N 1
ATOM 2642 C CA . GLY A 1 326 ? -55.393 -10.270 84.157 1.00 59.31 326 GLY A CA 1
ATOM 2643 C C . GLY A 1 326 ? -54.315 -11.359 84.228 1.00 59.31 326 GLY A C 1
ATOM 2644 O O . GLY A 1 326 ? -54.570 -12.407 84.808 1.00 59.31 326 GLY A O 1
ATOM 2645 N N . GLU A 1 327 ? -53.115 -11.133 83.685 1.00 57.41 327 GLU A N 1
ATOM 2646 C CA . GLU A 1 327 ? -52.100 -12.194 83.559 1.00 57.41 327 GLU A CA 1
ATOM 2647 C C . GLU A 1 327 ? -51.262 -12.430 84.830 1.00 57.41 327 GLU A C 1
ATOM 2649 O O . GLU A 1 327 ? -50.841 -11.472 85.499 1.00 57.41 327 GLU A O 1
ATOM 2654 N N . GLU A 1 328 ? -50.987 -13.714 85.113 1.00 66.81 328 GLU A N 1
ATOM 2655 C CA . GLU A 1 328 ? -50.135 -14.216 86.199 1.00 66.81 328 GLU A CA 1
ATOM 2656 C C . GLU A 1 328 ? -48.708 -13.642 86.139 1.00 66.81 328 GLU A C 1
ATOM 2658 O O . GLU A 1 328 ? -48.134 -13.441 85.068 1.00 66.81 328 GLU A O 1
ATOM 2663 N N . SER A 1 329 ? -48.082 -13.432 87.305 1.00 77.06 329 SER A N 1
ATOM 2664 C CA . SER A 1 329 ? -46.746 -12.816 87.420 1.00 77.06 329 SER A CA 1
ATOM 2665 C C . SER A 1 329 ? -45.653 -13.499 86.585 1.00 77.06 329 SER A C 1
ATOM 2667 O O . SER A 1 329 ? -44.695 -12.834 86.199 1.00 77.06 329 SER A O 1
ATOM 2669 N N . LYS A 1 330 ? -45.768 -14.807 86.321 1.00 79.06 330 LYS A N 1
ATOM 2670 C CA . LYS A 1 330 ? -44.795 -15.569 85.522 1.00 79.06 330 LYS A CA 1
ATOM 2671 C C . LYS A 1 330 ? -44.905 -15.280 84.025 1.00 79.06 330 LYS A C 1
ATOM 2673 O O . LYS A 1 330 ? -43.884 -15.221 83.349 1.00 79.06 330 LYS A O 1
ATOM 2678 N N . GLU A 1 331 ? -46.117 -15.079 83.515 1.00 78.81 331 GLU A N 1
ATOM 2679 C CA . GLU A 1 331 ? -46.338 -14.828 82.088 1.00 78.81 331 GLU A CA 1
ATOM 2680 C C . GLU A 1 331 ? -45.843 -13.433 81.696 1.00 78.81 331 GLU A C 1
ATOM 2682 O O . GLU A 1 331 ? -45.143 -13.270 80.700 1.00 78.81 331 GLU A O 1
ATOM 2687 N N . ARG A 1 332 ? -46.057 -12.439 82.568 1.00 80.12 332 ARG A N 1
ATOM 2688 C CA . ARG A 1 332 ? -45.495 -11.093 82.373 1.00 80.12 332 ARG A CA 1
ATOM 2689 C C . ARG A 1 332 ? -43.970 -11.075 82.331 1.00 80.12 332 ARG A C 1
ATOM 2691 O O . ARG A 1 332 ? -43.402 -10.238 81.633 1.00 80.12 332 ARG A O 1
ATOM 2698 N N . GLU A 1 333 ? -43.310 -11.946 83.093 1.00 84.75 333 GLU A N 1
ATOM 2699 C CA . GLU A 1 333 ? -41.847 -12.045 83.081 1.00 84.75 333 GLU A CA 1
ATOM 2700 C C . GLU A 1 333 ? -41.350 -12.638 81.756 1.00 84.75 333 GLU A C 1
ATOM 2702 O O . GLU A 1 333 ? -40.494 -12.041 81.109 1.00 84.75 333 GLU A O 1
ATOM 2707 N N . ARG A 1 334 ? -41.977 -13.722 81.273 1.00 84.88 334 ARG A N 1
ATOM 2708 C CA . ARG A 1 334 ? -41.668 -14.309 79.955 1.00 84.88 334 ARG A CA 1
ATOM 2709 C C . ARG A 1 334 ? -41.861 -13.315 78.811 1.00 84.88 334 ARG A C 1
ATOM 2711 O O . ARG A 1 334 ? -41.013 -13.215 77.926 1.00 84.88 334 ARG A O 1
ATOM 2718 N N . VAL A 1 335 ? -42.957 -12.552 78.831 1.00 85.69 335 VAL A N 1
ATOM 2719 C CA . VAL A 1 335 ? -43.219 -11.513 77.821 1.00 85.69 335 VAL A CA 1
ATOM 2720 C C . VAL A 1 335 ? -42.141 -10.423 77.869 1.00 85.69 335 VAL A C 1
ATOM 2722 O O . VAL A 1 335 ? -41.674 -9.986 76.816 1.00 85.69 335 VAL A O 1
ATOM 2725 N N . ARG A 1 336 ? -41.681 -10.010 79.061 1.00 86.12 336 ARG A N 1
ATOM 2726 C CA . ARG A 1 336 ? -40.564 -9.055 79.192 1.00 86.12 336 ARG A CA 1
ATOM 2727 C C . ARG A 1 336 ? -39.251 -9.608 78.642 1.00 86.12 336 ARG A C 1
ATOM 2729 O O . ARG A 1 336 ? -38.555 -8.877 77.937 1.00 86.12 336 ARG A O 1
ATOM 2736 N N . GLU A 1 337 ? -38.919 -10.863 78.927 1.00 89.38 337 GLU A N 1
ATOM 2737 C CA . GLU A 1 337 ? -37.716 -11.515 78.394 1.00 89.38 337 GLU A CA 1
ATOM 2738 C C . GLU A 1 337 ? -37.746 -11.568 76.861 1.00 89.38 337 GLU A C 1
ATOM 2740 O O . GLU A 1 337 ? -36.784 -11.146 76.211 1.00 89.38 337 GLU A O 1
ATOM 2745 N N . ARG A 1 338 ? -38.881 -11.968 76.270 1.00 90.44 338 ARG A N 1
ATOM 2746 C CA . ARG A 1 338 ? -39.054 -11.991 74.810 1.00 90.44 338 ARG A CA 1
ATOM 2747 C C . ARG A 1 338 ? -38.950 -10.596 74.192 1.00 90.44 338 ARG A C 1
ATOM 2749 O O . ARG A 1 338 ? -38.288 -10.434 73.171 1.00 90.44 338 ARG A O 1
ATOM 2756 N N . LEU A 1 339 ? -39.539 -9.571 74.815 1.00 87.69 339 LEU A N 1
ATOM 2757 C CA . LEU A 1 339 ? -39.412 -8.179 74.361 1.00 87.69 339 LEU A CA 1
ATOM 2758 C C . LEU A 1 339 ? -37.955 -7.691 74.374 1.00 87.69 339 LEU A C 1
ATOM 2760 O O . LEU A 1 339 ? -37.532 -7.001 73.444 1.00 87.69 339 LEU A O 1
ATOM 2764 N N . GLN A 1 340 ? -37.173 -8.050 75.399 1.00 91.19 340 GLN A N 1
ATOM 2765 C CA . GLN A 1 340 ? -35.743 -7.727 75.439 1.00 91.19 340 GLN A CA 1
ATOM 2766 C C . GLN A 1 340 ? -34.964 -8.440 74.332 1.00 91.19 340 GLN A C 1
ATOM 2768 O O . GLN A 1 340 ? -34.066 -7.844 73.735 1.00 91.19 340 GLN A O 1
ATOM 2773 N N . GLU A 1 341 ? -35.297 -9.697 74.045 1.00 93.00 341 GLU A N 1
ATOM 2774 C CA . GLU A 1 341 ? -34.678 -10.451 72.958 1.00 93.00 341 GLU A CA 1
ATOM 2775 C C . GLU A 1 341 ? -35.000 -9.847 71.586 1.00 93.00 341 GLU A C 1
ATOM 2777 O O . GLU A 1 341 ? -34.073 -9.555 70.827 1.00 93.00 341 GLU A O 1
ATOM 2782 N N . LEU A 1 342 ? -36.268 -9.513 71.322 1.00 90.31 342 LEU A N 1
ATOM 2783 C CA . LEU A 1 342 ? -36.689 -8.813 70.102 1.00 90.31 342 LEU A CA 1
ATOM 2784 C C . LEU A 1 342 ? -35.945 -7.486 69.919 1.00 90.31 342 LEU A C 1
ATOM 2786 O O . LEU A 1 342 ? -35.477 -7.177 68.825 1.00 90.31 342 LEU A O 1
ATOM 2790 N N . LEU A 1 343 ? -35.763 -6.708 70.990 1.00 90.00 343 LEU A N 1
ATOM 2791 C CA . LEU A 1 343 ? -34.972 -5.473 70.955 1.00 90.00 343 LEU A CA 1
ATOM 2792 C C . LEU A 1 343 ? -33.509 -5.723 70.555 1.00 90.00 343 LEU A C 1
ATOM 2794 O O . LEU A 1 343 ? -32.937 -4.937 69.794 1.00 90.00 343 LEU A O 1
ATOM 2798 N N . ARG A 1 344 ? -32.891 -6.812 71.030 1.00 92.69 344 ARG A N 1
ATOM 2799 C CA . ARG A 1 344 ? -31.522 -7.192 70.636 1.00 92.69 344 ARG A CA 1
ATOM 2800 C C . ARG A 1 344 ? -31.459 -7.613 69.169 1.00 92.69 344 ARG A C 1
ATOM 2802 O O . ARG A 1 344 ? -30.538 -7.191 68.471 1.00 92.69 344 ARG A O 1
ATOM 2809 N N . GLU A 1 345 ? -32.419 -8.405 68.697 1.00 93.06 345 GLU A N 1
ATOM 2810 C CA . GLU A 1 345 ? -32.512 -8.824 67.292 1.00 93.06 345 GLU A CA 1
ATOM 2811 C C . GLU A 1 345 ? -32.721 -7.627 66.357 1.00 93.06 345 GLU A C 1
ATOM 2813 O O . GLU A 1 345 ? -31.971 -7.452 65.396 1.00 93.06 345 GLU A O 1
ATOM 2818 N N . MET A 1 346 ? -33.655 -6.735 66.690 1.00 91.00 346 MET A N 1
ATOM 2819 C CA . MET A 1 346 ? -33.907 -5.502 65.941 1.00 91.00 346 MET A CA 1
ATOM 2820 C C . MET A 1 346 ? -32.666 -4.601 65.876 1.00 91.00 346 MET A C 1
ATOM 2822 O O . MET A 1 346 ? -32.360 -4.043 64.819 1.00 91.00 346 MET A O 1
ATOM 2826 N N . ASN A 1 347 ? -31.912 -4.477 66.973 1.00 92.19 347 ASN A N 1
ATOM 2827 C CA . ASN A 1 347 ? -30.659 -3.720 66.979 1.00 92.19 347 ASN A CA 1
ATOM 2828 C C . ASN A 1 347 ? -29.593 -4.358 66.078 1.00 92.19 347 ASN A C 1
ATOM 2830 O O . ASN A 1 347 ? -28.941 -3.637 65.321 1.00 92.19 347 ASN A O 1
ATOM 2834 N N . LYS A 1 348 ? -29.454 -5.692 66.092 1.00 92.88 348 LYS A N 1
ATOM 2835 C CA . LYS A 1 348 ? -28.555 -6.414 65.176 1.00 92.88 348 LYS A CA 1
ATOM 2836 C C . LYS A 1 348 ? -28.937 -6.163 63.714 1.00 92.88 348 LYS A C 1
ATOM 2838 O O . LYS A 1 348 ? -28.082 -5.735 62.940 1.00 92.88 348 LYS A O 1
ATOM 2843 N N . LEU A 1 349 ? -30.214 -6.313 63.353 1.00 91.38 349 LEU A N 1
ATOM 2844 C CA . LEU A 1 349 ? -30.695 -6.035 61.991 1.00 91.38 349 LEU A CA 1
ATOM 2845 C C . LEU A 1 349 ? -30.395 -4.596 61.556 1.00 91.38 349 LEU A C 1
ATOM 2847 O O . LEU A 1 349 ? -29.907 -4.374 60.448 1.00 91.38 349 LEU A O 1
ATOM 2851 N N . ASN A 1 350 ? -30.612 -3.617 62.438 1.00 90.25 350 ASN A N 1
ATOM 2852 C CA . ASN A 1 350 ? -30.293 -2.217 62.157 1.00 90.25 350 ASN A CA 1
ATOM 2853 C C . ASN A 1 350 ? -28.795 -1.989 61.918 1.00 90.25 350 ASN A C 1
ATOM 2855 O O . ASN A 1 350 ? -28.435 -1.217 61.026 1.00 90.25 350 ASN A O 1
ATOM 2859 N N . THR A 1 351 ? -27.916 -2.648 62.682 1.00 93.00 351 THR A N 1
ATOM 2860 C CA . THR A 1 351 ? -26.466 -2.558 62.448 1.00 93.00 351 THR A CA 1
ATOM 2861 C C . THR A 1 351 ? -26.070 -3.153 61.100 1.00 93.00 351 THR A C 1
ATOM 2863 O O . THR A 1 351 ? -25.360 -2.495 60.342 1.00 93.00 351 THR A O 1
ATOM 2866 N N . THR A 1 352 ? -26.605 -4.322 60.740 1.00 91.12 352 THR A N 1
ATOM 2867 C CA . THR A 1 352 ? -26.350 -4.943 59.433 1.00 91.12 352 THR A CA 1
ATOM 2868 C C . THR A 1 352 ? -26.886 -4.083 58.287 1.00 91.12 352 THR A C 1
ATOM 2870 O O . THR A 1 352 ? -26.188 -3.880 57.298 1.00 91.12 352 THR A O 1
ATOM 2873 N N . ARG A 1 353 ? -28.079 -3.485 58.431 1.00 92.31 353 ARG A N 1
ATOM 2874 C CA . ARG A 1 353 ? -28.639 -2.571 57.421 1.00 92.31 353 ARG A CA 1
ATOM 2875 C C . ARG A 1 353 ? -27.733 -1.360 57.184 1.00 92.31 353 ARG A C 1
ATOM 2877 O O . ARG A 1 353 ? -27.548 -0.949 56.041 1.00 92.31 353 ARG A O 1
ATOM 2884 N N . ARG A 1 354 ? -27.162 -0.779 58.247 1.00 92.94 354 ARG A N 1
ATOM 2885 C CA . ARG A 1 354 ? -26.205 0.338 58.127 1.00 92.94 354 ARG A CA 1
ATOM 2886 C C . ARG A 1 354 ? -24.944 -0.078 57.374 1.00 92.94 354 ARG A C 1
ATOM 2888 O O . ARG A 1 354 ? -24.571 0.622 56.441 1.00 92.94 354 ARG A O 1
ATOM 2895 N N . GLN A 1 355 ? -24.374 -1.237 57.701 1.00 92.56 355 GLN A N 1
ATOM 2896 C CA . GLN A 1 355 ? -23.205 -1.777 56.998 1.00 92.56 355 GLN A CA 1
ATOM 2897 C C . GLN A 1 355 ? -23.485 -1.996 55.502 1.00 92.56 355 GLN A C 1
ATOM 2899 O O . GLN A 1 355 ? -22.686 -1.593 54.662 1.00 92.56 355 GLN A O 1
ATOM 2904 N N . CYS A 1 356 ? -24.644 -2.563 55.142 1.00 86.75 356 CYS A N 1
ATOM 2905 C CA . CYS A 1 356 ? -25.039 -2.705 53.735 1.00 86.75 356 CYS A CA 1
ATOM 2906 C C . CYS A 1 356 ? -25.122 -1.344 53.021 1.00 86.75 356 CYS A C 1
ATOM 2908 O O . CYS A 1 356 ? -24.628 -1.209 51.904 1.00 86.75 356 CYS A O 1
ATOM 2910 N N . ASN A 1 357 ? -25.699 -0.325 53.669 1.00 89.81 357 ASN A N 1
ATOM 2911 C CA . ASN A 1 357 ? -25.783 1.029 53.113 1.00 89.81 357 ASN A CA 1
ATOM 2912 C C . ASN A 1 357 ? -24.409 1.687 52.915 1.00 89.81 357 ASN A C 1
ATOM 2914 O O . ASN A 1 357 ? -24.200 2.362 51.907 1.00 89.81 357 ASN A O 1
ATOM 2918 N N . GLU A 1 358 ? -23.475 1.491 53.845 1.00 93.69 358 GLU A N 1
ATOM 2919 C CA . GLU A 1 358 ? -22.096 1.981 53.722 1.00 93.69 358 GLU A CA 1
ATOM 2920 C C . GLU A 1 358 ? -21.400 1.355 52.507 1.00 93.69 358 GLU A C 1
ATOM 2922 O O . GLU A 1 358 ? -20.913 2.084 51.641 1.00 93.69 358 GLU A O 1
ATOM 2927 N N . ILE A 1 359 ? -21.475 0.027 52.364 1.00 91.38 359 ILE A N 1
ATOM 2928 C CA . ILE A 1 359 ? -20.907 -0.694 51.213 1.00 91.38 359 ILE A CA 1
ATOM 2929 C C . ILE A 1 359 ? -21.550 -0.228 49.896 1.00 91.38 359 ILE A C 1
ATOM 2931 O O . ILE A 1 359 ? -20.848 -0.015 48.907 1.00 91.38 359 ILE A O 1
ATOM 2935 N N . MET A 1 360 ? -22.872 -0.023 49.851 1.00 88.94 360 MET A N 1
ATOM 2936 C CA . MET A 1 360 ? -23.531 0.500 48.646 1.00 88.94 360 MET A CA 1
ATOM 2937 C C . MET A 1 360 ? -23.021 1.892 48.259 1.00 88.94 360 MET A C 1
ATOM 2939 O O . MET A 1 360 ? -22.832 2.168 47.073 1.00 88.94 360 MET A O 1
ATOM 2943 N N . ASN A 1 361 ? -22.788 2.772 49.235 1.00 92.75 361 ASN A N 1
ATOM 2944 C CA . ASN A 1 361 ? -22.243 4.102 48.970 1.00 92.75 361 ASN A CA 1
ATOM 2945 C C . ASN A 1 361 ? -20.803 4.026 48.439 1.00 92.75 361 ASN A C 1
ATOM 2947 O O . ASN A 1 361 ? -20.465 4.749 47.501 1.00 92.75 361 ASN A O 1
ATOM 2951 N N . GLU A 1 362 ? -19.974 3.122 48.967 1.00 93.06 362 GLU A N 1
ATOM 2952 C CA . GLU A 1 362 ? -18.631 2.864 48.435 1.00 93.06 362 GLU A CA 1
ATOM 2953 C C . GLU A 1 362 ? -18.674 2.365 46.987 1.00 93.06 362 GLU A C 1
ATOM 2955 O O . GLU A 1 362 ? -17.968 2.902 46.129 1.00 93.06 362 GLU A O 1
ATOM 2960 N N . ILE A 1 363 ? -19.546 1.397 46.682 1.00 87.69 363 ILE A N 1
ATOM 2961 C CA . ILE A 1 363 ? -19.716 0.881 45.317 1.00 87.69 363 ILE A CA 1
ATOM 2962 C C . ILE A 1 363 ? -20.197 1.985 44.372 1.00 87.69 363 ILE A C 1
ATOM 2964 O O . ILE A 1 363 ? -19.644 2.132 43.281 1.00 87.69 363 ILE A O 1
ATOM 2968 N N . ARG A 1 364 ? -21.158 2.819 44.790 1.00 90.38 364 ARG A N 1
ATOM 2969 C CA . ARG A 1 364 ? -21.633 3.954 43.982 1.00 90.38 364 ARG A CA 1
ATOM 2970 C C . ARG A 1 364 ? -20.496 4.931 43.659 1.00 90.38 364 ARG A C 1
ATOM 2972 O O . ARG A 1 364 ? -20.360 5.344 42.508 1.00 90.38 364 ARG A O 1
ATOM 2979 N N . ASN A 1 365 ? -19.637 5.231 44.634 1.00 92.56 365 ASN A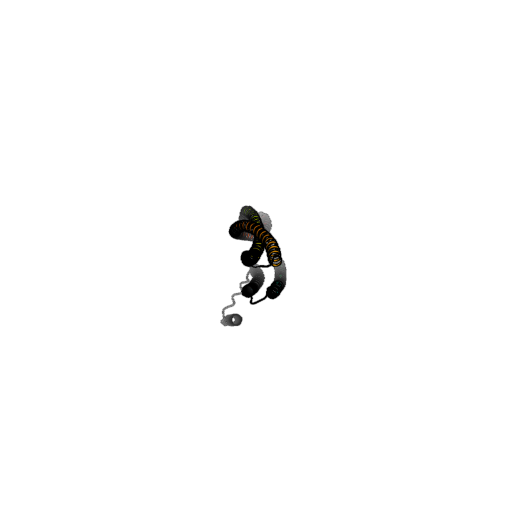 N 1
ATOM 2980 C CA . ASN A 1 365 ? -18.459 6.077 44.427 1.00 92.56 365 ASN A CA 1
ATOM 2981 C C . ASN A 1 365 ? -17.445 5.443 43.454 1.00 92.56 365 ASN A C 1
ATOM 2983 O O . ASN A 1 365 ? -16.839 6.151 42.647 1.00 92.56 365 ASN A O 1
ATOM 2987 N N . MET A 1 366 ? -17.241 4.121 43.507 1.00 90.44 366 MET A N 1
ATOM 2988 C CA . MET A 1 366 ? -16.374 3.413 42.553 1.00 90.44 366 MET A CA 1
ATOM 2989 C C . MET A 1 366 ? -16.942 3.436 41.131 1.00 90.44 366 MET A C 1
ATOM 2991 O O . MET A 1 366 ? -16.200 3.722 40.191 1.00 90.44 366 MET A O 1
ATOM 2995 N N . ILE A 1 367 ? -18.251 3.206 40.975 1.00 87.44 367 ILE A N 1
ATOM 2996 C CA . ILE A 1 367 ? -18.953 3.304 39.688 1.00 87.44 367 ILE A CA 1
ATOM 2997 C C . ILE A 1 367 ? -18.758 4.696 39.082 1.00 87.44 367 ILE A C 1
ATOM 2999 O O . ILE A 1 367 ? -18.364 4.804 37.922 1.00 87.44 367 ILE A O 1
ATOM 3003 N N . GLU A 1 368 ? -18.958 5.764 39.860 1.00 93.88 368 GLU A N 1
ATOM 3004 C CA . GLU A 1 368 ? -18.790 7.134 39.365 1.00 93.88 368 GLU A CA 1
ATOM 3005 C C . GLU A 1 368 ? -17.353 7.402 38.882 1.00 93.88 368 GLU A C 1
ATOM 3007 O O . GLU A 1 368 ? -17.147 7.989 37.815 1.00 93.88 368 GLU A O 1
ATOM 3012 N N . LYS A 1 369 ? -16.340 6.924 39.621 1.00 91.00 369 LYS A N 1
ATOM 3013 C CA . LYS A 1 369 ? -14.931 7.017 39.202 1.00 91.00 369 LYS A CA 1
ATOM 3014 C C . LYS A 1 369 ? -14.671 6.242 37.908 1.00 91.00 369 LYS A C 1
ATOM 3016 O O . LYS A 1 369 ? -14.038 6.781 37.002 1.00 91.00 369 LYS A O 1
ATOM 3021 N N . HIS A 1 370 ? -15.167 5.009 37.793 1.00 89.00 370 HIS A N 1
ATOM 3022 C CA . HIS A 1 370 ? -15.002 4.192 36.587 1.00 89.00 370 HIS A CA 1
ATOM 3023 C C . HIS A 1 370 ? -15.681 4.827 35.368 1.00 89.00 370 HIS A C 1
ATOM 3025 O O . HIS A 1 370 ? -15.089 4.844 34.290 1.00 89.00 370 HIS A O 1
ATOM 3031 N N . LEU A 1 371 ? -16.872 5.412 35.530 1.00 89.62 371 LEU A N 1
ATOM 3032 C CA . LEU A 1 371 ? -17.568 6.123 34.454 1.00 89.62 371 LEU A CA 1
ATOM 3033 C C . LEU A 1 371 ? -16.758 7.318 33.932 1.00 89.62 371 LEU A C 1
ATOM 3035 O O . LEU A 1 371 ? -16.648 7.483 32.717 1.00 89.62 371 LEU A O 1
ATOM 3039 N N . LYS A 1 372 ? -16.124 8.099 34.820 1.00 93.81 372 LYS A N 1
ATOM 3040 C CA . LYS A 1 372 ? -15.224 9.198 34.418 1.00 93.81 372 LYS A CA 1
ATOM 3041 C C . LYS A 1 372 ? -14.041 8.687 33.589 1.00 93.81 372 LYS A C 1
ATOM 3043 O O . LYS A 1 372 ? -13.792 9.199 32.501 1.00 93.81 372 LYS A O 1
ATOM 3048 N N . VAL A 1 373 ? -13.370 7.625 34.044 1.00 90.00 373 VAL A N 1
ATOM 3049 C CA . VAL A 1 373 ? -12.232 7.025 33.318 1.00 90.00 373 VAL A CA 1
ATOM 3050 C C . VAL A 1 373 ? -12.660 6.449 31.964 1.00 90.00 373 VAL A C 1
ATOM 3052 O O . VAL A 1 373 ? -11.936 6.580 30.975 1.00 90.00 373 VAL A O 1
ATOM 3055 N N . ILE A 1 374 ? -13.836 5.819 31.884 1.00 86.38 374 ILE A N 1
ATOM 3056 C CA . ILE A 1 374 ? -14.383 5.309 30.620 1.00 86.38 374 ILE A CA 1
ATOM 3057 C C . ILE A 1 374 ? -14.581 6.446 29.619 1.00 86.38 374 ILE A C 1
ATOM 3059 O O . ILE A 1 374 ? -14.220 6.291 28.451 1.00 86.38 374 ILE A O 1
ATOM 3063 N N . GLU A 1 375 ? -15.124 7.578 30.059 1.00 92.50 375 GLU A N 1
ATOM 3064 C CA . GLU A 1 375 ? -15.357 8.726 29.186 1.00 92.50 375 GLU A CA 1
ATOM 3065 C C . GLU A 1 375 ? -14.039 9.340 28.687 1.00 92.50 375 GLU A C 1
ATOM 3067 O O . GLU A 1 375 ? -13.872 9.585 27.491 1.00 92.50 375 GLU A O 1
ATOM 3072 N N . GLU A 1 376 ? -13.041 9.490 29.559 1.00 91.31 376 GLU A N 1
ATOM 3073 C CA . GLU A 1 376 ? -11.695 9.931 29.169 1.00 91.31 376 GLU A CA 1
ATOM 3074 C C . GLU A 1 376 ? -11.049 8.986 28.143 1.00 91.31 376 GLU A C 1
ATOM 3076 O O . GLU A 1 376 ? -10.533 9.428 27.111 1.00 91.31 376 GLU A O 1
ATOM 3081 N N . LEU A 1 377 ? -11.118 7.670 28.378 1.00 86.62 377 LEU A N 1
ATOM 3082 C CA . LEU A 1 377 ? -10.585 6.661 27.460 1.00 86.62 377 LEU A CA 1
ATOM 3083 C C . LEU A 1 377 ? -11.332 6.631 26.124 1.00 86.62 377 LEU A C 1
ATOM 3085 O O . LEU A 1 377 ? -10.709 6.407 25.080 1.00 86.62 377 LEU A O 1
ATOM 3089 N N . ARG A 1 378 ? -12.648 6.862 26.127 1.00 86.50 378 ARG A N 1
ATOM 3090 C CA . ARG A 1 378 ? -13.461 6.966 24.911 1.00 86.50 378 ARG A CA 1
ATOM 3091 C C . ARG A 1 378 ? -13.021 8.164 24.074 1.00 86.50 378 ARG A C 1
ATOM 3093 O O . ARG A 1 378 ? -12.724 7.994 22.889 1.00 86.50 378 ARG A O 1
ATOM 3100 N N . ASN A 1 379 ? -12.879 9.327 24.704 1.00 92.00 379 ASN A N 1
ATOM 3101 C CA . ASN A 1 379 ? -12.401 10.548 24.058 1.00 92.00 379 ASN A CA 1
ATOM 3102 C C . ASN A 1 379 ? -10.972 10.389 23.517 1.00 92.00 379 ASN A C 1
ATOM 3104 O O . ASN A 1 379 ? -10.695 10.745 22.369 1.00 92.00 379 ASN A O 1
ATOM 3108 N N . ALA A 1 380 ? -10.068 9.774 24.285 1.00 85.69 380 ALA A N 1
ATOM 3109 C CA . ALA A 1 380 ? -8.715 9.458 23.824 1.00 85.69 380 ALA A CA 1
ATOM 3110 C C . ALA A 1 380 ? -8.722 8.494 22.623 1.00 85.69 380 ALA A C 1
ATOM 3112 O O . ALA A 1 380 ? -8.015 8.713 21.641 1.00 85.69 380 ALA A O 1
ATOM 3113 N N . THR A 1 381 ? -9.563 7.456 22.658 1.00 83.50 381 THR A N 1
ATOM 3114 C CA . THR A 1 381 ? -9.705 6.492 21.554 1.00 83.50 381 THR A CA 1
ATOM 3115 C C . THR A 1 381 ? -10.188 7.172 20.274 1.00 83.50 381 THR A C 1
ATOM 3117 O O . THR A 1 381 ? -9.679 6.863 19.196 1.00 83.50 381 THR A O 1
ATOM 3120 N N . GLN A 1 382 ? -11.122 8.121 20.373 1.00 89.44 382 GLN A N 1
ATOM 3121 C CA . GLN A 1 382 ? -11.594 8.905 19.231 1.00 89.44 382 GLN A CA 1
ATOM 3122 C C . GLN A 1 382 ? -10.494 9.813 18.664 1.00 89.44 382 GLN A C 1
ATOM 3124 O O . GLN A 1 382 ? -10.303 9.848 17.449 1.00 89.44 382 GLN A O 1
ATOM 3129 N N . ARG A 1 383 ? -9.707 10.477 19.522 1.00 87.12 383 ARG A N 1
ATOM 3130 C CA . ARG A 1 383 ? -8.545 11.274 19.085 1.00 87.12 383 ARG A CA 1
ATOM 3131 C C . ARG A 1 383 ? -7.517 10.421 18.343 1.00 87.12 383 ARG A C 1
ATOM 3133 O O . ARG A 1 383 ? -7.074 10.809 17.267 1.00 87.12 383 ARG A O 1
ATOM 3140 N N . PHE A 1 384 ? -7.193 9.231 18.857 1.00 83.88 384 PHE A N 1
ATOM 3141 C CA . PHE A 1 384 ? -6.293 8.308 18.159 1.00 83.88 384 PHE A CA 1
ATOM 3142 C C . PHE A 1 384 ? -6.847 7.870 16.803 1.00 83.88 384 PHE A C 1
ATOM 3144 O O . PHE A 1 384 ? -6.085 7.744 15.850 1.00 83.88 384 PHE A O 1
ATOM 3151 N N . GLN A 1 385 ? -8.157 7.637 16.693 1.00 84.56 385 GLN A N 1
ATOM 3152 C CA . GLN A 1 385 ? -8.776 7.295 15.411 1.00 84.56 385 GLN A CA 1
ATOM 3153 C C . GLN A 1 385 ? -8.606 8.405 14.376 1.00 84.56 385 GLN A C 1
ATOM 3155 O O . GLN A 1 385 ? -8.262 8.101 13.234 1.00 84.56 385 GLN A O 1
ATOM 3160 N N . GLU A 1 386 ? -8.824 9.661 14.761 1.00 92.56 386 GLU A N 1
ATOM 3161 C CA . GLU A 1 386 ? -8.673 10.780 13.832 1.00 92.56 386 GLU A CA 1
ATOM 3162 C C . GLU A 1 386 ? -7.208 10.998 13.440 1.00 92.56 386 GLU A C 1
ATOM 3164 O O . GLU A 1 386 ? -6.913 11.165 12.257 1.00 92.56 386 GLU A O 1
ATOM 3169 N N . GLU A 1 387 ? -6.274 10.879 14.388 1.00 88.31 387 GLU A N 1
ATOM 3170 C CA . GLU A 1 387 ? -4.842 10.984 14.087 1.00 88.31 387 GLU A CA 1
ATOM 3171 C C . GLU A 1 387 ? -4.386 9.868 13.134 1.00 88.31 387 GLU A C 1
ATOM 3173 O O . GLU A 1 387 ? -3.700 10.130 12.148 1.00 88.31 387 GLU A O 1
ATOM 3178 N N . ILE A 1 388 ? -4.840 8.626 13.347 1.00 85.50 388 ILE A N 1
ATOM 3179 C CA . ILE A 1 388 ? -4.570 7.513 12.423 1.00 85.50 388 ILE A CA 1
ATOM 3180 C C . ILE A 1 388 ? -5.120 7.822 11.024 1.00 85.50 388 ILE A C 1
ATOM 3182 O O . ILE A 1 388 ? -4.412 7.614 10.041 1.00 85.50 388 ILE A O 1
ATOM 3186 N N . ARG A 1 389 ? -6.353 8.337 10.908 1.00 90.94 389 ARG A N 1
ATOM 3187 C CA . ARG A 1 389 ? -6.940 8.711 9.607 1.00 90.94 389 ARG A CA 1
ATOM 3188 C C . ARG A 1 389 ? -6.136 9.805 8.916 1.00 90.94 389 ARG A C 1
ATOM 3190 O O . ARG A 1 389 ? -5.883 9.705 7.720 1.00 90.94 389 ARG A O 1
ATOM 3197 N N . LYS A 1 390 ? -5.721 10.835 9.656 1.00 93.06 390 LYS A N 1
ATOM 3198 C CA . LYS A 1 390 ? -4.868 11.908 9.138 1.00 93.06 390 LYS A CA 1
ATOM 3199 C C . LYS A 1 390 ? -3.550 11.352 8.595 1.00 93.06 390 LYS A C 1
ATOM 3201 O O . LYS A 1 390 ? -3.218 11.618 7.447 1.00 93.06 390 LYS A O 1
ATOM 3206 N N . LYS A 1 391 ? -2.864 10.503 9.363 1.00 85.88 391 LYS A N 1
ATOM 3207 C CA . LYS A 1 391 ? -1.597 9.878 8.954 1.00 85.88 391 LYS A CA 1
ATOM 3208 C C . LYS A 1 391 ? -1.740 8.930 7.763 1.00 85.88 391 LYS A C 1
ATOM 3210 O O . LYS A 1 391 ? -0.834 8.849 6.939 1.00 85.88 391 LYS A O 1
ATOM 3215 N N . ILE A 1 392 ? -2.868 8.227 7.646 1.00 84.81 392 ILE A N 1
ATOM 3216 C CA . ILE A 1 392 ? -3.174 7.405 6.466 1.00 84.81 392 ILE A CA 1
ATOM 3217 C C . ILE A 1 392 ? -3.333 8.287 5.222 1.00 84.81 392 ILE A C 1
ATOM 3219 O O . ILE A 1 392 ? -2.714 7.975 4.210 1.00 84.81 392 ILE A O 1
ATOM 3223 N N . ARG A 1 393 ? -4.069 9.405 5.312 1.00 92.44 393 ARG A N 1
ATOM 3224 C CA . ARG A 1 393 ? -4.198 10.370 4.204 1.00 92.44 393 ARG A CA 1
ATOM 3225 C C . ARG A 1 393 ? -2.839 10.939 3.783 1.00 92.44 393 ARG A C 1
ATOM 3227 O O . ARG A 1 393 ? -2.501 10.873 2.608 1.00 92.44 393 ARG A O 1
ATOM 3234 N N . GLU A 1 394 ? -2.024 11.387 4.743 1.00 91.00 394 GLU A N 1
ATOM 3235 C CA . GLU A 1 394 ? -0.652 11.866 4.479 1.00 91.00 394 GLU A CA 1
ATOM 3236 C C . GLU A 1 394 ? 0.192 10.801 3.753 1.00 91.00 394 GLU A C 1
ATOM 3238 O O . GLU A 1 394 ? 0.928 11.099 2.813 1.00 91.00 394 GLU A O 1
ATOM 3243 N N . ARG A 1 395 ? 0.077 9.531 4.164 1.00 90.31 395 ARG A N 1
ATOM 3244 C CA . ARG A 1 395 ? 0.777 8.414 3.518 1.00 90.31 395 ARG A CA 1
ATOM 3245 C C . ARG A 1 395 ? 0.285 8.176 2.087 1.00 90.31 395 ARG A C 1
ATOM 3247 O O . ARG A 1 395 ? 1.103 7.890 1.220 1.00 90.31 395 ARG A O 1
ATOM 3254 N N . GLU A 1 396 ? -1.020 8.238 1.846 1.00 90.69 396 GLU A N 1
ATOM 3255 C CA . GLU A 1 396 ? -1.611 8.058 0.513 1.00 90.69 396 GLU A CA 1
ATOM 3256 C C . GLU A 1 396 ? -1.192 9.170 -0.454 1.00 90.69 396 GLU A C 1
ATOM 3258 O O . GLU A 1 396 ? -0.863 8.887 -1.603 1.00 90.69 396 GLU A O 1
ATOM 3263 N N . GLU A 1 397 ? -1.144 10.417 0.012 1.00 92.56 397 GLU A N 1
ATOM 3264 C CA . GLU A 1 397 ? -0.647 11.551 -0.773 1.00 92.56 397 GLU A CA 1
ATOM 3265 C C . GLU A 1 397 ? 0.836 11.388 -1.122 1.00 92.56 397 GLU A C 1
ATOM 3267 O O . GLU A 1 397 ? 1.215 11.524 -2.284 1.00 92.56 397 GLU A O 1
ATOM 3272 N N . LEU A 1 398 ? 1.673 11.010 -0.151 1.00 90.31 398 LEU A N 1
ATOM 3273 C CA . LEU A 1 398 ? 3.092 10.756 -0.406 1.00 90.31 398 LEU A CA 1
ATOM 3274 C C . LEU A 1 398 ? 3.325 9.580 -1.359 1.00 90.31 398 LEU A C 1
ATOM 3276 O O . LEU A 1 398 ? 4.258 9.634 -2.154 1.00 90.31 398 LEU A O 1
ATOM 3280 N N . LEU A 1 399 ? 2.493 8.535 -1.312 1.00 88.56 399 LEU A N 1
ATOM 3281 C CA . LEU A 1 399 ? 2.586 7.420 -2.259 1.00 88.56 399 LEU A CA 1
ATOM 3282 C C . LEU A 1 399 ? 2.339 7.873 -3.701 1.00 88.56 399 LEU A C 1
ATOM 3284 O O . LEU A 1 399 ? 3.096 7.473 -4.581 1.00 88.56 399 LEU A O 1
ATOM 3288 N N . LYS A 1 400 ? 1.354 8.751 -3.930 1.00 92.06 400 LYS A N 1
ATOM 3289 C CA . LYS A 1 400 ? 1.115 9.336 -5.261 1.00 92.06 400 LYS A CA 1
ATOM 3290 C C . LYS A 1 400 ? 2.324 10.130 -5.747 1.00 92.06 400 LYS A C 1
ATOM 3292 O O . LYS A 1 400 ? 2.764 9.943 -6.873 1.00 92.06 400 LYS A O 1
ATOM 3297 N N . ILE A 1 401 ? 2.911 10.954 -4.876 1.00 89.19 401 ILE A N 1
ATOM 3298 C CA . ILE A 1 401 ? 4.117 11.728 -5.209 1.00 89.19 401 ILE A CA 1
ATOM 3299 C C . ILE A 1 401 ? 5.283 10.792 -5.560 1.00 89.19 401 ILE A C 1
ATOM 3301 O O . ILE A 1 401 ? 5.997 11.038 -6.527 1.00 89.19 401 ILE A O 1
ATOM 3305 N N . VAL A 1 402 ? 5.476 9.704 -4.807 1.00 88.12 402 VAL A N 1
ATOM 3306 C CA . VAL A 1 402 ? 6.518 8.707 -5.104 1.00 88.12 402 VAL A CA 1
ATOM 3307 C C . VAL A 1 402 ? 6.304 8.061 -6.471 1.00 88.12 402 VAL A C 1
ATOM 3309 O O . VAL A 1 402 ? 7.272 7.901 -7.211 1.00 88.12 402 VAL A O 1
ATOM 3312 N N . GLU A 1 403 ? 5.067 7.705 -6.819 1.00 89.31 403 GLU A N 1
ATOM 3313 C CA . GLU A 1 403 ? 4.737 7.151 -8.137 1.00 89.31 403 GLU A CA 1
ATOM 3314 C C . GLU A 1 403 ? 5.026 8.157 -9.258 1.00 89.31 403 GLU A C 1
ATOM 3316 O O . GLU A 1 403 ? 5.741 7.820 -10.201 1.00 89.31 403 GLU A O 1
ATOM 3321 N N . GLU A 1 404 ? 4.587 9.410 -9.117 1.00 90.12 404 GLU A N 1
ATOM 3322 C CA . GLU A 1 404 ? 4.853 10.472 -10.097 1.00 90.12 404 GLU A CA 1
ATOM 3323 C C . GLU A 1 404 ? 6.353 10.739 -10.290 1.00 90.12 404 GLU A C 1
ATOM 3325 O O . GLU A 1 404 ? 6.827 10.894 -11.419 1.00 90.12 404 GLU A O 1
ATOM 3330 N N . VAL A 1 405 ? 7.120 10.799 -9.196 1.00 87.75 405 VAL A N 1
ATOM 3331 C CA . VAL A 1 405 ? 8.577 10.980 -9.259 1.00 87.75 405 VAL A CA 1
ATOM 3332 C C . VAL A 1 405 ? 9.214 9.782 -9.955 1.00 87.75 405 VAL A C 1
ATOM 3334 O O . VAL A 1 405 ? 10.009 9.967 -10.872 1.00 87.75 405 VAL A O 1
ATOM 3337 N N . ARG A 1 406 ? 8.825 8.555 -9.592 1.00 87.81 406 ARG A N 1
ATOM 3338 C CA . ARG A 1 406 ? 9.357 7.333 -10.201 1.00 87.81 406 ARG A CA 1
ATOM 3339 C C . ARG A 1 406 ? 9.114 7.286 -11.708 1.00 87.81 406 ARG A C 1
ATOM 3341 O O . ARG A 1 406 ? 10.039 6.979 -12.454 1.00 87.81 406 ARG A O 1
ATOM 3348 N N . GLU A 1 407 ? 7.910 7.625 -12.165 1.00 89.00 407 GLU A N 1
ATOM 3349 C CA . GLU A 1 407 ? 7.587 7.667 -13.595 1.00 89.00 407 GLU A CA 1
ATOM 3350 C C . GLU A 1 407 ? 8.450 8.676 -14.360 1.00 89.00 407 GLU A C 1
ATOM 3352 O O . GLU A 1 407 ? 8.921 8.375 -15.464 1.00 89.00 407 GLU A O 1
ATOM 3357 N N . LYS A 1 408 ? 8.696 9.853 -13.767 1.00 87.94 408 LYS A N 1
ATOM 3358 C CA . LYS A 1 408 ? 9.596 10.865 -14.335 1.00 87.94 408 LYS A CA 1
ATOM 3359 C C . LYS A 1 408 ? 11.033 10.352 -14.414 1.00 87.94 408 LYS A C 1
ATOM 3361 O O . LYS A 1 408 ? 11.624 10.433 -15.491 1.00 87.94 408 LYS A O 1
ATOM 3366 N N . CYS A 1 409 ? 11.559 9.761 -13.338 1.00 85.50 409 CYS A N 1
ATOM 3367 C CA . CYS A 1 409 ? 12.915 9.205 -13.342 1.00 85.50 409 CYS A CA 1
ATOM 3368 C C . CYS A 1 409 ? 13.049 8.078 -14.387 1.00 85.50 409 CYS A C 1
ATOM 3370 O O . CYS A 1 409 ? 14.025 8.028 -15.134 1.00 85.50 409 CYS A O 1
ATOM 3372 N N . ASP A 1 410 ? 12.047 7.201 -14.509 1.00 86.12 410 ASP A N 1
ATOM 3373 C CA . ASP A 1 410 ? 12.039 6.129 -15.510 1.00 86.12 410 ASP A CA 1
ATOM 3374 C C . ASP A 1 410 ? 11.991 6.681 -16.947 1.00 86.12 410 ASP A C 1
ATOM 3376 O O . ASP A 1 410 ? 12.618 6.130 -17.857 1.00 86.12 410 ASP A O 1
ATOM 3380 N N . ALA A 1 411 ? 11.253 7.770 -17.184 1.00 87.25 411 ALA A N 1
ATOM 3381 C CA . ALA A 1 411 ? 11.201 8.434 -18.485 1.00 87.25 411 ALA A CA 1
ATOM 3382 C C . ALA A 1 411 ? 12.542 9.081 -18.869 1.00 87.25 411 ALA A C 1
ATOM 3384 O O . ALA A 1 411 ? 12.989 8.932 -20.013 1.00 87.25 411 ALA A O 1
ATOM 3385 N N . GLU A 1 412 ? 13.198 9.746 -17.920 1.00 87.06 412 GLU A N 1
ATOM 3386 C CA . GLU A 1 412 ? 14.524 10.331 -18.117 1.00 87.06 412 GLU A CA 1
ATOM 3387 C C . GLU A 1 412 ? 15.573 9.242 -18.366 1.00 87.06 412 GLU A C 1
ATOM 3389 O O . GLU A 1 412 ? 16.278 9.281 -19.376 1.00 87.06 412 GLU A O 1
ATOM 3394 N N . ASN A 1 413 ? 15.582 8.182 -17.555 1.00 86.06 413 ASN A N 1
ATOM 3395 C CA . ASN A 1 413 ? 16.498 7.058 -17.725 1.00 86.06 413 ASN A CA 1
ATOM 3396 C C . ASN A 1 413 ? 16.323 6.366 -19.092 1.00 86.06 413 ASN A C 1
ATOM 3398 O O . ASN A 1 413 ? 17.298 6.092 -19.792 1.00 86.06 413 ASN A O 1
ATOM 3402 N N . ARG A 1 414 ? 15.079 6.158 -19.558 1.00 86.88 414 ARG A N 1
ATOM 3403 C CA . ARG A 1 414 ? 14.815 5.653 -20.924 1.00 86.88 414 ARG A CA 1
ATOM 3404 C C . ARG A 1 414 ? 15.423 6.548 -22.006 1.00 86.88 414 ARG A C 1
ATOM 3406 O O . ARG A 1 414 ? 15.864 6.043 -23.039 1.00 86.88 414 ARG A O 1
ATOM 3413 N N . THR A 1 415 ? 15.416 7.860 -21.797 1.00 89.50 415 THR A N 1
ATOM 3414 C CA . THR A 1 415 ? 15.979 8.835 -22.738 1.00 89.50 415 THR A CA 1
ATOM 3415 C C . THR A 1 415 ? 17.503 8.758 -22.751 1.00 89.50 415 THR A C 1
ATOM 3417 O O . THR A 1 415 ? 18.092 8.619 -23.824 1.00 89.50 415 THR A O 1
ATOM 3420 N N . VAL A 1 416 ? 18.131 8.717 -21.575 1.00 87.44 416 VAL A N 1
ATOM 3421 C CA . VAL A 1 416 ? 19.584 8.553 -21.420 1.00 87.44 416 VAL A CA 1
ATOM 3422 C C . VAL A 1 416 ? 20.065 7.237 -22.043 1.00 87.44 416 VAL A C 1
ATOM 3424 O O . VAL A 1 416 ? 21.011 7.230 -22.829 1.00 87.44 416 VAL A O 1
ATOM 3427 N N . VAL A 1 417 ? 19.366 6.120 -21.813 1.00 87.50 417 VAL A N 1
ATOM 3428 C CA . VAL A 1 417 ? 19.692 4.823 -22.439 1.00 87.50 417 VAL A CA 1
ATOM 3429 C C . VAL A 1 417 ? 19.624 4.898 -23.970 1.00 87.50 417 VAL A C 1
ATOM 3431 O O . VAL A 1 417 ? 20.515 4.390 -24.654 1.00 87.50 417 VAL A O 1
ATOM 3434 N N . LYS A 1 418 ? 18.610 5.567 -24.541 1.00 89.19 418 LYS A N 1
ATOM 3435 C CA . LYS A 1 418 ? 18.536 5.789 -25.998 1.00 89.19 418 LYS A CA 1
ATOM 3436 C C . LYS A 1 418 ? 19.726 6.605 -26.509 1.00 89.19 418 LYS A C 1
ATOM 3438 O O . LYS A 1 418 ? 20.249 6.287 -27.579 1.00 89.19 418 LYS A O 1
ATOM 3443 N N . MET A 1 419 ? 20.162 7.622 -25.763 1.00 91.06 419 MET A N 1
ATOM 3444 C CA . MET A 1 419 ? 21.346 8.419 -26.101 1.00 91.06 419 MET A CA 1
ATOM 3445 C C . MET A 1 419 ? 22.622 7.569 -26.083 1.00 91.06 419 MET A C 1
ATOM 3447 O O . MET A 1 419 ? 23.362 7.599 -27.065 1.00 91.06 419 MET A O 1
ATOM 3451 N N . TYR A 1 420 ? 22.837 6.732 -25.060 1.00 89.19 420 TYR A N 1
ATOM 3452 C CA . TYR A 1 420 ? 23.972 5.798 -25.010 1.00 89.19 420 TYR A CA 1
ATOM 3453 C C . TYR A 1 420 ? 23.983 4.813 -26.185 1.00 89.19 420 TYR A C 1
ATOM 3455 O O . TYR A 1 420 ? 25.022 4.600 -26.812 1.00 89.19 420 TYR A O 1
ATOM 3463 N N . ILE A 1 421 ? 22.826 4.242 -26.539 1.00 89.44 421 ILE A N 1
ATOM 3464 C CA . ILE A 1 421 ? 22.713 3.353 -27.705 1.00 89.44 421 ILE A CA 1
ATOM 3465 C C . ILE A 1 421 ? 23.084 4.115 -28.982 1.00 89.44 421 ILE A C 1
ATOM 3467 O O . ILE A 1 421 ? 23.897 3.623 -29.769 1.00 89.44 421 ILE A O 1
ATOM 3471 N N . LYS A 1 422 ? 22.537 5.323 -29.176 1.00 91.56 422 LYS A N 1
ATOM 3472 C CA . LYS A 1 422 ? 22.844 6.172 -30.335 1.00 91.56 422 LYS A CA 1
ATOM 3473 C C . LYS A 1 422 ? 24.336 6.502 -30.403 1.00 91.56 422 LYS A C 1
ATOM 3475 O O . LYS A 1 422 ? 24.931 6.322 -31.462 1.00 91.56 422 LYS A O 1
ATOM 3480 N N . LYS A 1 423 ? 24.951 6.893 -29.283 1.00 91.12 423 LYS A N 1
ATOM 3481 C CA . LYS A 1 423 ? 26.396 7.130 -29.169 1.00 91.12 423 LYS A CA 1
ATOM 3482 C C . LYS A 1 423 ? 27.195 5.902 -29.612 1.00 91.12 423 LYS A C 1
ATOM 3484 O O . LYS A 1 423 ? 28.006 6.009 -30.523 1.00 91.12 423 LYS A O 1
ATOM 3489 N N . SER A 1 424 ? 26.884 4.722 -29.070 1.00 89.75 424 SER A N 1
ATOM 3490 C CA . SER A 1 424 ? 27.594 3.474 -29.401 1.00 89.75 424 SER A CA 1
ATOM 3491 C C . SER A 1 424 ? 27.515 3.092 -30.888 1.00 89.75 424 SER A C 1
ATOM 3493 O O . SER A 1 424 ? 28.407 2.434 -31.430 1.00 89.75 424 SER A O 1
ATOM 3495 N N . LEU A 1 425 ? 26.421 3.454 -31.568 1.00 89.06 425 LEU A N 1
ATOM 3496 C CA . LEU A 1 425 ? 26.263 3.249 -33.008 1.00 89.06 425 LEU A CA 1
ATOM 3497 C C . LEU A 1 425 ? 27.126 4.241 -33.791 1.00 89.06 425 LEU A C 1
ATOM 3499 O O . LEU A 1 425 ? 27.844 3.828 -34.700 1.00 89.06 425 LEU A O 1
ATOM 3503 N N . LEU A 1 426 ? 27.100 5.521 -33.410 1.00 87.75 426 LEU A N 1
ATOM 3504 C CA . LEU A 1 426 ? 27.904 6.563 -34.049 1.00 87.75 426 LEU A CA 1
ATOM 3505 C C . LEU A 1 426 ? 29.406 6.316 -33.874 1.00 87.75 426 LEU A C 1
ATOM 3507 O O . LEU A 1 426 ? 30.151 6.461 -34.835 1.00 87.75 426 LEU A O 1
ATOM 3511 N N . GLU A 1 427 ? 29.855 5.862 -32.704 1.00 89.06 427 GLU A N 1
ATOM 3512 C CA . GLU A 1 427 ? 31.258 5.495 -32.462 1.00 89.06 427 GLU A CA 1
ATOM 3513 C C . GLU A 1 427 ? 31.715 4.326 -33.343 1.00 89.06 427 GLU A C 1
ATOM 3515 O O . GLU A 1 427 ? 32.835 4.323 -33.855 1.00 89.06 427 GLU A O 1
ATOM 3520 N N . ARG A 1 428 ? 30.847 3.329 -33.561 1.00 89.81 428 ARG A N 1
ATOM 3521 C CA . ARG A 1 428 ? 31.132 2.228 -34.495 1.00 89.81 428 ARG A CA 1
ATOM 3522 C C . ARG A 1 428 ? 31.229 2.722 -35.935 1.00 89.81 428 ARG A C 1
ATOM 3524 O O . ARG A 1 428 ? 32.148 2.322 -36.646 1.00 89.81 428 ARG A O 1
ATOM 3531 N N . MET A 1 429 ? 30.319 3.605 -36.352 1.00 87.69 429 MET A N 1
ATOM 3532 C CA . MET A 1 429 ? 30.375 4.238 -37.674 1.00 87.69 429 MET A CA 1
ATOM 3533 C C . MET A 1 429 ? 31.645 5.076 -37.845 1.00 87.69 429 MET A C 1
ATOM 3535 O O . MET A 1 429 ? 32.287 4.991 -38.888 1.00 87.69 429 MET A O 1
ATOM 3539 N N . LEU A 1 430 ? 32.037 5.835 -36.819 1.00 88.31 430 LEU A N 1
ATOM 3540 C CA . LEU A 1 430 ? 33.257 6.637 -36.816 1.00 88.31 430 LEU A CA 1
ATOM 3541 C C . LEU A 1 430 ? 34.492 5.754 -37.036 1.00 88.31 430 LEU A C 1
ATOM 3543 O O . LEU A 1 430 ? 35.246 5.998 -37.972 1.00 88.31 430 LEU A O 1
ATOM 3547 N N . LYS A 1 431 ? 34.636 4.668 -36.262 1.00 90.31 431 LYS A N 1
ATOM 3548 C CA . LYS A 1 431 ? 35.740 3.702 -36.419 1.00 90.31 431 LYS A CA 1
ATOM 3549 C C . LYS A 1 431 ? 35.798 3.094 -37.821 1.00 90.31 431 LYS A C 1
ATOM 3551 O O . LYS A 1 431 ? 36.881 2.923 -38.379 1.00 90.31 431 LYS A O 1
ATOM 3556 N N . PHE A 1 432 ? 34.641 2.760 -38.395 1.00 86.94 432 PHE A N 1
ATOM 3557 C CA . PHE A 1 432 ? 34.565 2.240 -39.760 1.00 86.94 432 PHE A CA 1
ATOM 3558 C C . PHE A 1 432 ? 35.062 3.272 -40.782 1.00 86.94 432 PHE A C 1
ATOM 3560 O O . PHE A 1 432 ? 35.917 2.957 -41.608 1.00 86.94 432 PHE A O 1
ATOM 3567 N N . LEU A 1 433 ? 34.580 4.514 -40.703 1.00 81.88 433 LEU A N 1
ATOM 3568 C CA . LEU A 1 433 ? 34.976 5.570 -41.636 1.00 81.88 433 LEU A CA 1
ATOM 3569 C C . LEU A 1 433 ? 36.451 5.956 -41.484 1.00 81.88 433 LEU A C 1
ATOM 3571 O O . LEU A 1 433 ? 37.114 6.182 -42.491 1.00 81.88 433 LEU A O 1
ATOM 3575 N N . GLU A 1 434 ? 36.993 5.969 -40.265 1.00 85.38 434 GLU A N 1
ATOM 3576 C CA . GLU A 1 434 ? 38.428 6.173 -40.020 1.00 85.38 434 GLU A CA 1
ATOM 3577 C C . GLU A 1 434 ? 39.284 5.056 -40.647 1.00 85.38 434 GLU A C 1
ATOM 3579 O O . GLU A 1 434 ? 40.366 5.318 -41.180 1.00 85.38 434 GLU A O 1
ATOM 3584 N N . SER A 1 435 ? 38.797 3.809 -40.647 1.00 88.56 435 SER A N 1
ATOM 3585 C CA . SER A 1 435 ? 39.454 2.694 -41.342 1.00 88.56 435 SER A CA 1
ATOM 3586 C C . SER A 1 435 ? 39.437 2.872 -42.863 1.00 88.56 435 SER A C 1
ATOM 3588 O O . SER A 1 435 ? 40.469 2.698 -43.516 1.00 88.56 435 SER A O 1
ATOM 3590 N N . GLU A 1 436 ? 38.294 3.262 -43.433 1.00 82.88 436 GLU A N 1
ATOM 3591 C CA . GLU A 1 436 ? 38.177 3.547 -44.869 1.00 82.88 436 GLU A CA 1
ATOM 3592 C C . GLU A 1 436 ? 39.046 4.737 -45.293 1.00 82.88 436 GLU A C 1
ATOM 3594 O O . GLU A 1 436 ? 39.682 4.686 -46.348 1.00 82.88 436 GLU A O 1
ATOM 3599 N N . LEU A 1 437 ? 39.161 5.764 -44.445 1.00 85.62 437 LEU A N 1
ATOM 3600 C CA . LEU A 1 437 ? 40.037 6.909 -44.688 1.00 85.62 437 LEU A CA 1
ATOM 3601 C C . LEU A 1 437 ? 41.490 6.456 -44.813 1.00 85.62 437 LEU A C 1
ATOM 3603 O O . LEU A 1 437 ? 42.134 6.762 -45.814 1.00 85.62 437 LEU A O 1
ATOM 3607 N N . LYS A 1 438 ? 41.964 5.627 -43.875 1.00 87.69 438 LYS A N 1
ATOM 3608 C CA . LYS A 1 438 ? 43.306 5.029 -43.931 1.00 87.69 438 LYS A CA 1
ATOM 3609 C C . LYS A 1 438 ? 43.556 4.247 -45.222 1.00 87.69 438 LYS A C 1
ATOM 3611 O O . LYS A 1 438 ? 44.645 4.326 -45.790 1.00 87.69 438 LYS A O 1
ATOM 3616 N N . LYS A 1 439 ? 42.567 3.487 -45.707 1.00 82.38 439 LYS A N 1
ATOM 3617 C CA . LYS A 1 439 ? 42.684 2.743 -46.976 1.00 82.38 439 LYS A CA 1
ATOM 3618 C C . LYS A 1 439 ? 42.798 3.686 -48.175 1.00 82.38 439 LYS A C 1
ATOM 3620 O O . LYS A 1 439 ? 43.598 3.425 -49.073 1.00 82.38 439 LYS A O 1
ATOM 3625 N N . ILE A 1 440 ? 42.009 4.762 -48.206 1.00 79.31 440 ILE A N 1
ATOM 3626 C CA . ILE A 1 440 ? 42.066 5.772 -49.273 1.00 79.31 440 ILE A CA 1
ATOM 3627 C C . ILE A 1 440 ? 43.409 6.506 -49.243 1.00 79.31 440 ILE A C 1
ATOM 3629 O O . ILE A 1 440 ? 44.039 6.637 -50.287 1.00 79.31 440 ILE A O 1
ATOM 3633 N N . GLU A 1 441 ? 43.888 6.917 -48.070 1.00 81.38 441 GLU A N 1
ATOM 3634 C CA . GLU A 1 441 ? 45.200 7.557 -47.907 1.00 81.38 441 GLU A CA 1
ATOM 3635 C C . GLU A 1 441 ? 46.340 6.666 -48.412 1.00 81.38 441 GLU A C 1
ATOM 3637 O O . GLU A 1 441 ? 47.237 7.142 -49.110 1.00 81.38 441 GLU A O 1
ATOM 3642 N N . LEU A 1 442 ? 46.278 5.358 -48.138 1.00 85.81 442 LEU A N 1
ATOM 3643 C CA . LEU A 1 442 ? 47.245 4.397 -48.664 1.00 85.81 442 LEU A CA 1
ATOM 3644 C C . LEU A 1 442 ? 47.182 4.301 -50.197 1.00 85.81 442 LEU A C 1
ATOM 3646 O O . LEU A 1 442 ? 48.223 4.310 -50.850 1.00 85.81 442 LEU A O 1
ATOM 3650 N N . LYS A 1 443 ? 45.976 4.241 -50.778 1.00 81.31 443 LYS A N 1
ATOM 3651 C CA . LYS A 1 443 ? 45.784 4.220 -52.240 1.00 81.31 443 LYS A CA 1
ATOM 3652 C C . LYS A 1 443 ? 46.312 5.489 -52.904 1.00 81.31 443 LYS A C 1
ATOM 3654 O O . LYS A 1 443 ? 46.989 5.384 -53.921 1.00 81.31 443 LYS A O 1
ATOM 3659 N N . ILE A 1 444 ? 46.041 6.659 -52.320 1.00 79.88 444 ILE A N 1
ATOM 3660 C CA . ILE A 1 444 ? 46.592 7.941 -52.779 1.00 79.88 444 ILE A CA 1
ATOM 3661 C C . ILE A 1 444 ? 48.118 7.867 -52.759 1.00 79.88 444 ILE A C 1
ATOM 3663 O O . ILE A 1 444 ? 48.738 8.125 -53.780 1.00 79.88 444 ILE A O 1
ATOM 3667 N N . LYS A 1 445 ? 48.724 7.421 -51.651 1.00 83.88 445 LYS A N 1
ATOM 3668 C CA . LYS A 1 445 ? 50.185 7.300 -51.530 1.00 83.88 445 LYS A CA 1
ATOM 3669 C C . LYS A 1 445 ? 50.801 6.391 -52.602 1.00 83.88 445 LYS A C 1
ATOM 3671 O O . LYS A 1 445 ? 51.825 6.746 -53.178 1.00 83.88 445 LYS A O 1
ATOM 3676 N N . ILE A 1 446 ? 50.190 5.235 -52.876 1.00 79.75 446 ILE A N 1
ATOM 3677 C CA . ILE A 1 446 ? 50.657 4.308 -53.921 1.00 79.75 446 ILE A CA 1
ATOM 3678 C C . ILE A 1 446 ? 50.552 4.961 -55.304 1.00 79.75 446 ILE A C 1
ATOM 3680 O O . ILE A 1 446 ? 51.522 4.952 -56.056 1.00 79.75 446 ILE A O 1
ATOM 3684 N N . LEU A 1 447 ? 49.405 5.568 -55.623 1.00 74.88 447 LEU A N 1
ATOM 3685 C CA . LEU A 1 447 ? 49.188 6.207 -56.922 1.00 74.88 447 LEU A CA 1
ATOM 3686 C C . LEU A 1 447 ? 50.070 7.441 -57.129 1.00 74.88 447 LEU A C 1
ATOM 3688 O O . LEU A 1 447 ? 50.554 7.633 -58.237 1.00 74.88 447 LEU A O 1
ATOM 3692 N N . SER A 1 448 ? 50.332 8.238 -56.089 1.00 78.00 448 SER A N 1
ATOM 3693 C CA . SER A 1 448 ? 51.294 9.345 -56.147 1.00 78.00 448 SER A CA 1
ATOM 3694 C C . SER A 1 448 ? 52.702 8.849 -56.477 1.00 78.00 448 SER A C 1
ATOM 3696 O O . SER A 1 448 ? 53.391 9.469 -57.281 1.00 78.00 448 SER A O 1
ATOM 3698 N N . ASN A 1 449 ? 53.126 7.725 -55.888 1.00 78.81 449 ASN A N 1
ATOM 3699 C CA . ASN A 1 449 ? 54.431 7.135 -56.187 1.00 78.81 449 ASN A CA 1
ATOM 3700 C C . ASN A 1 449 ? 54.509 6.640 -57.636 1.00 78.81 449 ASN A C 1
ATOM 3702 O O . ASN A 1 449 ? 55.485 6.940 -58.314 1.00 78.81 449 ASN A O 1
ATOM 3706 N N . TRP A 1 450 ? 53.475 5.944 -58.120 1.00 75.12 450 TRP A N 1
ATOM 3707 C CA . TRP A 1 450 ? 53.405 5.492 -59.514 1.00 75.12 450 TRP A CA 1
ATOM 3708 C C . TRP A 1 450 ? 53.361 6.645 -60.507 1.00 75.12 450 TRP A C 1
ATOM 3710 O O . TRP A 1 450 ? 54.034 6.594 -61.529 1.00 75.12 450 TRP A O 1
ATOM 3720 N N . LEU A 1 451 ? 52.587 7.690 -60.215 1.00 74.38 451 LEU A N 1
ATOM 3721 C CA . LEU A 1 451 ? 52.535 8.884 -61.049 1.00 74.38 451 LEU A CA 1
ATOM 3722 C C . LEU A 1 451 ? 53.923 9.522 -61.160 1.00 74.38 451 LEU A C 1
ATOM 3724 O O . LEU A 1 451 ? 54.365 9.804 -62.266 1.00 74.38 451 LEU A O 1
ATOM 3728 N N . ARG A 1 452 ? 54.637 9.654 -60.036 1.00 78.94 452 ARG A N 1
ATOM 3729 C CA . ARG A 1 452 ? 56.015 10.154 -60.019 1.00 78.94 452 ARG A CA 1
ATOM 3730 C C . ARG A 1 452 ? 56.956 9.294 -60.870 1.00 78.94 452 ARG A C 1
ATOM 3732 O O . ARG A 1 452 ? 57.697 9.850 -61.663 1.00 78.94 452 ARG A O 1
ATOM 3739 N N . GLU A 1 453 ? 56.904 7.967 -60.748 1.00 77.94 453 GLU A N 1
ATOM 3740 C CA . GLU A 1 453 ? 57.726 7.054 -61.564 1.00 77.94 453 GLU A CA 1
ATOM 3741 C C . GLU A 1 453 ? 57.409 7.170 -63.067 1.00 77.94 453 GLU A C 1
ATOM 3743 O O . GLU A 1 453 ? 58.309 7.136 -63.907 1.00 77.94 453 GLU A O 1
ATOM 3748 N N . VAL A 1 454 ? 56.129 7.328 -63.425 1.00 74.88 454 VAL A N 1
ATOM 3749 C CA . VAL A 1 454 ? 55.702 7.544 -64.816 1.00 74.88 454 VAL A CA 1
ATOM 3750 C C . VAL A 1 454 ? 56.184 8.900 -65.331 1.00 74.88 454 VAL A C 1
ATOM 3752 O O . VAL A 1 454 ? 56.691 8.968 -66.449 1.00 74.88 454 VAL A O 1
ATOM 3755 N N . ASP A 1 455 ? 56.066 9.962 -64.536 1.00 78.00 455 ASP A N 1
ATOM 3756 C CA . ASP A 1 455 ? 56.504 11.309 -64.911 1.00 78.00 455 ASP A CA 1
ATOM 3757 C C . ASP A 1 455 ? 58.039 11.399 -65.034 1.00 78.00 455 ASP A C 1
ATOM 3759 O O . ASP A 1 455 ? 58.538 12.006 -65.982 1.00 78.00 455 ASP A O 1
ATOM 3763 N N . GLU A 1 456 ? 58.793 10.732 -64.150 1.00 81.88 456 GLU A N 1
ATOM 3764 C CA . GLU A 1 456 ? 60.254 10.572 -64.250 1.00 81.88 456 GLU A CA 1
ATOM 3765 C C . GLU A 1 456 ? 60.642 9.868 -65.560 1.00 81.88 456 GLU A C 1
ATOM 3767 O O . GLU A 1 456 ? 61.489 10.362 -66.305 1.00 81.88 456 GLU A O 1
ATOM 3772 N N . LYS A 1 457 ? 59.955 8.777 -65.923 1.00 76.50 457 LYS A N 1
ATOM 3773 C CA . LYS A 1 457 ? 60.183 8.093 -67.205 1.00 76.50 457 LYS A CA 1
ATOM 3774 C C . LYS A 1 457 ? 59.796 8.917 -68.429 1.00 76.50 457 LYS A C 1
ATOM 3776 O O . LYS A 1 457 ? 60.463 8.815 -69.456 1.00 76.50 457 LYS A O 1
ATOM 3781 N N . ILE A 1 458 ? 58.727 9.710 -68.359 1.00 76.00 458 ILE A N 1
ATOM 3782 C CA . ILE A 1 458 ? 58.371 10.654 -69.430 1.00 76.00 458 ILE A CA 1
ATOM 3783 C C . ILE A 1 458 ? 59.495 11.681 -69.602 1.00 76.00 458 ILE A C 1
ATOM 3785 O O . ILE A 1 458 ? 59.873 11.980 -70.734 1.00 76.00 458 ILE A O 1
ATOM 3789 N N . ALA A 1 459 ? 60.061 12.189 -68.503 1.00 77.88 459 ALA A N 1
ATOM 3790 C CA . ALA A 1 459 ? 61.194 13.105 -68.557 1.00 77.88 459 ALA A CA 1
ATOM 3791 C C . ALA A 1 459 ? 62.433 12.445 -69.191 1.00 77.88 459 ALA A C 1
ATOM 3793 O O . ALA A 1 459 ? 63.045 13.049 -70.068 1.00 77.88 459 ALA A O 1
ATOM 3794 N N . GLU A 1 460 ? 62.752 11.197 -68.835 1.00 77.62 460 GLU A N 1
ATOM 3795 C CA . GLU A 1 460 ? 63.869 10.439 -69.422 1.00 77.62 460 GLU A CA 1
ATOM 3796 C C . GLU A 1 460 ? 63.685 10.153 -70.923 1.00 77.62 460 GLU A C 1
ATOM 3798 O O . GLU A 1 460 ? 64.613 10.345 -71.708 1.00 77.62 460 GLU A O 1
ATOM 3803 N N . PHE A 1 461 ? 62.495 9.712 -71.348 1.00 68.69 461 PHE A N 1
ATOM 3804 C CA . PHE A 1 461 ? 62.230 9.336 -72.743 1.00 68.69 461 PHE A CA 1
ATOM 3805 C C . PHE A 1 461 ? 62.053 10.532 -73.680 1.00 68.69 461 PHE A C 1
ATOM 3807 O O . PHE A 1 461 ? 62.404 10.440 -74.854 1.00 68.69 461 PHE A O 1
ATOM 3814 N N . CYS A 1 462 ? 61.482 11.637 -73.199 1.00 62.38 462 CYS A N 1
ATOM 3815 C CA . CYS A 1 462 ? 61.124 12.771 -74.052 1.00 62.38 462 CYS A CA 1
ATOM 3816 C C . CYS A 1 462 ? 62.176 13.912 -73.996 1.00 62.38 462 CYS A C 1
ATOM 3818 O O . CYS A 1 462 ? 62.012 14.908 -74.696 1.00 62.38 462 CYS A O 1
ATOM 3820 N N . GLN A 1 463 ? 63.272 13.758 -73.226 1.00 56.88 463 GLN A N 1
ATOM 3821 C CA . GLN A 1 463 ? 64.460 14.640 -73.237 1.00 56.88 463 GLN A CA 1
ATOM 3822 C C . GLN A 1 463 ? 65.692 14.060 -73.964 1.00 56.88 463 GLN A C 1
ATOM 3824 O O . GLN A 1 463 ? 66.721 14.734 -74.013 1.00 56.88 463 GLN A O 1
ATOM 3829 N N . GLN A 1 464 ? 65.635 12.855 -74.549 1.00 48.16 464 GLN A N 1
ATOM 3830 C CA . GLN A 1 464 ? 66.737 12.377 -75.397 1.00 48.16 464 GLN A CA 1
ATOM 3831 C C . GLN A 1 464 ? 66.813 13.224 -76.682 1.00 48.16 464 GLN A C 1
ATOM 3833 O O . GLN A 1 464 ? 65.836 13.253 -77.435 1.00 48.16 464 GLN A O 1
ATOM 3838 N N . PRO A 1 465 ? 67.929 13.930 -76.954 1.00 42.91 465 PRO A N 1
ATOM 3839 C CA . PRO A 1 465 ? 68.107 14.607 -78.229 1.00 42.91 465 PRO A CA 1
ATOM 3840 C C . PRO A 1 465 ? 68.238 13.543 -79.324 1.00 42.91 465 PRO A C 1
ATOM 3842 O O . PRO A 1 465 ? 69.036 12.615 -79.192 1.00 42.91 465 PRO A O 1
ATOM 3845 N N . THR A 1 466 ? 67.413 13.668 -80.365 1.00 41.53 466 THR A N 1
ATOM 3846 C CA . THR A 1 466 ? 67.500 12.893 -81.615 1.00 41.53 466 THR A CA 1
ATOM 3847 C C . THR A 1 466 ? 68.882 12.927 -82.237 1.00 41.53 466 THR A C 1
ATOM 3849 O O . THR A 1 466 ? 69.463 14.039 -82.254 1.00 41.53 466 THR A O 1
#

Foldseek 3Di:
DVVVVVVVVVVVVVVVVVVVVPDDPDPDDDDDDDPPPDPPVVVLVVVLVVLVVVLVVQLVVLVVVLVVLVVVLVVVLVVLVVVLVVVVVVLVVVLVVVLVVLVVCVVVVVDDPVVSVVVVVVSVVVVVVSVVSVVVSVVVNVVSVVVSVVVNVVSVVVNVVSVVVSVVVVVVSVVVVVVVVVVVVPDDDPPPPLDLVVLVVVLVVLVVVLVVLVVVLVVLVVVLVVLVVVLVVLVVVLVVLVVVLVVLVVVLVVLVVVLVVLVVVLVVLVVVLVVLVVVLVVLVVVLVVLVVLLVVLVVVLVVLVVVLVVLVVVLVVLVVVLVDPDDDPVVNVVSVVSNVVSVVVNVVSVVVSVVSVVVNVVSVVVSVVSVVSSVVSVVVSVVSVVVSVVSVVVSVVSVVVSVVSVVVSVVSVVVSVVSVVVSVVSVVVSVVSVVVSVVSVVVSVVSVVVSVVSVVVSCVSVPDDD